Protein AF-A0A6P0WRJ8-F1 (afdb_monomer_lite)

pLDDT: mean 87.51, std 11.47, range [37.47, 98.5]

Structure (mmCIF, N/CA/C/O backbone):
data_AF-A0A6P0WRJ8-F1
#
_entry.id   AF-A0A6P0WRJ8-F1
#
loop_
_atom_site.group_PDB
_atom_site.id
_atom_site.type_symbol
_atom_site.label_atom_id
_atom_site.label_alt_id
_atom_site.label_comp_id
_atom_site.label_asym_id
_atom_site.label_entity_id
_atom_site.label_seq_id
_atom_site.pdbx_PDB_ins_code
_atom_site.Cartn_x
_atom_site.Cartn_y
_atom_site.Cartn_z
_atom_site.occupancy
_atom_site.B_iso_or_equiv
_atom_site.auth_seq_id
_atom_site.auth_comp_id
_atom_site.auth_asym_id
_atom_site.auth_atom_id
_atom_site.pdbx_PDB_model_num
ATOM 1 N N . MET A 1 1 ? 14.025 -31.678 11.107 1.00 43.28 1 MET A N 1
ATOM 2 C CA . MET A 1 1 ? 13.035 -31.312 12.145 1.00 43.28 1 MET A CA 1
ATOM 3 C C . MET A 1 1 ? 13.715 -31.452 13.495 1.00 43.28 1 MET A C 1
ATOM 5 O O . MET A 1 1 ? 14.111 -32.557 13.830 1.00 43.28 1 MET A O 1
ATOM 9 N N . ASN A 1 2 ? 13.925 -30.359 14.232 1.00 40.62 2 ASN A N 1
ATOM 10 C CA . ASN A 1 2 ? 14.459 -30.457 15.593 1.00 40.62 2 ASN A CA 1
ATOM 11 C C . ASN A 1 2 ? 13.365 -31.049 16.489 1.00 40.62 2 ASN A C 1
ATOM 13 O O . ASN A 1 2 ? 12.360 -30.375 16.726 1.00 40.62 2 ASN A O 1
ATOM 17 N N . ASN A 1 3 ? 13.551 -32.288 16.953 1.00 47.97 3 ASN A N 1
ATOM 18 C CA . ASN A 1 3 ? 12.732 -32.900 18.000 1.00 47.97 3 ASN A CA 1
ATOM 19 C C . ASN A 1 3 ? 12.913 -32.081 19.281 1.00 47.97 3 ASN A C 1
ATOM 21 O O . ASN A 1 3 ? 13.822 -32.320 20.070 1.00 47.97 3 ASN A O 1
ATOM 25 N N . LYS A 1 4 ? 12.089 -31.047 19.450 1.00 55.22 4 LYS A N 1
ATOM 26 C CA . LYS A 1 4 ? 12.023 -30.311 20.707 1.00 55.22 4 LYS A CA 1
ATOM 27 C C . LYS A 1 4 ? 11.380 -31.222 21.746 1.00 55.22 4 LYS A C 1
ATOM 29 O O . LYS A 1 4 ? 10.325 -31.795 21.490 1.00 55.22 4 LYS A O 1
ATOM 34 N N . GLU A 1 5 ? 12.034 -31.338 22.894 1.00 69.50 5 GLU A N 1
ATOM 35 C CA . GLU A 1 5 ? 11.515 -32.051 24.061 1.00 69.50 5 GLU A CA 1
ATOM 36 C C . GLU A 1 5 ? 10.116 -31.539 24.453 1.00 69.50 5 GLU A C 1
ATOM 38 O O . GLU A 1 5 ? 9.855 -30.334 24.317 1.00 69.50 5 GLU A O 1
ATOM 43 N N . PRO A 1 6 ? 9.224 -32.431 24.918 1.00 73.00 6 PRO A N 1
ATOM 44 C CA . PRO A 1 6 ? 7.860 -32.085 25.305 1.00 73.00 6 PRO A CA 1
ATOM 45 C C . PRO A 1 6 ? 7.829 -31.107 26.488 1.00 73.00 6 PRO A C 1
ATOM 47 O O . PRO A 1 6 ? 8.715 -31.100 27.336 1.00 73.00 6 PRO A O 1
ATOM 50 N N . ILE A 1 7 ? 6.787 -30.276 26.548 1.00 77.12 7 ILE A N 1
ATOM 51 C CA . ILE A 1 7 ? 6.505 -29.436 27.719 1.00 77.12 7 ILE A CA 1
ATOM 52 C C . ILE A 1 7 ? 5.936 -30.326 28.825 1.00 77.12 7 ILE A C 1
ATOM 54 O O . ILE A 1 7 ? 4.955 -31.032 28.595 1.00 77.12 7 ILE A O 1
ATOM 58 N N . GLU A 1 8 ? 6.521 -30.256 30.019 1.00 81.31 8 GLU A N 1
ATOM 59 C CA . GLU A 1 8 ? 6.171 -31.086 31.183 1.00 81.31 8 GLU A CA 1
ATOM 60 C C . GLU A 1 8 ? 5.214 -30.377 32.157 1.00 81.31 8 GLU A C 1
ATOM 62 O O . GLU A 1 8 ? 5.332 -30.508 33.373 1.00 81.31 8 GLU A O 1
ATOM 67 N N . TRP A 1 9 ? 4.275 -29.573 31.652 1.00 87.88 9 TRP A N 1
ATOM 68 C CA . TRP A 1 9 ? 3.288 -28.949 32.534 1.00 87.88 9 TRP A CA 1
ATOM 69 C C . TRP A 1 9 ? 2.274 -29.993 32.999 1.00 87.88 9 TRP A C 1
ATOM 71 O O . TRP A 1 9 ? 1.659 -30.672 32.175 1.00 87.88 9 TRP A O 1
ATOM 81 N N . THR A 1 10 ? 2.065 -30.096 34.309 1.00 89.94 10 THR A N 1
ATOM 82 C CA . THR A 1 10 ? 0.982 -30.916 34.869 1.00 89.94 10 THR A CA 1
ATOM 83 C C . THR A 1 10 ? -0.384 -30.275 34.600 1.00 89.94 10 THR A C 1
ATOM 85 O O . THR A 1 10 ? -0.477 -29.080 34.303 1.00 89.94 10 THR A O 1
ATOM 88 N N . GLU A 1 11 ? -1.474 -31.039 34.732 1.00 86.06 11 GLU A N 1
ATOM 89 C CA . GLU A 1 11 ? -2.835 -30.486 34.598 1.00 86.06 11 GLU A CA 1
ATOM 90 C C . GLU A 1 11 ? -3.088 -29.346 35.599 1.00 86.06 11 GLU A C 1
ATOM 92 O O . GLU A 1 11 ? -3.643 -28.309 35.240 1.00 86.06 11 GLU A O 1
ATOM 97 N N . GLU A 1 12 ? -2.603 -29.494 36.835 1.00 89.94 12 GLU A N 1
ATOM 98 C CA . GLU A 1 12 ? -2.703 -28.473 37.883 1.00 89.94 12 GLU A CA 1
ATOM 99 C C . GLU A 1 12 ? -1.945 -27.186 37.515 1.00 89.94 12 GLU A C 1
ATOM 101 O O . GLU A 1 12 ? -2.439 -26.074 37.718 1.00 89.94 12 GLU A O 1
ATOM 106 N N . GLN A 1 13 ? -0.759 -27.321 36.919 1.00 92.25 13 GLN A N 1
ATOM 107 C CA . GLN A 1 13 ? 0.035 -26.191 36.437 1.00 92.25 13 GLN A CA 1
ATOM 108 C C . GLN A 1 13 ? -0.644 -25.477 35.265 1.00 92.25 13 GLN A C 1
ATOM 110 O O . GLN A 1 13 ? -0.739 -24.248 35.266 1.00 92.25 13 GLN A O 1
ATOM 115 N N . ALA A 1 14 ? -1.164 -26.231 34.292 1.00 87.56 14 ALA A N 1
ATOM 116 C CA . ALA A 1 14 ? -1.928 -25.670 33.182 1.00 87.56 14 ALA A CA 1
ATOM 117 C C . ALA A 1 14 ? -3.159 -24.902 33.687 1.00 87.56 14 ALA A C 1
ATOM 119 O O . ALA A 1 14 ? -3.423 -23.789 33.230 1.00 87.56 14 ALA A O 1
ATOM 120 N N . PHE A 1 15 ? -3.857 -25.447 34.687 1.00 88.56 15 PHE A N 1
ATOM 121 C CA . PHE A 1 15 ? -4.987 -24.781 35.322 1.00 88.56 15 PHE A CA 1
ATOM 122 C C . PHE A 1 15 ? -4.583 -23.476 36.019 1.00 88.56 15 PHE A C 1
ATOM 124 O O . PHE A 1 15 ? -5.202 -22.431 35.802 1.00 88.56 15 PHE A O 1
ATOM 131 N N . LYS A 1 16 ? -3.517 -23.499 36.823 1.00 92.50 16 LYS A N 1
ATOM 132 C CA . LYS A 1 16 ? -3.036 -22.298 37.513 1.00 92.50 16 LYS A CA 1
ATOM 133 C C . LYS A 1 16 ? -2.626 -21.205 36.522 1.00 92.50 16 LYS A C 1
ATOM 135 O O . LYS A 1 16 ? -2.959 -20.043 36.742 1.00 92.50 16 LYS A O 1
ATOM 140 N N . ALA A 1 17 ? -1.989 -21.572 35.409 1.00 91.19 17 ALA A N 1
ATOM 141 C CA . ALA A 1 17 ? -1.653 -20.628 34.347 1.00 91.19 17 ALA A CA 1
ATOM 142 C C . ALA A 1 17 ? -2.888 -20.076 33.613 1.00 91.19 17 ALA A C 1
ATOM 144 O O . ALA A 1 17 ? -2.932 -18.890 33.287 1.00 91.19 17 ALA A O 1
ATOM 145 N N . LEU A 1 18 ? -3.913 -20.906 33.391 1.00 90.56 18 LEU A N 1
ATOM 146 C CA . LEU A 1 18 ? -5.185 -20.479 32.805 1.00 90.56 18 LEU A CA 1
ATOM 147 C C . LEU A 1 18 ? -5.906 -19.459 33.691 1.00 90.56 18 LEU A C 1
ATOM 149 O O . LEU A 1 18 ? -6.414 -18.459 33.188 1.00 90.56 18 LEU A O 1
ATOM 153 N N . LYS A 1 19 ? -5.922 -19.681 35.008 1.00 91.88 19 LYS A N 1
ATOM 154 C CA . LYS A 1 19 ? -6.517 -18.739 35.960 1.00 91.88 19 LYS A CA 1
ATOM 155 C C . LYS A 1 19 ? -5.816 -17.378 35.914 1.00 91.88 19 LYS A C 1
ATOM 157 O O . LYS A 1 19 ? -6.489 -16.364 35.775 1.00 91.88 19 LYS A O 1
ATOM 162 N N . VAL A 1 20 ? -4.480 -17.372 35.934 1.00 94.19 20 VAL A N 1
ATOM 163 C CA . VAL A 1 20 ? -3.685 -16.137 35.813 1.00 94.19 20 VAL A CA 1
ATOM 164 C C . VAL A 1 20 ? -3.940 -15.435 34.480 1.00 94.19 20 VAL A C 1
ATOM 166 O O . VAL A 1 20 ? -4.074 -14.216 34.446 1.00 94.19 20 VAL A O 1
ATOM 169 N N . PHE A 1 21 ? -4.057 -16.180 33.377 1.00 92.31 21 PHE A N 1
ATOM 170 C CA . PHE A 1 21 ? -4.421 -15.590 32.089 1.00 92.31 21 PHE A CA 1
ATOM 171 C C . PHE A 1 21 ? -5.789 -14.911 32.134 1.00 92.31 21 PHE A C 1
ATOM 173 O O . PHE A 1 21 ? -5.922 -13.790 31.654 1.00 92.31 21 PHE A O 1
ATOM 180 N N . LEU A 1 22 ? -6.791 -15.545 32.737 1.00 90.00 22 LEU A N 1
ATOM 181 C CA . LEU A 1 22 ? -8.138 -14.983 32.829 1.00 90.00 22 LEU A CA 1
ATOM 182 C C . LEU A 1 22 ? -8.231 -13.742 33.718 1.00 90.00 22 LEU A C 1
ATOM 184 O O . LEU A 1 22 ? -9.114 -12.918 33.508 1.00 90.00 22 LEU A O 1
ATOM 188 N N . GLU A 1 23 ? -7.320 -13.609 34.677 1.00 93.44 23 GLU A N 1
ATOM 189 C CA . GLU A 1 23 ? -7.175 -12.432 35.539 1.00 93.44 23 GLU A CA 1
ATOM 190 C C . GLU A 1 23 ? -6.320 -11.321 34.894 1.00 93.44 23 GLU A C 1
ATOM 192 O O . GLU A 1 23 ? -6.280 -10.207 35.409 1.00 93.44 23 GLU A O 1
ATOM 197 N N . SER A 1 24 ? -5.647 -11.597 33.771 1.00 91.62 24 SER A N 1
ATOM 198 C CA . SER A 1 24 ? -4.894 -10.592 33.010 1.00 91.62 24 SER A CA 1
ATOM 199 C C . SER A 1 24 ? -5.811 -9.680 32.188 1.00 91.62 24 SER A C 1
ATOM 201 O O . SER A 1 24 ? -6.948 -10.045 31.888 1.00 91.62 24 SER A O 1
ATOM 203 N N . ASP A 1 25 ? -5.297 -8.528 31.744 1.00 85.81 25 ASP A N 1
ATOM 204 C CA . ASP A 1 25 ? -6.047 -7.566 30.919 1.00 85.81 25 ASP A CA 1
ATOM 205 C C . ASP A 1 25 ? -6.674 -8.213 29.670 1.00 85.81 25 ASP A C 1
ATOM 207 O O . ASP A 1 25 ? -7.821 -7.930 29.318 1.00 85.81 25 ASP A O 1
ATOM 211 N N . ASP A 1 26 ? -5.951 -9.126 29.010 1.00 80.81 26 ASP A N 1
ATOM 212 C CA . ASP A 1 26 ? -6.479 -9.863 27.860 1.00 80.81 26 ASP A CA 1
ATOM 213 C C . ASP A 1 26 ? -7.574 -10.848 28.264 1.00 80.81 26 ASP A C 1
ATOM 215 O O . ASP A 1 26 ? -8.605 -10.920 27.597 1.00 80.81 26 ASP A O 1
ATOM 219 N N . GLY A 1 27 ? -7.370 -11.583 29.357 1.00 87.94 27 GLY A N 1
ATOM 220 C CA . GLY A 1 27 ? -8.366 -12.501 29.897 1.00 87.94 27 GLY A CA 1
ATOM 221 C C . GLY A 1 27 ? -9.672 -11.790 30.228 1.00 87.94 27 GLY A C 1
ATOM 222 O O . GLY A 1 27 ? -10.731 -12.220 29.778 1.00 87.94 27 GLY A O 1
ATOM 223 N N . ILE A 1 28 ? -9.590 -10.654 30.922 1.00 88.00 28 ILE A N 1
ATOM 224 C CA . ILE A 1 28 ? -10.738 -9.807 31.265 1.00 88.00 28 ILE A CA 1
ATOM 225 C C . ILE A 1 28 ? -11.420 -9.281 29.997 1.00 88.00 28 ILE A C 1
ATOM 227 O O . ILE A 1 28 ? -12.649 -9.339 29.895 1.00 88.00 28 ILE A O 1
ATOM 231 N N . ARG A 1 29 ? -10.645 -8.808 29.007 1.00 82.25 29 ARG A N 1
ATOM 232 C CA . ARG A 1 29 ? -11.188 -8.346 27.719 1.00 82.25 29 ARG A CA 1
ATOM 233 C C . ARG A 1 29 ? -11.984 -9.450 27.026 1.00 82.25 29 ARG A C 1
ATOM 235 O O . ARG A 1 29 ? -13.099 -9.195 26.581 1.00 82.25 29 ARG A O 1
ATOM 242 N N . PHE A 1 30 ? -11.440 -10.665 26.951 1.00 82.69 30 PHE A N 1
ATOM 243 C CA . PHE A 1 30 ? -12.131 -11.790 26.320 1.00 82.69 30 PHE A CA 1
ATOM 244 C C . PHE A 1 30 ? -13.342 -12.247 27.133 1.00 82.69 30 PHE A C 1
ATOM 246 O O . PHE A 1 30 ? -14.398 -12.476 26.560 1.00 82.69 30 PHE A O 1
ATOM 253 N N . GLN A 1 31 ? -13.246 -12.304 28.462 1.00 85.62 31 GLN A N 1
ATOM 254 C CA . GLN A 1 31 ? -14.389 -12.628 29.318 1.00 85.62 31 GLN A CA 1
ATOM 255 C C . GLN A 1 31 ? -15.554 -11.655 29.138 1.00 85.62 31 GLN A C 1
ATOM 257 O O . GLN A 1 31 ? -16.706 -12.074 29.214 1.00 85.62 31 GLN A O 1
ATOM 262 N N . LYS A 1 32 ? -15.275 -10.369 28.895 1.00 83.50 32 LYS A N 1
ATOM 263 C CA . LYS A 1 32 ? -16.317 -9.372 28.638 1.00 83.50 32 LYS A CA 1
ATOM 264 C C . LYS A 1 32 ? -17.144 -9.718 27.395 1.00 83.50 32 LYS A C 1
ATOM 266 O O . LYS A 1 32 ? -18.363 -9.624 27.465 1.00 83.50 32 LYS A O 1
ATOM 271 N N . LEU A 1 33 ? -16.503 -10.208 26.328 1.00 76.25 33 LEU A N 1
ATOM 272 C CA . LEU A 1 33 ? -17.197 -10.650 25.110 1.00 76.25 33 LEU A CA 1
ATOM 273 C C . LEU A 1 33 ? -18.214 -11.760 25.407 1.00 76.25 33 LEU A C 1
ATOM 275 O O . LEU A 1 33 ? -19.314 -11.728 24.880 1.00 76.25 33 LEU A O 1
ATOM 279 N N . PHE A 1 34 ? -17.876 -12.704 26.290 1.00 76.25 34 PHE A N 1
ATOM 280 C CA . PHE A 1 34 ? -18.773 -13.809 26.651 1.00 76.25 34 PHE A CA 1
ATOM 281 C C . PHE A 1 34 ? -19.821 -13.441 27.706 1.00 76.25 34 PHE A C 1
ATOM 283 O O . PHE A 1 34 ? -20.847 -14.101 27.788 1.00 76.25 34 PHE A O 1
ATOM 290 N N . LYS A 1 35 ? -19.593 -12.406 28.525 1.00 79.38 35 LYS A N 1
ATOM 291 C CA . LYS A 1 35 ? -20.587 -11.943 29.512 1.00 79.38 35 LYS A CA 1
ATOM 292 C C . LYS A 1 35 ? -21.759 -11.201 28.880 1.00 79.38 35 LYS A C 1
ATOM 294 O O . LYS A 1 35 ? -22.825 -11.144 29.481 1.00 79.38 35 LYS A O 1
ATOM 299 N N . GLU A 1 36 ? -21.538 -10.585 27.726 1.00 77.19 36 GLU A N 1
ATOM 300 C CA . GLU A 1 36 ? -22.554 -9.800 27.021 1.00 77.19 36 GLU A CA 1
ATOM 301 C C . GLU A 1 36 ? -23.428 -10.667 26.098 1.00 77.19 36 GLU A C 1
ATOM 303 O O . GLU A 1 36 ? -24.459 -10.195 25.626 1.00 77.19 36 GLU A O 1
ATOM 308 N N . ILE A 1 37 ? -23.050 -11.931 25.869 1.00 74.12 37 ILE A N 1
ATOM 309 C CA . ILE A 1 37 ? -23.752 -12.859 24.977 1.00 74.12 37 ILE A CA 1
ATOM 310 C C . ILE A 1 37 ? -24.447 -13.931 25.821 1.00 74.12 37 ILE A C 1
ATOM 312 O O . ILE A 1 37 ? -23.793 -14.701 26.523 1.00 74.12 37 ILE A O 1
ATOM 316 N N . ASP A 1 38 ? -25.775 -13.995 25.732 1.00 78.94 38 ASP A N 1
ATOM 317 C CA . ASP A 1 38 ? -26.578 -15.046 26.362 1.00 78.94 38 ASP A CA 1
ATOM 318 C C . ASP A 1 38 ? -26.485 -16.330 25.520 1.00 78.94 38 ASP A C 1
ATOM 320 O O . ASP A 1 38 ? -27.316 -16.593 24.653 1.00 78.94 38 ASP A O 1
ATOM 324 N N . LEU A 1 39 ? -25.389 -17.077 25.696 1.00 77.62 39 LEU A N 1
ATOM 325 C CA . LEU A 1 39 ? -25.136 -18.323 24.969 1.00 77.62 39 LEU A CA 1
ATOM 326 C C . LEU A 1 39 ? -25.961 -19.456 25.580 1.00 77.62 39 LEU A C 1
ATOM 328 O O . LEU A 1 39 ? -25.712 -19.882 26.713 1.00 77.62 39 LEU A O 1
ATOM 332 N N . ASN A 1 40 ? -26.903 -19.996 24.810 1.00 82.75 40 ASN A N 1
ATOM 333 C CA . ASN A 1 40 ? -27.599 -21.214 25.203 1.00 82.75 40 ASN A CA 1
ATOM 334 C C . ASN A 1 40 ? -26.706 -22.459 24.956 1.00 82.75 40 ASN A C 1
ATOM 336 O O . ASN A 1 40 ? -25.595 -22.375 24.429 1.00 82.75 40 ASN A O 1
ATOM 340 N N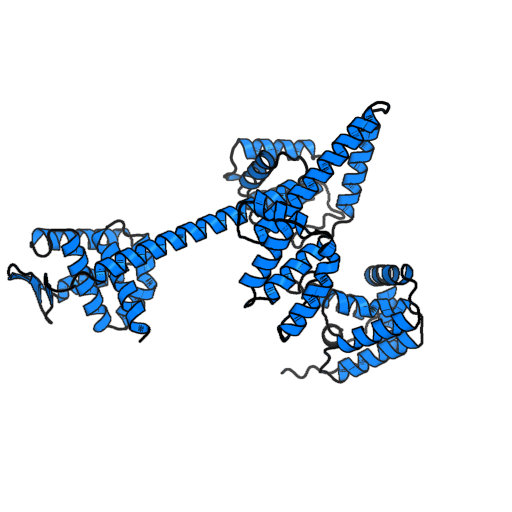 . GLN A 1 41 ? -27.169 -23.645 25.367 1.00 77.25 41 GLN A N 1
ATOM 341 C CA . GLN A 1 41 ? -26.399 -24.893 25.215 1.00 77.25 41 GLN A CA 1
ATOM 342 C C . GLN A 1 41 ? -26.136 -25.279 23.750 1.00 77.25 41 GLN A C 1
ATOM 344 O O . GLN A 1 41 ? -25.125 -25.918 23.455 1.00 77.25 41 GLN A O 1
ATOM 349 N N . GLU A 1 42 ? -27.024 -24.897 22.834 1.00 80.81 42 GLU A N 1
ATOM 350 C CA . GLU A 1 42 ? -26.864 -25.140 21.402 1.00 80.81 42 GLU A CA 1
ATOM 351 C C . GLU A 1 42 ? -25.772 -24.233 20.819 1.00 80.81 42 GLU A C 1
ATOM 353 O O . GLU A 1 42 ? -24.851 -24.738 20.176 1.00 80.81 42 GLU A O 1
ATOM 358 N N . ASP A 1 43 ? -25.775 -22.938 21.156 1.00 77.69 43 ASP A N 1
ATOM 359 C CA . ASP A 1 43 ? -24.722 -21.988 20.760 1.00 77.69 43 ASP A CA 1
ATOM 360 C C . ASP A 1 43 ? -23.351 -22.433 21.276 1.00 77.69 43 ASP A C 1
ATOM 362 O O . ASP A 1 43 ? -22.347 -22.394 20.559 1.00 77.69 43 ASP A O 1
ATOM 366 N N . LEU A 1 44 ? -23.317 -22.922 22.519 1.00 74.56 44 LEU A N 1
ATOM 367 C CA . LEU A 1 44 ? -22.121 -23.485 23.132 1.00 74.56 44 LEU A CA 1
ATOM 368 C C . LEU A 1 44 ? -21.604 -24.693 22.341 1.00 74.56 44 LEU A C 1
ATOM 370 O O . LEU A 1 44 ? -20.404 -24.804 22.086 1.00 74.56 44 LEU A O 1
ATOM 374 N N . SER A 1 45 ? -22.503 -25.596 21.941 1.00 76.81 45 SER A N 1
ATOM 375 C CA . SER A 1 45 ? -22.157 -26.773 21.144 1.00 76.81 45 SER A CA 1
ATOM 376 C C . SER A 1 45 ? -21.604 -26.374 19.780 1.00 76.81 45 SER A C 1
ATOM 378 O O . SER A 1 45 ? -20.579 -26.913 19.359 1.00 76.81 45 SER A O 1
ATOM 380 N N . VAL A 1 46 ? -22.243 -25.417 19.103 1.00 76.19 46 VAL A N 1
ATOM 381 C CA . VAL A 1 46 ? -21.803 -24.922 17.793 1.00 76.19 46 VAL A CA 1
ATOM 382 C C . VAL A 1 46 ? -20.430 -24.268 17.910 1.00 76.19 46 VAL A C 1
ATOM 384 O O . VAL A 1 46 ? -19.525 -24.602 17.143 1.00 76.19 46 VAL A O 1
ATOM 387 N N . PHE A 1 47 ? -20.229 -23.408 18.912 1.00 77.50 47 PHE A N 1
ATOM 388 C CA . PHE A 1 47 ? -18.938 -22.776 19.178 1.00 77.50 47 PHE A CA 1
ATOM 389 C C . PHE A 1 47 ? -17.843 -23.815 19.448 1.00 77.50 47 PHE A C 1
ATOM 391 O O . PHE A 1 47 ? -16.754 -23.741 18.881 1.00 77.50 47 PHE A O 1
ATOM 398 N N . MET A 1 48 ? -18.127 -24.831 20.266 1.00 72.88 48 MET A N 1
ATOM 399 C CA . MET A 1 48 ? -17.172 -25.902 20.561 1.00 72.88 48 MET A CA 1
ATOM 400 C C . MET A 1 48 ? -16.867 -26.767 19.334 1.00 72.88 48 MET A C 1
ATOM 402 O O . MET A 1 48 ? -15.723 -27.201 19.151 1.00 72.88 48 MET A O 1
ATOM 406 N N . GLN A 1 49 ? -17.852 -26.994 18.467 1.00 74.12 49 GLN A N 1
ATOM 407 C CA . GLN A 1 49 ? -17.669 -27.714 17.212 1.00 74.12 49 GLN A CA 1
ATOM 408 C C . GLN A 1 49 ? -16.825 -26.904 16.216 1.00 74.12 49 GLN A C 1
ATOM 410 O O . GLN A 1 49 ? -15.908 -27.458 15.605 1.00 74.12 49 GLN A O 1
ATOM 415 N N . ASP A 1 50 ? -17.063 -25.598 16.091 1.00 71.00 50 ASP A N 1
ATOM 416 C CA . ASP A 1 50 ? -16.261 -24.688 15.265 1.00 71.00 50 ASP A CA 1
ATOM 417 C C . ASP A 1 50 ? -14.826 -24.544 15.801 1.00 71.00 50 ASP A C 1
ATOM 419 O O . ASP A 1 50 ? -13.860 -24.705 15.050 1.00 71.00 50 ASP A O 1
ATOM 423 N N . ALA A 1 51 ? -14.653 -24.378 17.114 1.00 69.94 51 ALA A N 1
ATOM 424 C CA . ALA A 1 51 ? -13.343 -24.377 17.762 1.00 69.94 51 ALA A CA 1
ATOM 425 C C . ALA A 1 51 ? -12.569 -25.678 17.489 1.00 69.94 51 ALA A C 1
ATOM 427 O O . ALA A 1 51 ? -11.375 -25.641 17.177 1.00 69.94 51 ALA A O 1
ATOM 428 N N . SER A 1 52 ? -13.258 -26.823 17.534 1.00 70.81 52 SER A N 1
ATOM 429 C CA . SER A 1 52 ? -12.686 -28.135 17.206 1.00 70.81 52 SER A CA 1
ATOM 430 C C . SER A 1 52 ? -12.329 -28.255 15.719 1.00 70.81 52 SER A C 1
ATOM 432 O O . SER A 1 52 ? -11.264 -28.767 15.380 1.00 70.81 52 SER A O 1
ATOM 434 N N . ARG A 1 53 ? -13.156 -27.723 14.807 1.00 69.06 53 ARG A N 1
ATOM 435 C CA . ARG A 1 53 ? -12.845 -27.660 13.364 1.00 69.06 53 ARG A CA 1
ATOM 436 C C . ARG A 1 53 ? -11.616 -26.800 13.069 1.00 69.06 53 ARG A C 1
ATOM 438 O O . ARG A 1 53 ? -10.816 -27.135 12.196 1.00 69.06 53 ARG A O 1
ATOM 445 N N . ARG A 1 54 ? -11.449 -25.689 13.790 1.00 65.38 54 ARG A N 1
ATOM 446 C CA . ARG A 1 54 ? -10.310 -24.762 13.646 1.00 65.38 54 ARG A CA 1
ATOM 447 C C . ARG A 1 54 ? -9.023 -25.299 14.272 1.00 65.38 54 ARG A C 1
ATOM 449 O O . ARG A 1 54 ? -7.939 -24.747 14.059 1.00 65.38 54 ARG A O 1
ATOM 456 N N . GLN A 1 55 ? -9.114 -26.409 14.995 1.00 68.56 55 GLN A N 1
ATOM 457 C CA . GLN A 1 55 ? -8.019 -27.047 15.699 1.00 68.56 55 GLN A CA 1
ATOM 458 C C . GLN A 1 55 ? -7.063 -27.785 14.742 1.00 68.56 55 GLN A C 1
ATOM 460 O O . GLN A 1 55 ? -7.006 -29.009 14.675 1.00 68.56 55 GLN A O 1
ATOM 465 N N . ARG A 1 56 ? -6.241 -27.041 13.995 1.00 68.31 56 ARG A N 1
ATOM 466 C CA . ARG A 1 56 ? -5.136 -27.625 13.214 1.00 68.31 56 ARG A CA 1
ATOM 467 C C . ARG A 1 56 ? -3.977 -27.989 14.145 1.00 68.31 56 ARG A C 1
ATOM 469 O O . ARG A 1 56 ? -3.056 -27.197 14.330 1.00 68.31 56 ARG A O 1
ATOM 476 N N . CYS A 1 57 ? -4.048 -29.166 14.757 1.00 76.94 57 CYS A N 1
ATOM 477 C CA . CYS A 1 57 ? -3.027 -29.671 15.672 1.00 76.94 57 CYS A CA 1
ATOM 478 C C . CYS A 1 57 ? -2.493 -31.017 15.172 1.00 76.94 57 CYS A C 1
ATOM 480 O O . CYS A 1 57 ? -3.210 -32.014 15.185 1.00 76.94 57 CYS A O 1
ATOM 482 N N . GLN A 1 58 ? -1.239 -31.046 14.728 1.00 84.00 58 GLN A N 1
ATOM 483 C CA . GLN A 1 58 ? -0.554 -32.263 14.280 1.00 84.00 58 GLN A CA 1
ATOM 484 C C . GLN A 1 58 ? 0.207 -32.932 15.433 1.00 84.00 58 GLN A C 1
ATOM 486 O O . GLN A 1 58 ? 0.320 -34.153 15.478 1.00 84.00 58 GLN A O 1
ATOM 491 N N . SER A 1 59 ? 0.694 -32.146 16.398 1.00 86.69 59 SER A N 1
ATOM 492 C CA . SER A 1 59 ? 1.388 -32.669 17.581 1.00 86.69 59 SER A CA 1
ATOM 493 C C . SER A 1 59 ? 0.420 -33.336 18.565 1.00 86.69 59 SER A C 1
ATOM 495 O O . SER A 1 59 ? -0.474 -32.688 19.110 1.00 86.69 59 SER A O 1
ATOM 497 N N . GLU A 1 60 ? 0.649 -34.620 18.857 1.00 87.25 60 GLU A N 1
ATOM 498 C CA . GLU A 1 60 ? -0.087 -35.369 19.887 1.00 87.25 60 GLU A CA 1
ATOM 499 C C . GLU A 1 60 ? 0.071 -34.760 21.287 1.00 87.25 60 GLU A C 1
ATOM 501 O O . GLU A 1 60 ? -0.862 -34.774 22.087 1.00 87.25 60 GLU A O 1
ATOM 506 N N . GLN A 1 61 ? 1.227 -34.168 21.588 1.00 85.69 61 GLN A N 1
ATOM 507 C CA . GLN A 1 61 ? 1.460 -33.495 22.865 1.00 85.69 61 GLN A CA 1
ATOM 508 C C . GLN A 1 61 ? 0.602 -32.235 23.000 1.00 85.69 61 GLN A C 1
ATOM 510 O O . GLN A 1 61 ? -0.041 -32.040 24.030 1.00 85.69 61 GLN A O 1
ATOM 515 N N . ALA A 1 62 ? 0.540 -31.415 21.948 1.00 85.62 62 ALA A N 1
ATOM 516 C CA . ALA A 1 62 ? -0.318 -30.237 21.929 1.00 85.62 62 ALA A CA 1
ATOM 517 C C . ALA A 1 62 ? -1.808 -30.616 22.002 1.00 85.62 62 ALA A C 1
ATOM 519 O O . ALA A 1 62 ? -2.562 -29.946 22.707 1.00 85.62 62 ALA A O 1
ATOM 520 N N . LYS A 1 63 ? -2.224 -31.725 21.365 1.00 86.56 63 LYS A N 1
ATOM 521 C CA . LYS A 1 63 ? -3.588 -32.268 21.507 1.00 86.56 63 LYS A CA 1
ATOM 522 C C . LYS A 1 63 ? -3.897 -32.660 22.949 1.00 86.56 63 LYS A C 1
ATOM 524 O O . LYS A 1 63 ? -4.932 -32.256 23.463 1.00 86.56 63 LYS A O 1
ATOM 529 N N . ARG A 1 64 ? -3.006 -33.410 23.612 1.00 85.75 64 ARG A N 1
ATOM 530 C CA . ARG A 1 64 ? -3.188 -33.824 25.017 1.00 85.75 64 ARG A CA 1
ATOM 531 C C . ARG A 1 64 ? -3.261 -32.627 25.958 1.00 85.75 64 ARG A C 1
ATOM 533 O O . ARG A 1 64 ? -4.188 -32.543 26.752 1.00 85.75 64 ARG A O 1
ATOM 540 N N . TRP A 1 65 ? -2.327 -31.686 25.826 1.00 87.31 65 TRP A N 1
ATOM 541 C CA . TRP A 1 65 ? -2.322 -30.458 26.622 1.00 87.31 65 TRP A CA 1
ATOM 542 C C . TRP A 1 65 ? -3.613 -29.652 26.432 1.00 87.31 65 TRP A C 1
ATOM 544 O O . TRP A 1 65 ? -4.238 -29.233 27.406 1.00 87.31 65 TRP A O 1
ATOM 554 N N . TRP A 1 66 ? -4.053 -29.485 25.182 1.00 86.69 66 TRP A N 1
ATOM 555 C CA . TRP A 1 66 ? -5.296 -28.780 24.889 1.00 86.69 66 TRP A CA 1
ATOM 556 C C . TRP A 1 66 ? -6.526 -29.519 25.415 1.00 86.69 66 TRP A C 1
ATOM 558 O O . TRP A 1 66 ? -7.421 -28.885 25.962 1.00 86.69 66 TRP A O 1
ATOM 568 N N . ALA A 1 67 ? -6.558 -30.850 25.322 1.00 85.38 67 ALA A N 1
ATOM 569 C CA . ALA A 1 67 ? -7.633 -31.660 25.882 1.00 85.38 67 ALA A CA 1
ATOM 570 C C . ALA A 1 67 ? -7.739 -31.493 27.408 1.00 85.38 67 ALA A C 1
ATOM 572 O O . ALA A 1 67 ? -8.852 -31.401 27.924 1.00 85.38 67 ALA A O 1
ATOM 573 N N . SER A 1 68 ? -6.616 -31.378 28.130 1.00 85.25 68 SER A N 1
ATOM 574 C CA . SER A 1 68 ? -6.630 -31.065 29.568 1.00 85.25 68 SER A CA 1
ATOM 575 C C . SER A 1 68 ? -7.240 -29.684 29.847 1.00 85.25 68 SER A C 1
ATOM 577 O O . SER A 1 68 ? -8.036 -29.545 30.775 1.00 85.25 68 SER A O 1
ATOM 579 N N . ILE A 1 69 ? -6.955 -28.677 29.010 1.00 83.31 69 ILE A N 1
ATOM 580 C CA . ILE A 1 69 ? -7.602 -27.356 29.102 1.00 83.31 69 ILE A CA 1
ATOM 581 C C . ILE A 1 69 ? -9.098 -27.439 28.772 1.00 83.31 69 ILE A C 1
ATOM 583 O O . ILE A 1 69 ? -9.910 -26.889 29.508 1.00 83.31 69 ILE A O 1
ATOM 587 N N . GLN A 1 70 ? -9.494 -28.144 27.711 1.00 82.69 70 GLN A N 1
ATOM 588 C CA . GLN A 1 70 ? -10.904 -28.298 27.329 1.00 82.69 70 GLN A CA 1
ATOM 589 C C . GLN A 1 70 ? -11.713 -29.022 28.400 1.00 82.69 70 GLN A C 1
ATOM 591 O O . GLN A 1 70 ? -12.799 -28.571 28.751 1.00 82.69 70 GLN A O 1
ATOM 596 N N . LYS A 1 71 ? -11.176 -30.113 28.953 1.00 84.56 71 LYS A N 1
ATOM 597 C CA . LYS A 1 71 ? -11.796 -30.836 30.066 1.00 84.56 71 LYS A CA 1
ATOM 598 C C . LYS A 1 71 ? -12.039 -29.896 31.243 1.00 84.56 71 LYS A C 1
ATOM 600 O O . LYS A 1 71 ? -13.116 -29.927 31.827 1.00 84.56 71 LYS A O 1
ATOM 605 N N . PHE A 1 72 ? -11.072 -29.027 31.537 1.00 82.12 72 PHE A N 1
ATOM 606 C CA . PHE A 1 72 ? -11.233 -28.006 32.558 1.00 82.12 72 PHE A CA 1
ATOM 607 C C . PHE A 1 72 ? -12.347 -27.008 32.203 1.00 82.12 72 PHE A C 1
ATOM 609 O O . PHE A 1 72 ? -13.223 -26.776 33.029 1.00 82.12 72 PHE A O 1
ATOM 616 N N . ILE A 1 73 ? -12.356 -26.457 30.985 1.00 82.38 73 ILE A N 1
ATOM 617 C CA . ILE A 1 73 ? -13.388 -25.511 30.530 1.00 82.38 73 ILE A CA 1
ATOM 618 C C . ILE A 1 73 ? -14.792 -26.118 30.676 1.00 82.38 73 ILE A C 1
ATOM 620 O O . ILE A 1 73 ? -15.663 -25.484 31.257 1.00 82.38 73 ILE A O 1
ATOM 624 N N . VAL A 1 74 ? -14.991 -27.358 30.213 1.00 79.88 74 VAL A N 1
ATOM 625 C CA . VAL A 1 74 ? -16.285 -28.066 30.264 1.00 79.88 74 VAL A CA 1
ATOM 626 C C . VAL A 1 74 ? -16.752 -28.319 31.699 1.00 79.88 74 VAL A C 1
ATOM 628 O O . VAL A 1 74 ? -17.945 -28.287 31.978 1.00 79.88 74 VAL A O 1
ATOM 631 N N . GLN A 1 75 ? -15.823 -28.586 32.618 1.00 83.19 75 GLN A N 1
ATOM 632 C CA . GLN A 1 75 ? -16.135 -28.849 34.026 1.00 83.19 75 GLN A CA 1
ATOM 633 C C . GLN A 1 75 ? -16.375 -27.576 34.849 1.00 83.19 75 GLN A C 1
ATOM 635 O O . GLN A 1 75 ? -16.751 -27.672 36.016 1.00 83.19 75 GLN A O 1
ATOM 640 N N . ASN A 1 76 ? -16.122 -26.399 34.276 1.00 82.44 76 ASN A N 1
ATOM 641 C CA . ASN A 1 76 ? -16.173 -25.121 34.972 1.00 82.44 76 ASN A CA 1
ATOM 642 C C . ASN A 1 76 ? -17.109 -24.140 34.244 1.00 82.44 76 ASN A C 1
ATOM 644 O O . ASN A 1 76 ? -17.995 -24.512 33.485 1.00 82.44 76 ASN A O 1
ATOM 648 N N . ASP A 1 77 ? -16.954 -22.862 34.562 1.00 81.44 77 ASP A N 1
ATOM 649 C CA . ASP A 1 77 ? -17.765 -21.745 34.089 1.00 81.44 77 ASP A CA 1
ATOM 650 C C . ASP A 1 77 ? -17.514 -21.427 32.595 1.00 81.44 77 ASP A C 1
ATOM 652 O O . ASP A 1 77 ? -16.386 -21.491 32.100 1.00 81.44 77 ASP A O 1
ATOM 656 N N . ILE A 1 78 ? -18.555 -21.006 31.876 1.00 74.56 78 ILE A N 1
ATOM 657 C CA . ILE A 1 78 ? -18.484 -20.605 30.464 1.00 74.56 78 ILE A CA 1
ATOM 658 C C . ILE A 1 78 ? -17.416 -19.534 30.196 1.00 74.56 78 ILE A C 1
ATOM 660 O O . ILE A 1 78 ? -16.811 -19.512 29.125 1.00 74.56 78 ILE A O 1
ATOM 664 N N . LYS A 1 79 ? -17.086 -18.698 31.193 1.00 75.44 79 LYS A N 1
ATOM 665 C CA . LYS A 1 79 ? -16.024 -17.681 31.087 1.00 75.44 79 LYS A CA 1
ATOM 666 C C . LYS A 1 79 ? -14.649 -18.251 30.728 1.00 75.44 79 LYS A C 1
ATOM 668 O O . LYS A 1 79 ? -13.789 -17.501 30.274 1.00 75.44 79 LYS A O 1
ATOM 673 N N . TYR A 1 80 ? -14.412 -19.547 30.939 1.00 77.75 80 TYR A N 1
ATOM 674 C CA . TYR A 1 80 ? -13.159 -20.199 30.560 1.00 77.75 80 TYR A CA 1
ATOM 675 C C . TYR A 1 80 ? -13.052 -20.435 29.036 1.00 77.75 80 TYR A C 1
ATOM 677 O O . TYR A 1 80 ? -11.938 -20.606 28.538 1.00 77.75 80 TYR A O 1
ATOM 685 N N . LEU A 1 81 ? -14.153 -20.321 28.272 1.00 75.94 81 LEU A N 1
ATOM 686 C CA . LEU A 1 81 ? -14.128 -20.268 26.799 1.00 75.94 81 LEU A CA 1
ATOM 687 C C . LEU A 1 81 ? -13.400 -19.036 26.255 1.00 75.94 81 LEU A C 1
ATOM 689 O O . LEU A 1 81 ? -12.916 -19.067 25.125 1.00 75.94 81 LEU A O 1
ATOM 693 N N . ALA A 1 82 ? -13.220 -17.997 27.076 1.00 76.75 82 ALA A N 1
ATOM 694 C CA . ALA A 1 82 ? -12.434 -16.814 26.737 1.00 76.75 82 ALA A CA 1
ATOM 695 C C . ALA A 1 82 ? -11.000 -17.142 26.285 1.00 76.75 82 ALA A C 1
ATOM 697 O O . ALA A 1 82 ? -10.389 -16.348 25.575 1.00 76.75 82 ALA A O 1
ATOM 698 N N . VAL A 1 83 ? -10.454 -18.307 26.658 1.00 79.25 83 VAL A N 1
ATOM 699 C CA . VAL A 1 83 ? -9.132 -18.749 26.191 1.00 79.25 83 VAL A CA 1
ATOM 700 C C . VAL A 1 83 ? -9.142 -19.255 24.746 1.00 79.25 83 VAL A C 1
ATOM 702 O O . VAL A 1 83 ? -8.095 -19.254 24.107 1.00 79.25 83 VAL A O 1
ATOM 705 N N . ILE A 1 84 ? -10.296 -19.683 24.223 1.00 77.75 84 ILE A N 1
ATOM 706 C CA . ILE A 1 84 ? -10.460 -20.202 22.856 1.00 77.75 84 ILE A CA 1
ATOM 707 C C . ILE A 1 84 ? -10.509 -19.049 21.846 1.00 77.75 84 ILE A C 1
ATOM 709 O O . ILE A 1 84 ? -9.943 -19.141 20.759 1.00 77.75 84 ILE A O 1
ATOM 713 N N . GLU A 1 85 ? -11.113 -17.929 22.228 1.00 75.06 85 GLU A N 1
ATOM 714 C CA . GLU A 1 85 ? -11.296 -16.764 21.362 1.00 75.06 85 GLU A CA 1
ATOM 715 C C . GLU A 1 85 ? -9.996 -16.194 20.764 1.00 75.06 85 GLU A C 1
ATOM 717 O O . GLU A 1 85 ? -9.940 -15.987 19.549 1.00 75.06 85 GLU A O 1
ATOM 722 N N . PRO A 1 86 ? -8.894 -16.011 21.518 1.00 69.44 86 PRO A N 1
ATOM 723 C CA . PRO A 1 86 ? -7.639 -15.578 20.915 1.00 69.44 86 PRO A CA 1
ATOM 724 C C . PRO A 1 86 ? -7.074 -16.560 19.878 1.00 69.44 86 PRO A C 1
ATOM 726 O O . PRO A 1 86 ? -6.280 -16.136 19.041 1.00 69.44 86 PRO A O 1
ATOM 729 N N . PHE A 1 87 ? -7.465 -17.836 19.861 1.00 70.94 87 PHE A N 1
ATOM 730 C CA . PHE A 1 87 ? -7.104 -18.738 18.760 1.00 70.94 87 PHE A CA 1
ATOM 731 C C . PHE A 1 87 ? -7.916 -18.450 17.503 1.00 70.94 87 PHE A C 1
ATOM 733 O O . PHE A 1 87 ? -7.346 -18.369 16.411 1.00 70.94 87 PHE A O 1
ATOM 740 N N . ALA A 1 88 ? -9.224 -18.245 17.673 1.00 66.88 88 ALA A N 1
ATOM 741 C CA . ALA A 1 88 ? -10.139 -17.911 16.592 1.00 66.88 88 ALA A CA 1
ATOM 742 C C . ALA A 1 88 ? -9.777 -16.563 15.952 1.00 66.88 88 ALA A C 1
ATOM 744 O O . ALA A 1 88 ? -9.572 -16.502 14.740 1.00 66.88 88 ALA A O 1
ATOM 745 N N . GLN A 1 89 ? -9.603 -15.513 16.760 1.00 66.19 89 GLN A N 1
ATOM 746 C CA . GLN A 1 89 ? -9.328 -14.158 16.274 1.00 66.19 89 GLN A CA 1
ATOM 747 C C . GLN A 1 89 ? -7.941 -14.010 15.648 1.00 66.19 89 GLN A C 1
ATOM 749 O O . GLN A 1 89 ? -7.784 -13.303 14.657 1.00 66.19 89 GLN A O 1
ATOM 754 N N . ASN A 1 90 ? -6.925 -14.688 16.194 1.00 65.94 90 ASN A N 1
ATOM 755 C CA . ASN A 1 90 ? -5.554 -14.567 15.685 1.00 65.94 90 ASN A CA 1
ATOM 756 C C . ASN A 1 90 ? -5.209 -15.632 14.628 1.00 65.94 90 ASN A C 1
ATOM 758 O O . ASN A 1 90 ? -4.063 -15.706 14.170 1.00 65.94 90 ASN A O 1
ATOM 762 N N . GLY A 1 91 ? -6.168 -16.491 14.256 1.00 67.12 91 GLY A N 1
ATOM 763 C CA . GLY A 1 91 ? -5.965 -17.590 13.311 1.00 67.12 91 GLY A CA 1
ATOM 764 C C . GLY A 1 91 ? -4.799 -18.500 13.711 1.00 67.12 91 GLY A C 1
ATOM 765 O O . GLY A 1 91 ? -3.992 -18.876 12.847 1.00 67.12 91 GLY A O 1
ATOM 766 N N . ARG A 1 92 ? -4.671 -18.767 15.017 1.00 76.88 92 ARG A N 1
ATOM 767 C CA . ARG A 1 92 ? -3.635 -19.608 15.630 1.00 76.88 92 ARG A CA 1
ATOM 768 C C . ARG A 1 92 ? -4.248 -20.928 16.054 1.00 76.88 92 ARG A C 1
ATOM 770 O O . ARG A 1 92 ? -5.367 -20.955 16.549 1.00 76.88 92 ARG A O 1
ATOM 777 N N . SER A 1 93 ? -3.516 -22.021 15.880 1.00 83.75 93 SER A N 1
ATOM 778 C CA . SER A 1 93 ? -3.957 -23.310 16.410 1.00 83.75 93 SER A CA 1
ATOM 779 C C . SER A 1 93 ? -3.484 -23.501 17.856 1.00 83.75 93 SER A C 1
ATOM 781 O O . SER A 1 93 ? -2.514 -22.860 18.275 1.00 83.75 93 SER A O 1
ATOM 783 N N . PRO A 1 94 ? -4.094 -24.419 18.627 1.00 85.88 94 PRO A N 1
ATOM 784 C CA . PRO A 1 94 ? -3.565 -24.828 19.931 1.00 85.88 94 PRO A CA 1
ATOM 785 C C . PRO A 1 94 ? -2.101 -25.261 19.900 1.00 85.88 94 PRO A C 1
ATOM 787 O O . PRO A 1 94 ? -1.375 -25.054 20.868 1.00 85.88 94 PRO A O 1
ATOM 790 N N . GLU A 1 95 ? -1.639 -25.797 18.769 1.00 86.38 95 GLU A N 1
ATOM 791 C CA . GLU A 1 95 ? -0.239 -26.162 18.582 1.00 86.38 95 GLU A CA 1
ATOM 792 C C . GLU A 1 95 ? 0.696 -24.945 18.555 1.00 86.38 95 GLU A C 1
ATOM 794 O O . GLU A 1 95 ? 1.788 -25.009 19.119 1.00 86.38 95 GLU A O 1
ATOM 799 N N . ASP A 1 96 ? 0.280 -23.828 17.951 1.00 85.81 96 ASP A N 1
ATOM 800 C CA . ASP A 1 96 ? 1.072 -22.594 17.950 1.00 85.81 96 ASP A CA 1
ATOM 801 C C . ASP A 1 96 ? 1.256 -22.054 19.371 1.00 85.81 96 ASP A C 1
ATOM 803 O O . ASP A 1 96 ? 2.369 -21.663 19.735 1.00 85.81 96 ASP A O 1
ATOM 807 N N . LEU A 1 97 ? 0.190 -22.069 20.183 1.00 88.25 97 LEU A N 1
ATOM 808 C CA . LEU A 1 97 ? 0.282 -21.633 21.576 1.00 88.25 97 LEU A CA 1
ATOM 809 C C . LEU A 1 97 ? 1.109 -22.606 22.407 1.00 88.25 97 LEU A C 1
ATOM 811 O O . LEU A 1 97 ? 1.998 -22.164 23.130 1.00 88.25 97 LEU A O 1
ATOM 815 N N . TYR A 1 98 ? 0.894 -23.915 22.244 1.00 89.62 98 TYR A N 1
ATOM 816 C CA . TYR A 1 98 ? 1.706 -24.938 22.899 1.00 89.62 98 TYR A CA 1
ATOM 817 C C . TYR A 1 98 ? 3.196 -24.726 22.603 1.00 89.62 98 TYR A C 1
ATOM 819 O O . TYR A 1 98 ? 4.012 -24.682 23.513 1.00 89.62 98 TYR A O 1
ATOM 827 N N . ARG A 1 99 ? 3.568 -24.471 21.344 1.00 88.25 99 ARG A N 1
ATOM 828 C CA . ARG A 1 99 ? 4.960 -24.177 20.958 1.00 88.25 99 ARG A CA 1
ATOM 829 C C . ARG A 1 99 ? 5.500 -22.855 21.515 1.00 88.25 99 ARG A C 1
ATOM 831 O O . ARG A 1 99 ? 6.720 -22.674 21.533 1.00 88.25 99 ARG A O 1
ATOM 838 N N . ALA A 1 100 ? 4.629 -21.920 21.889 1.00 89.44 100 ALA A N 1
ATOM 839 C CA . ALA A 1 100 ? 4.991 -20.628 22.468 1.00 89.44 100 ALA A CA 1
ATOM 840 C C . ALA A 1 100 ? 5.060 -20.645 24.003 1.00 89.44 100 ALA A C 1
ATOM 842 O O . ALA A 1 100 ? 5.565 -19.682 24.595 1.00 89.44 100 ALA A O 1
ATOM 843 N N . LEU A 1 101 ? 4.579 -21.709 24.650 1.00 91.50 101 LEU A N 1
ATOM 844 C CA . LEU A 1 101 ? 4.746 -21.915 26.082 1.00 91.50 101 LEU A CA 1
ATOM 845 C C . LEU A 1 101 ? 6.217 -22.137 26.434 1.00 91.50 101 LEU A C 1
ATOM 847 O O . LEU A 1 101 ? 7.007 -22.697 25.672 1.00 91.50 101 LEU A O 1
ATOM 851 N N . SER A 1 102 ? 6.582 -21.679 27.627 1.00 87.94 102 SER A N 1
ATOM 852 C CA . SER A 1 102 ? 7.881 -21.988 28.211 1.00 87.94 102 SER A CA 1
ATOM 853 C C . SER A 1 102 ? 7.940 -23.452 28.630 1.00 87.94 102 SER A C 1
ATOM 855 O O . SER A 1 102 ? 6.975 -23.982 29.180 1.00 87.94 102 SER A O 1
ATOM 857 N N . LYS A 1 103 ? 9.104 -24.083 28.440 1.00 88.62 103 LYS A N 1
ATOM 858 C CA . LYS A 1 103 ? 9.373 -25.430 28.962 1.00 88.62 103 LYS A CA 1
ATOM 859 C C . LYS A 1 103 ? 9.236 -25.480 30.484 1.00 88.62 103 LYS A C 1
ATOM 861 O O . LYS A 1 103 ? 8.641 -26.405 31.020 1.00 88.62 103 LYS A O 1
ATOM 866 N N . VAL A 1 104 ? 9.767 -24.465 31.167 1.00 90.19 104 VAL A N 1
ATOM 867 C CA . VAL A 1 104 ? 9.668 -24.336 32.622 1.00 90.19 104 VAL A CA 1
ATOM 868 C C . VAL A 1 104 ? 8.335 -23.689 32.958 1.00 90.19 104 VAL A C 1
ATOM 870 O O . VAL A 1 104 ? 8.017 -22.622 32.420 1.00 90.19 104 VAL A O 1
ATOM 873 N N . TYR A 1 105 ? 7.566 -24.338 33.829 1.00 93.31 105 TYR A N 1
ATOM 874 C CA . TYR A 1 105 ? 6.310 -23.794 34.322 1.00 93.31 105 TYR A CA 1
ATOM 875 C C . TYR A 1 105 ? 6.541 -22.510 35.121 1.00 93.31 105 TYR A C 1
ATOM 877 O O . TYR A 1 105 ? 7.384 -22.450 36.016 1.00 93.31 105 TYR A O 1
ATOM 885 N N . TYR A 1 106 ? 5.720 -21.506 34.833 1.00 94.31 106 TYR A N 1
ATOM 886 C CA . TYR A 1 106 ? 5.494 -20.367 35.709 1.00 94.31 106 TYR A CA 1
ATOM 887 C C . TYR A 1 106 ? 4.062 -19.849 35.512 1.00 94.31 106 TYR A C 1
ATOM 889 O O . TYR A 1 106 ? 3.503 -20.014 34.423 1.00 94.31 106 TYR A O 1
ATOM 897 N N . PRO A 1 107 ? 3.453 -19.214 36.533 1.00 92.88 107 PRO A N 1
ATOM 898 C CA . PRO A 1 107 ? 2.027 -18.878 36.508 1.00 92.88 107 PRO A CA 1
ATOM 899 C C . PRO A 1 107 ? 1.609 -17.993 35.323 1.00 92.88 107 PRO A C 1
ATOM 901 O O . PRO A 1 107 ? 0.566 -18.221 34.726 1.00 92.88 107 PRO A O 1
ATOM 904 N N . SER A 1 108 ? 2.446 -17.038 34.913 1.00 93.75 108 SER A N 1
ATOM 905 C CA . SER A 1 108 ? 2.157 -16.151 33.773 1.00 93.75 108 SER A CA 1
ATOM 906 C C . SER A 1 108 ? 2.513 -16.748 32.406 1.00 93.75 108 SER A C 1
ATOM 908 O O . SER A 1 108 ? 2.405 -16.065 31.390 1.00 93.75 108 SER A O 1
ATOM 910 N N . GLY A 1 109 ? 2.936 -18.014 32.334 1.00 93.00 109 GLY A N 1
ATOM 911 C CA . GLY A 1 109 ? 3.472 -18.592 31.099 1.00 93.00 109 GLY A CA 1
ATOM 912 C C . GLY A 1 109 ? 2.473 -18.640 29.945 1.00 93.00 109 GLY A C 1
ATOM 913 O O . GLY A 1 109 ? 2.883 -18.544 28.789 1.00 93.00 109 GLY A O 1
ATOM 914 N N . LEU A 1 110 ? 1.173 -18.721 30.246 1.00 90.94 110 LEU A N 1
ATOM 915 C CA . LEU A 1 110 ? 0.121 -18.661 29.234 1.00 90.94 110 LEU A CA 1
ATOM 916 C C . LEU A 1 110 ? -0.058 -17.236 28.681 1.00 90.94 110 LEU A C 1
ATOM 918 O O . LEU A 1 110 ? -0.156 -17.071 27.467 1.00 90.94 110 LEU A O 1
ATOM 922 N N . VAL A 1 111 ? -0.011 -16.210 29.543 1.00 90.62 111 VAL A N 1
ATOM 923 C CA . VAL A 1 111 ? -0.038 -14.787 29.142 1.00 90.62 111 VAL A CA 1
ATOM 924 C C . VAL A 1 111 ? 1.122 -14.489 28.193 1.00 90.62 111 VAL A C 1
ATOM 926 O O . VAL A 1 111 ? 0.918 -13.972 27.094 1.00 90.62 111 VAL A O 1
ATOM 929 N N . ASP A 1 112 ? 2.331 -14.907 28.564 1.00 89.38 112 ASP A N 1
ATOM 930 C CA . ASP A 1 112 ? 3.523 -14.708 27.740 1.00 89.38 112 ASP A CA 1
ATOM 931 C C . ASP A 1 112 ? 3.451 -15.468 26.419 1.00 89.38 112 ASP A C 1
ATOM 933 O O . ASP A 1 112 ? 3.877 -14.954 25.385 1.00 89.38 112 ASP A O 1
ATOM 937 N N . ALA A 1 113 ? 2.918 -16.691 26.423 1.00 89.94 113 ALA A N 1
ATOM 938 C CA . ALA A 1 113 ? 2.742 -17.464 25.202 1.00 89.94 113 ALA A CA 1
ATOM 939 C C . ALA A 1 113 ? 1.772 -16.772 24.238 1.00 89.94 113 ALA A C 1
ATOM 941 O O . ALA A 1 113 ? 2.102 -16.640 23.060 1.00 89.94 113 ALA A O 1
ATOM 942 N N . PHE A 1 114 ? 0.649 -16.233 24.724 1.00 86.75 114 PHE A N 1
ATOM 943 C CA . PHE A 1 114 ? -0.261 -15.426 23.906 1.00 86.75 114 PHE A CA 1
ATOM 944 C C . P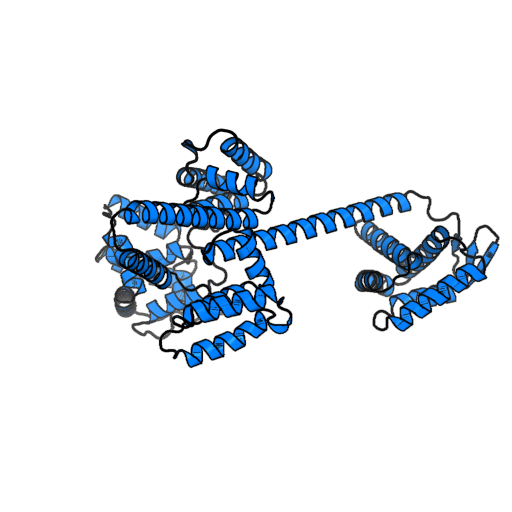HE A 1 114 ? 0.408 -14.153 23.378 1.00 86.75 114 PHE A C 1
ATOM 946 O O . PHE A 1 114 ? 0.248 -13.802 22.207 1.00 86.75 114 PHE A O 1
ATOM 953 N N . SER A 1 115 ? 1.202 -13.474 24.204 1.00 83.38 115 SER A N 1
ATOM 954 C CA . SER A 1 115 ? 1.977 -12.303 23.787 1.00 83.38 115 SER A CA 1
ATOM 955 C C . SER A 1 115 ? 3.032 -12.650 22.733 1.00 83.38 115 SER A C 1
ATOM 957 O O . SER A 1 115 ? 3.150 -11.941 21.739 1.00 83.38 115 SER A O 1
ATOM 959 N N . ARG A 1 116 ? 3.734 -13.784 22.855 1.00 82.50 116 ARG A N 1
ATOM 960 C CA . ARG A 1 116 ? 4.685 -14.283 21.841 1.00 82.50 116 ARG A CA 1
ATOM 961 C C . ARG A 1 116 ? 3.990 -14.718 20.553 1.00 82.50 116 ARG A C 1
ATOM 963 O O . ARG A 1 116 ? 4.504 -14.463 19.462 1.00 82.50 116 ARG A O 1
ATOM 970 N N . CYS A 1 117 ? 2.827 -15.356 20.666 1.00 80.56 117 CYS A N 1
ATOM 971 C CA . CYS A 1 117 ? 1.998 -15.709 19.521 1.00 80.56 117 CYS A CA 1
ATOM 972 C C . CYS A 1 117 ? 1.557 -14.464 18.753 1.00 80.56 117 CYS A C 1
ATOM 974 O O . CYS A 1 117 ? 1.594 -14.525 17.530 1.00 80.56 117 CYS A O 1
ATOM 976 N N . ARG A 1 118 ? 1.234 -13.353 19.437 1.00 74.12 118 ARG A N 1
ATOM 977 C CA . ARG A 1 118 ? 0.947 -12.035 18.836 1.00 74.12 118 ARG A CA 1
ATOM 978 C C . ARG A 1 118 ? 2.195 -11.321 18.308 1.00 74.12 118 ARG A C 1
ATOM 980 O O . ARG A 1 118 ? 2.183 -10.785 17.215 1.00 74.12 118 ARG A O 1
ATOM 987 N N . ALA A 1 119 ? 3.324 -11.350 19.007 1.00 67.31 119 ALA A N 1
ATOM 988 C CA . ALA A 1 119 ? 4.540 -10.685 18.523 1.00 67.31 119 ALA A CA 1
ATOM 989 C C . ALA A 1 119 ? 5.052 -11.288 17.198 1.00 67.31 119 ALA A C 1
ATOM 991 O O . ALA A 1 119 ? 5.621 -10.595 16.361 1.00 67.31 119 ALA A O 1
ATOM 992 N N . ARG A 1 120 ? 4.798 -12.584 16.964 1.00 60.62 120 ARG A N 1
ATOM 993 C CA . ARG A 1 120 ? 5.110 -13.270 15.699 1.00 60.62 120 ARG A CA 1
ATOM 994 C C . ARG A 1 120 ? 4.096 -13.010 14.575 1.00 60.62 120 ARG A C 1
ATOM 996 O O . ARG A 1 120 ? 4.225 -13.616 13.513 1.00 60.62 120 ARG A O 1
ATOM 1003 N N . THR A 1 121 ? 3.067 -12.185 14.790 1.00 50.38 121 THR A N 1
ATOM 1004 C CA . THR A 1 121 ? 2.012 -11.888 13.803 1.00 50.38 121 THR A CA 1
ATOM 1005 C C . THR A 1 121 ? 2.188 -10.569 13.067 1.00 50.38 121 THR A C 1
ATOM 1007 O O . THR A 1 121 ? 1.211 -10.106 12.490 1.00 50.38 121 THR A O 1
ATOM 1010 N N . SER A 1 122 ? 3.394 -10.008 12.938 1.00 50.28 122 SER A N 1
ATOM 1011 C CA . SER A 1 122 ? 3.591 -8.970 11.907 1.00 50.28 122 SER A CA 1
ATOM 1012 C C . SER A 1 122 ? 3.201 -9.453 10.491 1.00 50.28 122 SER A C 1
ATOM 1014 O O . SER A 1 122 ? 3.072 -8.642 9.585 1.00 50.28 122 SER A O 1
ATOM 1016 N N . SER A 1 123 ? 2.945 -10.761 10.309 1.00 51.69 123 SER A N 1
ATOM 1017 C CA . SER A 1 123 ? 2.393 -11.379 9.100 1.00 51.69 123 SER A CA 1
ATOM 1018 C C . SER A 1 123 ? 1.059 -12.137 9.254 1.00 51.69 123 SER A C 1
ATOM 1020 O O . SER A 1 123 ? 0.651 -12.786 8.287 1.00 51.69 123 SER A O 1
ATOM 1022 N N . SER A 1 124 ? 0.364 -12.136 10.411 1.00 49.28 124 SER A N 1
ATOM 1023 C CA . SER A 1 124 ? -1.001 -12.710 10.389 1.00 49.28 124 SER A CA 1
ATOM 1024 C C . SER A 1 124 ? -1.979 -11.732 9.752 1.00 49.28 124 SER A C 1
ATOM 1026 O O . SER A 1 124 ? -1.843 -10.529 9.971 1.00 49.28 124 SER A O 1
ATOM 1028 N N . PRO A 1 125 ? -2.935 -12.247 8.958 1.00 57.88 125 PRO A N 1
ATOM 1029 C CA . PRO A 1 125 ? -3.998 -11.436 8.398 1.00 57.88 125 PRO A CA 1
ATOM 1030 C C . PRO A 1 125 ? -4.655 -10.610 9.500 1.00 57.88 125 PRO A C 1
ATOM 1032 O O . PRO A 1 125 ? -4.762 -11.072 10.639 1.00 57.88 125 PRO A O 1
ATOM 1035 N N . LEU A 1 126 ? -5.081 -9.400 9.143 1.00 66.00 126 LEU A N 1
ATOM 1036 C CA . LEU A 1 126 ? -5.880 -8.557 10.022 1.00 66.00 126 LEU A CA 1
ATOM 1037 C C . LEU A 1 126 ? -7.068 -9.372 10.574 1.00 66.00 126 LEU A C 1
ATOM 1039 O O . LEU A 1 126 ? -7.572 -10.253 9.865 1.00 66.00 126 LEU A O 1
ATOM 1043 N N . PRO A 1 127 ? -7.504 -9.122 11.822 1.00 71.94 127 PRO A N 1
ATOM 1044 C CA . PRO A 1 127 ? -8.693 -9.763 12.372 1.00 71.94 127 PRO A CA 1
ATOM 1045 C C . PRO A 1 127 ? -9.853 -9.704 11.372 1.00 71.94 127 PRO A C 1
ATOM 1047 O O . PRO A 1 127 ? -10.090 -8.660 10.769 1.00 71.94 127 PRO A O 1
ATOM 1050 N N . GLY A 1 128 ? -10.530 -10.836 11.169 1.00 80.50 128 GLY A N 1
ATOM 1051 C CA . GLY A 1 128 ? -11.634 -10.952 10.213 1.00 80.50 128 GLY A CA 1
ATOM 1052 C C . GLY A 1 128 ? -11.232 -11.184 8.751 1.00 80.50 128 GLY A C 1
ATOM 1053 O O . GLY A 1 128 ? -12.113 -11.158 7.901 1.00 80.50 128 GLY A O 1
ATOM 1054 N N . ILE A 1 129 ? -9.950 -11.417 8.441 1.00 90.94 129 ILE A N 1
ATOM 1055 C CA . ILE A 1 129 ? -9.503 -11.854 7.106 1.00 90.94 129 ILE A CA 1
ATOM 1056 C C . ILE A 1 129 ? -9.238 -13.365 7.100 1.00 90.94 129 ILE A C 1
ATOM 1058 O O . ILE A 1 129 ? -8.382 -13.874 7.837 1.00 90.94 129 ILE A O 1
ATOM 1062 N N . THR A 1 130 ? -9.934 -14.094 6.234 1.00 90.44 130 THR A N 1
ATOM 1063 C CA . THR A 1 130 ? -9.831 -15.549 6.114 1.00 90.44 130 THR A CA 1
ATOM 1064 C C . THR A 1 130 ? -8.553 -15.961 5.384 1.00 90.44 130 THR A C 1
ATOM 1066 O O . THR A 1 130 ? -8.188 -15.449 4.326 1.00 90.44 130 THR A O 1
ATOM 1069 N N . LYS A 1 131 ? -7.848 -16.960 5.930 1.00 88.69 131 LYS A N 1
ATOM 1070 C CA . LYS A 1 131 ? -6.706 -17.598 5.256 1.00 88.69 131 LYS A CA 1
ATOM 1071 C C . LYS A 1 131 ? -7.215 -18.631 4.248 1.00 88.69 131 LYS A C 1
ATOM 1073 O O . LYS A 1 131 ? -7.464 -19.774 4.620 1.00 88.69 131 LYS A O 1
ATOM 1078 N N . THR A 1 132 ? -7.266 -18.261 2.973 1.00 92.88 132 THR A N 1
ATOM 1079 C CA . THR A 1 132 ? -7.752 -19.119 1.873 1.00 92.88 132 THR A CA 1
ATOM 1080 C C . THR A 1 132 ? -6.736 -20.154 1.370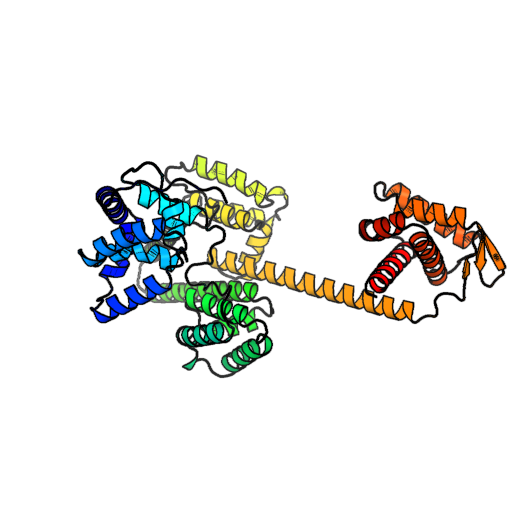 1.00 92.88 132 THR A C 1
ATOM 1082 O O . THR A 1 132 ? -7.025 -20.928 0.462 1.00 92.88 132 THR A O 1
ATOM 1085 N N . LYS A 1 133 ? -5.522 -20.222 1.942 1.00 90.56 133 LYS A N 1
ATOM 1086 C CA . LYS A 1 133 ? -4.505 -21.199 1.511 1.00 90.56 133 LYS A CA 1
ATOM 1087 C C . LYS A 1 133 ? -5.006 -22.634 1.735 1.00 90.56 133 LYS A C 1
ATOM 1089 O O . LYS A 1 133 ? -5.118 -23.079 2.881 1.00 90.56 133 LYS A O 1
ATOM 1094 N N . GLY A 1 134 ? -5.225 -23.354 0.633 1.00 91.31 134 GLY A N 1
ATOM 1095 C CA . GLY A 1 134 ? -5.730 -24.730 0.611 1.00 91.31 134 GLY A CA 1
ATOM 1096 C C . GLY A 1 134 ? -7.256 -24.850 0.607 1.00 91.31 134 GLY A C 1
ATOM 1097 O O . GLY A 1 134 ? -7.749 -25.949 0.835 1.00 91.31 134 GLY A O 1
ATOM 1098 N N . TRP A 1 135 ? -7.984 -23.748 0.406 1.00 94.75 135 TRP A N 1
ATOM 1099 C CA . TRP A 1 135 ? -9.425 -23.777 0.153 1.00 94.75 135 TRP A CA 1
ATOM 1100 C C . TRP A 1 135 ? -9.696 -24.071 -1.322 1.00 94.75 135 TRP A C 1
ATOM 1102 O O . TRP A 1 135 ? -8.875 -23.721 -2.173 1.00 94.75 135 TRP A O 1
ATOM 1112 N N . THR A 1 136 ? -10.833 -24.703 -1.612 1.00 96.31 136 THR A N 1
ATOM 1113 C CA . THR A 1 136 ? -11.359 -24.785 -2.983 1.00 96.31 136 THR A CA 1
ATOM 1114 C C . THR A 1 136 ? -12.103 -23.497 -3.336 1.00 96.31 136 THR A C 1
ATOM 1116 O O . THR A 1 136 ? -12.514 -22.752 -2.440 1.00 96.31 136 THR A O 1
ATOM 1119 N N . ASP A 1 137 ? -12.291 -23.222 -4.627 1.00 97.00 137 ASP A N 1
ATOM 1120 C CA . ASP A 1 137 ? -13.004 -22.019 -5.068 1.00 97.00 137 ASP A CA 1
ATOM 1121 C C . ASP A 1 137 ? -14.458 -22.014 -4.567 1.00 97.00 137 ASP A C 1
ATOM 1123 O O . ASP A 1 137 ? -14.962 -20.965 -4.173 1.00 97.00 137 ASP A O 1
ATOM 1127 N N . GLU A 1 138 ? -15.101 -23.180 -4.454 1.00 97.00 138 GLU A N 1
ATOM 1128 C CA . GLU A 1 138 ? -16.456 -23.313 -3.902 1.00 97.00 138 GLU A CA 1
ATOM 1129 C C . GLU A 1 138 ? -16.528 -22.868 -2.437 1.00 97.00 138 GLU A C 1
ATOM 1131 O O . GLU A 1 138 ? -17.461 -22.166 -2.059 1.00 97.00 138 GLU A O 1
ATOM 1136 N N . GLN A 1 139 ? -15.526 -23.209 -1.619 1.00 93.75 139 GLN A N 1
ATOM 1137 C CA . GLN A 1 139 ? -15.465 -22.779 -0.214 1.00 93.75 139 GLN A CA 1
ATOM 1138 C C . GLN A 1 139 ? -15.268 -21.265 -0.094 1.00 93.75 139 GLN A C 1
ATOM 1140 O O . GLN A 1 139 ? -15.788 -20.627 0.822 1.00 93.75 139 GLN A O 1
ATOM 1145 N N . ILE A 1 140 ? -14.491 -20.681 -1.010 1.00 96.50 140 ILE A N 1
ATOM 1146 C CA . ILE A 1 140 ? -14.275 -19.233 -1.063 1.00 96.50 140 ILE A CA 1
ATOM 1147 C C . ILE A 1 140 ? -15.574 -18.529 -1.474 1.00 96.50 140 ILE A C 1
ATOM 1149 O O . ILE A 1 140 ? -15.917 -17.517 -0.868 1.00 96.50 140 ILE A O 1
ATOM 1153 N N . LEU A 1 141 ? -16.302 -19.068 -2.458 1.00 97.19 141 LEU A N 1
ATOM 1154 C CA . LEU A 1 141 ? -17.588 -18.535 -2.914 1.00 97.19 141 LEU A CA 1
ATOM 1155 C C . LEU A 1 141 ? -18.674 -18.637 -1.838 1.00 97.19 141 LEU A C 1
ATOM 1157 O O . LEU A 1 141 ? -19.370 -17.657 -1.598 1.00 97.19 141 LEU A O 1
ATOM 1161 N N . GLU A 1 142 ? -18.784 -19.773 -1.145 1.00 95.88 142 GLU A N 1
ATOM 1162 C CA . GLU A 1 142 ? -19.720 -19.943 -0.024 1.00 95.88 142 GLU A CA 1
ATOM 1163 C C . GLU A 1 142 ? -19.470 -18.880 1.055 1.00 95.88 142 GLU A C 1
ATOM 1165 O O . GLU A 1 142 ? -20.384 -18.163 1.464 1.00 95.88 142 GLU A O 1
ATOM 1170 N N . ARG A 1 143 ? -18.201 -18.688 1.436 1.00 95.31 143 ARG A N 1
ATOM 1171 C CA . ARG A 1 143 ? -17.818 -17.656 2.404 1.00 95.31 143 ARG A CA 1
ATOM 1172 C C . ARG A 1 143 ? -18.071 -16.235 1.895 1.00 95.31 143 ARG A C 1
ATOM 1174 O O . ARG A 1 143 ? -18.417 -15.357 2.682 1.00 95.31 143 ARG A O 1
ATOM 1181 N N . LEU A 1 144 ? -17.879 -15.988 0.602 1.00 97.81 144 LEU A N 1
ATOM 1182 C CA . LEU A 1 144 ? -18.155 -14.689 -0.009 1.00 97.81 144 LEU A CA 1
ATOM 1183 C C . LEU A 1 144 ? -19.652 -14.352 0.066 1.00 97.81 144 LEU A C 1
ATOM 1185 O O . LEU A 1 144 ? -19.994 -13.230 0.438 1.00 97.81 144 LEU A O 1
ATOM 1189 N N . GLU A 1 145 ? -20.534 -15.313 -0.214 1.00 97.94 145 GLU A N 1
ATOM 1190 C CA . GLU A 1 145 ? -21.987 -15.119 -0.119 1.00 97.94 145 GLU A CA 1
ATOM 1191 C C . GLU A 1 145 ? -22.447 -14.842 1.321 1.00 97.94 145 GLU A C 1
ATOM 1193 O O . GLU A 1 145 ? -23.244 -13.929 1.539 1.00 97.94 145 GLU A O 1
ATOM 1198 N N . GLU A 1 146 ? -21.877 -15.521 2.325 1.00 95.44 146 GLU A N 1
ATOM 1199 C CA . GLU A 1 146 ? -22.130 -15.199 3.742 1.00 95.44 146 GLU A CA 1
ATOM 1200 C C . GLU A 1 146 ? -21.782 -13.739 4.072 1.00 95.44 146 GLU A C 1
ATOM 1202 O O . GLU A 1 146 ? -22.516 -13.045 4.778 1.00 95.44 146 GLU A O 1
ATOM 1207 N N . ILE A 1 147 ? -20.646 -13.256 3.565 1.00 97.25 147 ILE A N 1
ATOM 1208 C CA . ILE A 1 147 ? -20.149 -11.912 3.868 1.00 97.25 147 ILE A CA 1
ATOM 1209 C C . ILE A 1 147 ? -20.939 -10.839 3.131 1.00 97.25 147 ILE A C 1
ATOM 1211 O O . ILE A 1 147 ? -21.153 -9.765 3.691 1.00 97.25 147 ILE A O 1
ATOM 1215 N N . LYS A 1 148 ? -21.427 -11.112 1.917 1.00 98.19 148 LYS A N 1
ATOM 1216 C CA . LYS A 1 148 ? -22.257 -10.169 1.151 1.00 98.19 148 LY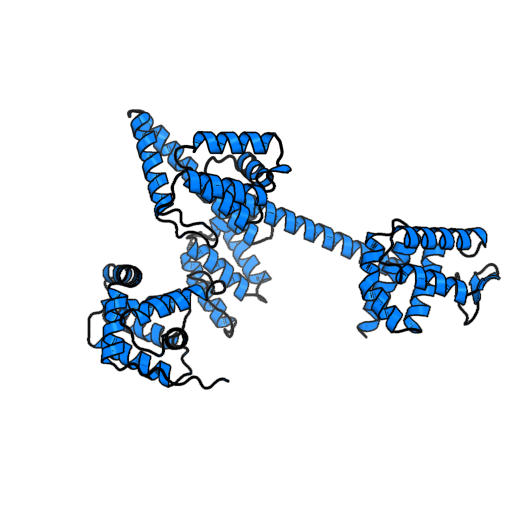S A CA 1
ATOM 1217 C C . LYS A 1 148 ? -23.494 -9.718 1.931 1.00 98.19 148 LYS A C 1
ATOM 1219 O O . LYS A 1 148 ? -23.874 -8.553 1.826 1.00 98.19 148 LYS A O 1
ATOM 1224 N N . ILE A 1 149 ? -24.049 -10.567 2.797 1.00 96.75 149 ILE A N 1
ATOM 1225 C CA . ILE A 1 149 ? -25.132 -10.187 3.719 1.00 96.75 149 ILE A CA 1
ATOM 1226 C C . ILE A 1 149 ? -24.692 -9.032 4.636 1.00 96.75 149 ILE A C 1
ATOM 1228 O O . ILE A 1 149 ? -25.392 -8.027 4.751 1.00 96.75 149 ILE A O 1
ATOM 1232 N N . ALA A 1 150 ? -23.499 -9.122 5.234 1.00 94.94 150 ALA A N 1
ATOM 1233 C CA . ALA A 1 150 ? -22.941 -8.073 6.093 1.00 94.94 150 ALA A CA 1
ATOM 1234 C C . ALA A 1 150 ? -22.561 -6.789 5.329 1.00 94.94 150 ALA A C 1
ATOM 1236 O O . ALA A 1 150 ? -22.396 -5.735 5.943 1.00 94.94 150 ALA A O 1
ATOM 1237 N N . LEU A 1 151 ? -22.431 -6.869 4.002 1.00 97.56 151 LEU A N 1
ATOM 1238 C CA . LEU A 1 151 ? -22.127 -5.742 3.117 1.00 97.56 151 LEU A CA 1
ATOM 1239 C C . LEU A 1 151 ? -23.368 -5.060 2.534 1.00 97.56 151 LEU A C 1
ATOM 1241 O O . LEU A 1 151 ? -23.237 -4.244 1.615 1.00 97.56 151 LEU A O 1
ATOM 1245 N N . ASP A 1 152 ? -24.547 -5.386 3.066 1.00 97.81 152 ASP A N 1
ATOM 1246 C CA . ASP A 1 152 ? -25.831 -4.841 2.633 1.00 97.81 152 ASP A CA 1
ATOM 1247 C C . ASP A 1 152 ? -26.149 -5.166 1.160 1.00 97.81 152 ASP A C 1
ATOM 1249 O O . ASP A 1 152 ? -26.617 -4.333 0.377 1.00 97.81 152 ASP A O 1
ATOM 1253 N N . TRP A 1 153 ? -25.852 -6.402 0.743 1.00 98.06 153 TRP A N 1
ATOM 1254 C CA . TRP A 1 153 ? -26.060 -6.848 -0.637 1.00 98.06 153 TRP A CA 1
ATOM 1255 C C . TRP A 1 153 ? -27.522 -6.776 -1.093 1.00 98.06 153 TRP A C 1
ATOM 1257 O O . TRP A 1 153 ? -27.783 -6.395 -2.234 1.00 98.06 153 TRP A O 1
ATOM 1267 N N . GLU A 1 154 ? -28.479 -7.095 -0.217 1.00 97.81 154 GLU A N 1
ATOM 1268 C CA . GLU A 1 154 ? -29.909 -7.089 -0.559 1.00 97.81 154 GLU A CA 1
ATOM 1269 C C . GLU A 1 154 ? -30.426 -5.689 -0.922 1.00 97.81 154 GLU A C 1
ATOM 1271 O O . GLU A 1 154 ? -31.234 -5.554 -1.843 1.00 97.81 154 GLU A O 1
ATOM 1276 N N . ASN A 1 155 ? -29.917 -4.643 -0.259 1.00 97.75 155 ASN A N 1
ATOM 1277 C CA . ASN A 1 155 ? -30.290 -3.251 -0.532 1.00 97.75 155 ASN A CA 1
ATOM 1278 C C . ASN A 1 155 ? -29.363 -2.565 -1.549 1.00 97.75 155 ASN A C 1
ATOM 1280 O O . ASN A 1 155 ? -29.655 -1.462 -2.023 1.00 97.75 155 ASN A O 1
ATOM 1284 N N . THR A 1 156 ? -28.262 -3.211 -1.938 1.00 97.88 156 THR A N 1
ATOM 1285 C CA . THR A 1 156 ? -27.377 -2.713 -2.991 1.00 97.88 156 THR A CA 1
ATOM 1286 C C . THR A 1 156 ? -28.083 -2.827 -4.344 1.00 97.88 156 THR A C 1
ATOM 1288 O O . THR A 1 156 ? -28.416 -3.914 -4.811 1.00 97.88 156 THR A O 1
ATOM 1291 N N . THR A 1 157 ? -28.319 -1.694 -5.010 1.00 96.25 157 THR A N 1
ATOM 1292 C CA . THR A 1 157 ? -29.085 -1.630 -6.269 1.00 96.25 157 THR A CA 1
ATOM 1293 C C . THR A 1 157 ? -28.365 -0.823 -7.354 1.00 96.25 157 THR A C 1
ATOM 1295 O O . THR A 1 157 ? -27.311 -0.222 -7.136 1.00 96.25 157 THR A O 1
ATOM 1298 N N . GLY A 1 158 ? -28.923 -0.829 -8.570 1.00 96.69 158 GLY A N 1
ATOM 1299 C CA . GLY A 1 158 ? -28.470 0.027 -9.666 1.00 96.69 158 GLY A CA 1
ATOM 1300 C C . GLY A 1 158 ? -27.033 -0.254 -10.113 1.00 96.69 158 GLY A C 1
ATOM 1301 O O . GLY A 1 158 ? -26.654 -1.403 -10.343 1.00 96.69 158 GLY A O 1
ATOM 1302 N N . SER A 1 159 ? -26.247 0.811 -10.282 1.00 97.31 159 SER A N 1
ATOM 1303 C CA . SER A 1 159 ? -24.873 0.728 -10.792 1.00 97.31 159 SER A CA 1
ATOM 1304 C C . SER A 1 159 ? -23.920 0.016 -9.835 1.00 97.31 159 SER A C 1
ATOM 1306 O O . SER A 1 159 ? -23.045 -0.696 -10.310 1.00 97.31 159 SER A O 1
ATOM 1308 N N . ALA A 1 160 ? -24.110 0.148 -8.517 1.00 97.75 160 ALA A N 1
ATOM 1309 C CA . ALA A 1 160 ? -23.240 -0.493 -7.530 1.00 97.75 160 ALA A CA 1
ATOM 1310 C C . ALA A 1 160 ? -23.344 -2.024 -7.592 1.00 97.75 160 ALA A C 1
ATOM 1312 O O . ALA A 1 160 ? -22.325 -2.709 -7.629 1.00 97.75 160 ALA A O 1
ATOM 1313 N N . LYS A 1 161 ? -24.572 -2.555 -7.687 1.00 98.38 161 LYS A N 1
ATOM 1314 C CA . LYS A 1 161 ? -24.807 -4.001 -7.816 1.00 98.38 161 LYS A CA 1
ATOM 1315 C C . LYS A 1 161 ? -24.191 -4.557 -9.097 1.00 98.38 161 LYS A C 1
ATOM 1317 O O . LYS A 1 161 ? -23.394 -5.484 -9.041 1.00 98.38 161 LYS A O 1
ATOM 1322 N N . LYS A 1 162 ? -24.504 -3.926 -10.235 1.00 98.31 162 LYS A N 1
ATOM 1323 C CA . LYS A 1 162 ? -23.958 -4.315 -11.545 1.00 98.31 162 LYS A CA 1
ATOM 1324 C C . LYS A 1 162 ? -22.433 -4.269 -11.568 1.00 98.31 162 LYS A C 1
ATOM 1326 O O . LYS A 1 162 ? -21.805 -5.133 -12.164 1.00 98.31 162 LYS A O 1
ATOM 1331 N N . TRP A 1 163 ? -21.848 -3.255 -10.932 1.00 98.00 163 TRP A N 1
ATOM 1332 C CA . TRP A 1 163 ? -20.402 -3.122 -10.821 1.00 98.00 163 TRP A CA 1
ATOM 1333 C C . TRP A 1 163 ? -19.791 -4.261 -10.002 1.00 98.00 163 TRP A C 1
ATOM 1335 O O . TRP A 1 163 ? -18.818 -4.856 -10.448 1.00 98.00 163 TRP A O 1
ATOM 1345 N N . TRP A 1 164 ? -20.374 -4.605 -8.850 1.00 98.50 164 TRP A N 1
ATOM 1346 C CA . TRP A 1 164 ? -19.877 -5.708 -8.024 1.00 98.50 164 TRP A CA 1
ATOM 1347 C C . TRP A 1 164 ? -19.986 -7.059 -8.746 1.00 98.50 164 TRP A C 1
ATOM 1349 O O . TRP A 1 164 ? -19.027 -7.822 -8.748 1.00 98.50 164 TRP A O 1
ATOM 1359 N N . GLU A 1 165 ? -21.104 -7.328 -9.429 1.00 98.19 165 GLU A N 1
ATOM 1360 C CA . GLU A 1 165 ? -21.286 -8.541 -10.248 1.00 98.19 165 GLU A CA 1
ATOM 1361 C C . GLU A 1 165 ? -20.249 -8.623 -11.382 1.00 98.19 165 GLU A C 1
ATOM 1363 O O . GLU A 1 165 ? -19.674 -9.682 -11.633 1.00 98.19 165 GLU A O 1
ATOM 1368 N N . ALA A 1 166 ? -19.968 -7.499 -12.051 1.00 98.06 166 ALA A N 1
ATOM 1369 C CA . ALA A 1 166 ? -18.922 -7.431 -13.069 1.00 98.06 166 ALA A CA 1
ATOM 1370 C C . ALA A 1 166 ? -17.528 -7.666 -12.464 1.00 98.06 166 ALA A C 1
ATOM 1372 O O . ALA A 1 166 ? -16.753 -8.452 -13.005 1.00 98.06 166 ALA A O 1
ATOM 1373 N N . PHE A 1 167 ? -17.237 -7.052 -11.314 1.00 98.12 167 PHE A N 1
ATOM 1374 C CA . PHE A 1 167 ? -15.982 -7.238 -10.590 1.00 98.12 167 PHE A CA 1
ATOM 1375 C C . PHE A 1 167 ? -15.771 -8.705 -10.180 1.00 98.12 167 PHE A C 1
ATOM 1377 O O . PHE A 1 167 ? -14.673 -9.236 -10.358 1.00 98.12 167 PHE A O 1
ATOM 1384 N N . GLU A 1 168 ? -16.814 -9.383 -9.689 1.00 98.19 168 GLU A N 1
ATOM 1385 C CA . GLU A 1 168 ? -16.804 -10.827 -9.421 1.00 98.19 168 GLU A CA 1
ATOM 1386 C C . GLU A 1 168 ? -16.517 -11.630 -10.701 1.00 98.19 168 GLU A C 1
ATOM 1388 O O . GLU A 1 168 ? -15.627 -12.482 -10.707 1.00 98.19 168 GLU A O 1
ATOM 1393 N N . GLY A 1 169 ? -17.208 -11.317 -11.803 1.00 98.19 169 GLY A N 1
ATOM 1394 C CA . GLY A 1 169 ? -17.046 -11.985 -13.098 1.00 98.19 169 GLY A CA 1
ATOM 1395 C C . GLY A 1 169 ? -15.633 -11.869 -13.685 1.00 98.19 169 GLY A C 1
ATOM 1396 O O . GLY A 1 169 ? -15.038 -12.868 -14.104 1.00 98.19 169 GLY A O 1
ATOM 1397 N N . GLU A 1 170 ? -15.057 -10.668 -13.668 1.00 97.75 170 GLU A N 1
ATOM 1398 C CA . GLU A 1 170 ? -13.696 -10.393 -14.148 1.00 97.75 170 GLU A CA 1
ATOM 1399 C C . GLU A 1 170 ? -12.623 -11.077 -13.285 1.00 97.75 170 GLU A C 1
ATOM 1401 O O . GLU A 1 170 ? -11.561 -11.461 -13.783 1.00 97.75 170 GLU A O 1
ATOM 1406 N N . ASN A 1 171 ? -12.909 -11.290 -11.996 1.00 97.88 171 ASN A N 1
ATOM 1407 C CA . ASN A 1 171 ? -11.997 -11.909 -11.033 1.00 97.88 171 ASN A CA 1
ATOM 1408 C C . ASN A 1 171 ? -12.362 -13.363 -10.696 1.00 97.88 171 ASN A C 1
ATOM 1410 O O . ASN A 1 171 ? -11.908 -13.887 -9.679 1.00 97.88 171 ASN A O 1
ATOM 1414 N N . THR A 1 172 ? -13.097 -14.057 -11.568 1.00 97.44 172 THR A N 1
ATOM 1415 C CA . THR A 1 172 ? -13.403 -15.499 -11.435 1.00 97.44 172 THR A CA 1
ATOM 1416 C C . THR A 1 172 ? -12.154 -16.367 -11.270 1.00 97.44 172 THR A C 1
ATOM 1418 O O . THR A 1 172 ? -12.149 -17.313 -10.498 1.00 97.44 172 THR A O 1
ATOM 1421 N N . HIS A 1 173 ? -11.047 -16.005 -11.919 1.00 97.44 173 HIS A N 1
ATOM 1422 C CA . HIS A 1 173 ? -9.750 -16.679 -11.783 1.00 97.44 173 HIS A CA 1
ATOM 1423 C C . HIS A 1 173 ? -8.988 -16.310 -10.489 1.00 97.44 173 HIS A C 1
ATOM 1425 O O . HIS A 1 173 ? -7.895 -16.817 -10.232 1.00 97.44 173 HIS A O 1
ATOM 1431 N N . ARG A 1 174 ? -9.524 -15.379 -9.688 1.00 96.88 174 ARG A N 1
ATOM 1432 C CA . ARG A 1 174 ? -8.925 -14.819 -8.466 1.00 96.88 174 ARG A CA 1
ATOM 1433 C C . ARG A 1 174 ? -9.980 -14.607 -7.377 1.00 96.88 174 ARG A C 1
ATOM 1435 O O . ARG A 1 174 ? -9.937 -13.596 -6.680 1.00 96.88 174 ARG A O 1
ATOM 1442 N N . VAL A 1 175 ? -10.890 -15.561 -7.169 1.00 97.88 175 VAL A N 1
ATOM 1443 C CA . VAL A 1 175 ? -11.996 -15.427 -6.193 1.00 97.88 175 VAL A CA 1
ATOM 1444 C C . VAL A 1 175 ? -11.499 -15.071 -4.782 1.00 97.88 175 VAL A C 1
ATOM 1446 O O . VAL A 1 175 ? -12.120 -14.282 -4.075 1.00 97.88 175 VAL A O 1
ATOM 1449 N N . ALA A 1 176 ? -10.315 -15.552 -4.385 1.00 96.75 176 ALA A N 1
ATOM 1450 C CA . ALA A 1 176 ? -9.687 -15.182 -3.114 1.00 96.75 176 ALA A CA 1
ATOM 1451 C C . ALA A 1 176 ? -9.456 -13.662 -2.945 1.00 96.75 176 ALA A C 1
ATOM 1453 O O . ALA A 1 176 ? -9.496 -13.163 -1.822 1.00 96.75 176 ALA A O 1
ATOM 1454 N N . LEU A 1 177 ? -9.204 -12.922 -4.034 1.00 97.00 177 LEU A N 1
ATOM 1455 C CA . LEU A 1 177 ? -9.097 -11.459 -4.012 1.00 97.00 177 LEU A CA 1
ATOM 1456 C C . LEU A 1 177 ? -10.452 -10.816 -3.705 1.00 97.00 177 LEU A C 1
ATOM 1458 O O . LEU A 1 177 ? -10.511 -9.890 -2.900 1.00 97.00 177 LEU A O 1
ATOM 1462 N N . VAL A 1 178 ? -11.515 -11.314 -4.339 1.00 98.25 178 VAL A N 1
ATOM 1463 C CA . VAL A 1 178 ? -12.886 -10.821 -4.155 1.00 98.25 178 VAL A CA 1
ATOM 1464 C C . VAL A 1 178 ? -13.332 -11.038 -2.713 1.00 98.25 178 VAL A C 1
ATOM 1466 O O . VAL A 1 178 ? -13.757 -10.088 -2.058 1.00 98.25 178 VAL A O 1
ATOM 1469 N N . LEU A 1 179 ? -13.143 -12.254 -2.187 1.00 97.81 179 LEU A N 1
ATOM 1470 C CA . LEU A 1 179 ? -13.430 -12.565 -0.787 1.00 97.81 179 LEU A CA 1
ATOM 1471 C C . LEU A 1 179 ? -12.652 -11.648 0.159 1.00 97.81 179 LEU A C 1
ATOM 1473 O O . LEU A 1 179 ? -13.229 -11.080 1.083 1.00 97.81 179 LEU A O 1
ATOM 1477 N N . ARG A 1 180 ? -11.353 -11.452 -0.092 1.0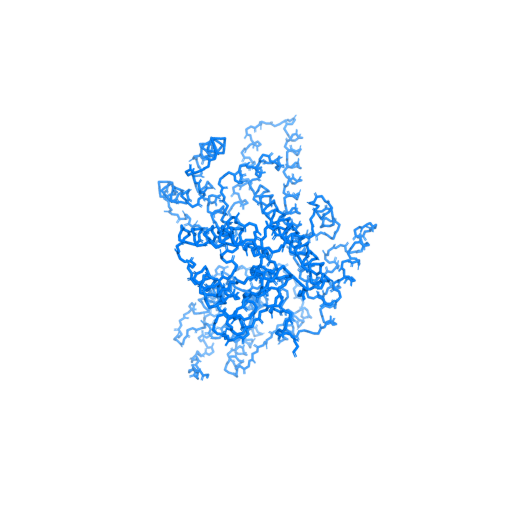0 96.88 180 ARG A N 1
ATOM 1478 C CA . ARG A 1 180 ? -10.533 -10.569 0.739 1.00 96.88 180 ARG A CA 1
ATOM 1479 C C . ARG A 1 180 ? -11.056 -9.133 0.741 1.00 96.88 180 ARG A C 1
ATOM 1481 O O . ARG A 1 180 ? -11.089 -8.514 1.799 1.00 96.88 180 ARG A O 1
ATOM 1488 N N . LEU A 1 181 ? -11.454 -8.599 -0.413 1.00 97.88 181 LEU A N 1
ATOM 1489 C CA . LEU A 1 181 ? -12.050 -7.266 -0.485 1.00 97.88 181 LEU A CA 1
ATOM 1490 C C . LEU A 1 181 ? -13.367 -7.209 0.301 1.00 97.88 181 LEU A C 1
ATOM 1492 O O . LEU A 1 181 ? -13.562 -6.283 1.084 1.00 97.88 181 LEU A O 1
ATOM 1496 N N . ALA A 1 182 ? -14.236 -8.209 0.144 1.00 98.19 182 ALA A N 1
ATOM 1497 C CA . ALA A 1 182 ? -15.495 -8.291 0.875 1.00 98.19 182 ALA A CA 1
ATOM 1498 C C . ALA A 1 182 ? -15.274 -8.300 2.401 1.00 98.19 182 ALA A C 1
ATOM 1500 O O . ALA A 1 182 ? -15.905 -7.538 3.130 1.00 98.19 182 ALA A O 1
ATOM 1501 N N . GLU A 1 183 ? -14.316 -9.090 2.887 1.00 96.56 183 GLU A N 1
ATOM 1502 C CA . GLU A 1 183 ? -13.925 -9.109 4.300 1.00 96.56 183 GLU A CA 1
ATOM 1503 C C . GLU A 1 183 ? -13.347 -7.771 4.764 1.00 96.56 183 GLU A C 1
ATOM 1505 O O . GLU A 1 183 ? -13.661 -7.293 5.854 1.00 96.56 183 GLU A O 1
ATOM 1510 N N . GLU A 1 184 ? -12.514 -7.135 3.940 1.00 96.19 184 GLU A N 1
ATOM 1511 C CA . GLU A 1 184 ? -11.958 -5.818 4.239 1.00 96.19 184 GLU A CA 1
ATOM 1512 C C . GLU A 1 184 ? -13.059 -4.756 4.391 1.00 96.19 184 GLU A C 1
ATOM 1514 O O . GLU A 1 184 ? -12.964 -3.928 5.302 1.00 96.19 184 GLU A O 1
ATOM 1519 N N . LEU A 1 185 ? -14.118 -4.805 3.579 1.00 96.88 185 LEU A N 1
ATOM 1520 C CA . LEU A 1 185 ? -15.288 -3.933 3.717 1.00 96.88 185 LEU A CA 1
ATOM 1521 C C . LEU A 1 185 ? -16.117 -4.269 4.963 1.00 96.88 185 LEU A C 1
ATOM 1523 O O . LEU A 1 185 ? -16.484 -3.365 5.716 1.00 96.88 185 LEU A O 1
ATOM 1527 N N . ALA A 1 186 ? -16.343 -5.555 5.239 1.00 95.31 186 ALA A N 1
ATOM 1528 C CA . ALA A 1 186 ? -17.137 -5.999 6.382 1.00 95.31 186 ALA A CA 1
ATOM 1529 C C . ALA A 1 186 ? -16.474 -5.609 7.711 1.00 95.31 186 ALA A C 1
ATOM 1531 O O . ALA A 1 186 ? -17.129 -5.065 8.600 1.00 95.31 186 ALA A O 1
ATOM 1532 N N . ASN A 1 187 ? -15.151 -5.779 7.819 1.00 90.62 187 ASN A N 1
ATOM 1533 C CA . ASN A 1 187 ? -14.375 -5.361 8.992 1.00 90.62 187 ASN A CA 1
ATOM 1534 C C . ASN A 1 187 ? -14.429 -3.844 9.219 1.00 90.62 187 ASN A C 1
ATOM 1536 O O . ASN A 1 187 ? -14.405 -3.380 10.359 1.00 90.62 187 ASN A O 1
ATOM 1540 N N . ARG A 1 188 ? -14.549 -3.068 8.137 1.00 94.12 188 ARG A N 1
ATOM 1541 C CA . ARG A 1 188 ? -14.745 -1.615 8.185 1.00 94.12 188 ARG A CA 1
ATOM 1542 C C . ARG A 1 188 ? -16.200 -1.226 8.424 1.00 94.12 188 ARG A C 1
ATOM 1544 O O . ARG A 1 188 ? -16.472 -0.045 8.614 1.00 94.12 188 ARG A O 1
ATOM 1551 N N . LYS A 1 189 ? -17.146 -2.171 8.427 1.00 95.50 189 LYS A N 1
ATOM 1552 C CA . LYS A 1 189 ? -18.592 -1.896 8.429 1.00 95.50 189 LYS A CA 1
ATOM 1553 C C . LYS A 1 189 ? -18.968 -0.946 7.286 1.00 95.50 189 LYS A C 1
ATOM 1555 O O . LYS A 1 189 ? -19.591 0.090 7.525 1.00 95.50 189 LYS A O 1
ATOM 1560 N N . ALA A 1 190 ? -18.464 -1.233 6.090 1.00 96.69 190 ALA A N 1
ATOM 1561 C CA . ALA A 1 190 ? -18.757 -0.494 4.871 1.00 96.69 190 ALA A CA 1
ATOM 1562 C C . ALA A 1 190 ? -19.623 -1.345 3.941 1.00 96.69 190 ALA A C 1
ATOM 1564 O O . ALA A 1 190 ? -19.429 -2.555 3.837 1.00 96.69 190 ALA A O 1
ATOM 1565 N N . THR A 1 191 ? -20.554 -0.702 3.249 1.00 98.19 191 THR A N 1
ATOM 1566 C CA . THR A 1 191 ? -21.423 -1.356 2.261 1.00 98.19 191 THR A CA 1
ATOM 1567 C C . THR A 1 191 ? -20.772 -1.400 0.878 1.00 98.19 191 THR A C 1
ATOM 1569 O O . THR A 1 191 ? -19.879 -0.604 0.561 1.00 98.19 191 THR A O 1
ATOM 1572 N N . ILE A 1 192 ? -21.266 -2.280 0.001 1.00 98.44 192 ILE A N 1
ATOM 1573 C CA . ILE A 1 192 ? -20.842 -2.309 -1.413 1.00 98.44 192 ILE A CA 1
ATOM 1574 C C . ILE A 1 192 ? -21.146 -0.975 -2.108 1.00 98.44 192 ILE A C 1
ATOM 1576 O O . ILE A 1 192 ? -20.345 -0.499 -2.911 1.00 98.44 192 ILE A O 1
ATOM 1580 N N . THR A 1 193 ? -22.261 -0.327 -1.762 1.00 98.44 193 THR A N 1
ATOM 1581 C CA . THR A 1 193 ? -22.632 0.982 -2.320 1.00 98.44 193 THR A CA 1
ATOM 1582 C C . THR A 1 193 ? -21.626 2.072 -1.942 1.00 98.44 193 THR A C 1
ATOM 1584 O O . THR A 1 193 ? -21.211 2.849 -2.802 1.00 98.44 193 THR A O 1
ATOM 1587 N N . GLU A 1 194 ? -21.191 2.129 -0.681 1.00 98.06 194 GLU A N 1
ATOM 1588 C CA . GLU A 1 194 ? -20.172 3.093 -0.246 1.00 98.06 194 GLU A CA 1
ATOM 1589 C C . GLU A 1 194 ? -18.832 2.857 -0.945 1.00 98.06 194 GLU A C 1
ATOM 1591 O O . GLU A 1 194 ? -18.208 3.813 -1.410 1.00 98.06 194 GLU A O 1
ATOM 1596 N N . PHE A 1 195 ? -18.412 1.594 -1.067 1.00 98.44 195 PHE A N 1
ATOM 1597 C CA . PHE A 1 195 ? -17.179 1.259 -1.773 1.00 98.44 195 PHE A CA 1
ATOM 1598 C C . PHE A 1 195 ? -17.254 1.596 -3.267 1.00 98.44 195 PHE A C 1
ATOM 1600 O O . PHE A 1 195 ? -16.310 2.162 -3.814 1.00 98.44 195 PHE A O 1
ATOM 1607 N N . PHE A 1 196 ? -18.389 1.330 -3.919 1.00 98.31 196 PHE A N 1
ATOM 1608 C CA . PHE A 1 196 ? -18.615 1.712 -5.313 1.00 98.31 196 PHE A CA 1
ATOM 1609 C C . PHE A 1 196 ? -18.510 3.229 -5.516 1.00 98.31 196 PHE A C 1
ATOM 1611 O O . PHE A 1 196 ? -17.848 3.683 -6.448 1.00 98.31 196 PHE A O 1
ATOM 1618 N N . LEU A 1 197 ? -19.109 4.033 -4.631 1.00 97.81 197 LEU A N 1
ATOM 1619 C CA . LEU A 1 197 ? -18.961 5.489 -4.698 1.00 97.81 197 LEU A CA 1
ATOM 1620 C C . LEU A 1 197 ? -17.497 5.907 -4.523 1.00 97.81 197 LEU A C 1
ATOM 1622 O O . LEU A 1 197 ? -17.025 6.770 -5.261 1.00 97.81 197 LEU A O 1
ATOM 1626 N N . ALA A 1 198 ? -16.767 5.281 -3.595 1.00 97.69 198 ALA A N 1
ATOM 1627 C CA . ALA A 1 198 ? -15.345 5.547 -3.417 1.00 97.69 198 ALA A CA 1
ATOM 1628 C C . ALA A 1 198 ? -14.540 5.234 -4.690 1.00 97.69 198 ALA A C 1
ATOM 1630 O O . ALA A 1 198 ? -13.750 6.077 -5.097 1.00 97.69 198 ALA A O 1
ATOM 1631 N N . TYR A 1 199 ? -14.797 4.098 -5.348 1.00 98.06 199 TYR A N 1
ATOM 1632 C CA . TYR A 1 199 ? -14.198 3.729 -6.639 1.00 98.06 199 TYR A CA 1
ATOM 1633 C C . TYR A 1 199 ? -14.471 4.768 -7.740 1.00 98.06 199 TYR A C 1
ATOM 1635 O O . TYR A 1 199 ? -13.560 5.184 -8.457 1.00 98.06 199 TYR A O 1
ATOM 1643 N N . VAL A 1 200 ? -15.717 5.238 -7.854 1.00 97.69 200 VAL A N 1
ATOM 1644 C CA . VAL A 1 200 ? -16.098 6.234 -8.867 1.00 97.69 200 VAL A CA 1
ATOM 1645 C C . VAL A 1 200 ? -15.411 7.579 -8.614 1.00 97.69 200 VAL A C 1
ATOM 1647 O O . VAL A 1 200 ? -14.889 8.190 -9.546 1.00 97.69 200 VAL A O 1
ATOM 1650 N N . TYR A 1 201 ? -15.399 8.057 -7.367 1.00 96.94 201 TYR A N 1
ATOM 1651 C CA . TYR A 1 201 ? -14.850 9.375 -7.034 1.00 96.94 201 TYR A CA 1
ATOM 1652 C C . TYR A 1 201 ? -13.320 9.406 -6.960 1.00 96.94 201 TYR A C 1
ATOM 1654 O O . TYR A 1 201 ? -12.717 10.437 -7.265 1.00 96.94 201 TYR A O 1
ATOM 1662 N N . SER A 1 202 ? -12.678 8.301 -6.584 1.00 95.00 202 SER A N 1
ATOM 1663 C CA . SER A 1 202 ? -11.218 8.181 -6.587 1.00 95.00 202 SER A CA 1
ATOM 1664 C C . SER A 1 202 ? -10.658 8.127 -8.017 1.00 95.00 202 SER A C 1
ATOM 1666 O O . SER A 1 202 ? -9.529 8.574 -8.258 1.00 95.00 202 SER A O 1
ATOM 1668 N N . ASN A 1 203 ? -11.450 7.621 -8.974 1.00 96.50 203 ASN A N 1
ATOM 1669 C CA . ASN A 1 203 ? -11.081 7.428 -10.375 1.00 96.50 203 ASN A CA 1
ATOM 1670 C C . ASN A 1 203 ? -9.753 6.652 -10.514 1.00 96.50 203 ASN A C 1
ATOM 1672 O O . ASN A 1 203 ? -8.787 7.143 -11.105 1.00 96.50 203 ASN A O 1
ATOM 1676 N N . THR A 1 204 ? -9.678 5.483 -9.872 1.00 96.38 204 THR A N 1
ATOM 1677 C CA . THR A 1 204 ? -8.521 4.572 -9.886 1.00 96.38 204 THR A CA 1
ATOM 1678 C C . THR A 1 204 ? -8.981 3.119 -9.749 1.00 96.38 204 THR A C 1
ATOM 1680 O O . THR A 1 204 ? -9.913 2.806 -9.005 1.00 96.38 204 THR A O 1
ATOM 1683 N N . ASP A 1 205 ? -8.291 2.210 -10.441 1.00 94.94 205 ASP A N 1
ATOM 1684 C CA . ASP A 1 205 ? -8.557 0.767 -10.372 1.00 94.94 205 ASP A CA 1
ATOM 1685 C C . ASP A 1 205 ? -7.795 0.102 -9.211 1.00 94.94 205 ASP A C 1
ATOM 1687 O O . ASP A 1 205 ? -7.955 -1.088 -8.927 1.00 94.94 205 ASP A O 1
ATOM 1691 N N . ASN A 1 206 ? -6.954 0.862 -8.502 1.00 96.12 206 ASN A N 1
ATOM 1692 C CA . ASN A 1 206 ? -6.213 0.374 -7.352 1.00 96.12 206 ASN A CA 1
ATOM 1693 C C . ASN A 1 206 ? -7.145 0.216 -6.138 1.00 96.12 206 ASN A C 1
ATOM 1695 O O . ASN A 1 206 ? -7.494 1.182 -5.462 1.00 96.12 206 ASN A O 1
ATOM 1699 N N . ILE A 1 207 ? -7.492 -1.034 -5.818 1.00 97.44 207 ILE A N 1
ATOM 1700 C CA . ILE A 1 207 ? -8.377 -1.398 -4.696 1.00 97.44 207 ILE A CA 1
ATOM 1701 C C . ILE A 1 207 ? -7.940 -0.756 -3.371 1.00 97.44 207 ILE A C 1
ATOM 1703 O O . ILE A 1 207 ? -8.781 -0.262 -2.625 1.00 97.44 207 ILE A O 1
ATOM 1707 N N . GLN A 1 208 ? -6.639 -0.730 -3.070 1.00 96.81 208 GLN A N 1
ATOM 1708 C CA . GLN A 1 208 ? -6.150 -0.148 -1.816 1.00 96.81 208 GLN A CA 1
ATOM 1709 C C . GLN A 1 208 ? -6.316 1.378 -1.807 1.00 96.81 208 GLN A C 1
ATOM 1711 O O . GLN A 1 208 ? -6.700 1.938 -0.784 1.00 96.81 208 GLN A O 1
ATOM 1716 N N . ALA A 1 209 ? -6.128 2.045 -2.953 1.00 94.25 209 ALA A N 1
ATOM 1717 C CA . ALA A 1 209 ? -6.401 3.477 -3.080 1.00 94.25 209 ALA A CA 1
ATOM 1718 C C . ALA A 1 209 ? -7.893 3.784 -2.857 1.00 94.25 209 ALA A C 1
ATOM 1720 O O . ALA A 1 209 ? -8.226 4.760 -2.186 1.00 94.25 209 ALA A O 1
ATOM 1721 N N . ASN A 1 210 ? -8.781 2.916 -3.353 1.00 97.81 210 ASN A N 1
ATOM 1722 C CA . ASN A 1 210 ? -10.228 3.023 -3.147 1.00 97.81 210 ASN A CA 1
ATOM 1723 C C . ASN A 1 210 ? -10.623 2.845 -1.680 1.00 97.81 210 ASN A C 1
ATOM 1725 O O . ASN A 1 210 ? -11.445 3.606 -1.177 1.00 97.81 210 ASN A O 1
ATOM 1729 N N . LEU A 1 211 ? -10.014 1.888 -0.973 1.00 97.25 211 LEU A N 1
ATOM 1730 C CA . LEU A 1 211 ? -10.243 1.686 0.460 1.00 97.25 211 LEU A CA 1
ATOM 1731 C C . LEU A 1 211 ? -9.754 2.878 1.293 1.00 97.25 211 LEU A C 1
ATOM 1733 O O . LEU A 1 211 ? -10.469 3.322 2.188 1.00 97.25 211 LEU A O 1
ATOM 1737 N N . SER A 1 212 ? -8.586 3.446 0.979 1.00 93.88 212 SER A N 1
ATOM 1738 C CA . SER A 1 212 ? -8.114 4.667 1.644 1.00 93.88 212 SER A CA 1
ATOM 1739 C C . SER A 1 212 ? -9.034 5.859 1.360 1.00 93.88 212 SER A C 1
ATOM 1741 O O . SER A 1 212 ? -9.386 6.607 2.270 1.00 93.88 212 SER A O 1
ATOM 1743 N N . TYR A 1 213 ? -9.498 6.016 0.117 1.00 96.81 213 TYR A N 1
ATOM 1744 C CA . TYR A 1 213 ? -10.445 7.075 -0.231 1.00 96.81 213 TYR A CA 1
ATOM 1745 C C . TYR A 1 213 ? -11.799 6.904 0.482 1.00 96.81 213 TYR A C 1
ATOM 1747 O O . TYR A 1 213 ? -12.369 7.882 0.969 1.00 96.81 213 TYR A O 1
ATOM 1755 N N . LEU A 1 214 ? -12.291 5.668 0.611 1.00 97.19 214 LEU A N 1
ATOM 1756 C CA . LEU A 1 214 ? -13.495 5.342 1.377 1.00 97.19 214 LEU A CA 1
ATOM 1757 C C . LEU A 1 214 ? -13.381 5.835 2.828 1.00 97.19 214 LEU A C 1
ATOM 1759 O O . LEU A 1 214 ? -14.254 6.581 3.275 1.00 97.19 214 LEU A O 1
ATOM 1763 N N . GLU A 1 215 ? -12.301 5.494 3.536 1.00 96.44 215 GLU A N 1
ATOM 1764 C CA . GLU A 1 215 ? -12.088 5.930 4.926 1.00 96.44 215 GLU A CA 1
ATOM 1765 C C . GLU A 1 215 ? -12.035 7.459 5.056 1.00 96.44 215 GLU A C 1
ATOM 1767 O O . GLU A 1 215 ? -12.696 8.036 5.924 1.00 96.44 215 GLU A O 1
ATOM 1772 N N . TYR A 1 216 ? -11.341 8.135 4.132 1.00 95.69 216 TYR A N 1
ATOM 1773 C CA . TYR A 1 216 ? -11.344 9.598 4.046 1.00 95.69 216 TYR A CA 1
ATOM 1774 C C . TYR A 1 216 ? -12.773 10.161 3.956 1.00 95.69 216 TYR A C 1
ATOM 1776 O O . TYR A 1 216 ? -13.149 11.030 4.748 1.00 95.69 216 TYR A O 1
ATOM 1784 N N . THR A 1 217 ? -13.595 9.662 3.024 1.00 95.06 217 THR A N 1
ATOM 1785 C CA . THR A 1 217 ? -14.953 10.198 2.835 1.00 95.06 217 THR A CA 1
ATOM 1786 C C . THR A 1 217 ? -15.859 9.959 4.040 1.00 95.06 217 THR A C 1
ATOM 1788 O O . THR A 1 217 ? -16.706 10.803 4.338 1.00 95.06 217 THR A O 1
ATOM 1791 N N . ARG A 1 218 ? -15.680 8.849 4.767 1.00 94.69 218 ARG A N 1
ATOM 1792 C CA . ARG A 1 218 ? -16.447 8.550 5.985 1.00 94.69 218 ARG A CA 1
ATOM 1793 C C . ARG A 1 218 ? -16.082 9.491 7.122 1.00 94.69 218 ARG A C 1
ATOM 1795 O O . ARG A 1 218 ? -16.975 10.097 7.710 1.00 94.69 218 ARG A O 1
ATOM 1802 N N . LEU A 1 219 ? -14.787 9.664 7.386 1.00 90.38 219 LEU A N 1
ATOM 1803 C CA . LEU A 1 219 ? -14.311 10.576 8.426 1.00 90.38 219 LEU A CA 1
ATOM 1804 C C . LEU A 1 219 ? -14.698 12.027 8.134 1.00 90.38 219 LEU A C 1
ATOM 1806 O O . LEU A 1 219 ? -15.093 12.749 9.047 1.00 90.38 219 LEU A O 1
ATOM 1810 N N . LYS A 1 220 ? -14.661 12.437 6.862 1.00 90.19 220 LYS A N 1
ATOM 1811 C CA . LYS A 1 220 ? -15.109 13.768 6.441 1.00 90.19 220 LYS A CA 1
ATOM 1812 C C . LYS A 1 220 ? -16.613 13.972 6.644 1.00 90.19 220 LYS A C 1
ATOM 1814 O O . LYS A 1 220 ? -17.019 14.987 7.202 1.00 90.19 220 LYS A O 1
ATOM 1819 N N . LYS A 1 221 ? -17.453 13.005 6.252 1.00 92.31 221 LYS A N 1
ATOM 1820 C CA . LYS A 1 221 ? -18.907 13.067 6.502 1.00 92.31 221 LYS A CA 1
ATOM 1821 C C . LYS A 1 221 ? -19.227 13.132 7.995 1.00 92.31 221 LYS A C 1
ATOM 1823 O O . LYS A 1 221 ? -20.122 13.873 8.394 1.00 92.31 221 LYS A O 1
ATOM 1828 N N . GLU A 1 222 ? -18.502 12.372 8.812 1.00 88.88 222 GLU A N 1
ATOM 1829 C CA . GLU A 1 222 ? -18.661 12.390 10.265 1.00 88.88 222 GLU A CA 1
ATOM 1830 C C . GLU A 1 222 ? -18.265 13.746 10.863 1.00 88.88 222 GLU A C 1
ATOM 1832 O O . GLU A 1 222 ? -18.998 14.291 11.686 1.00 88.88 222 GLU A O 1
ATOM 1837 N N . GLU A 1 223 ? -17.159 14.339 10.409 1.00 87.19 223 GLU A N 1
ATOM 1838 C CA . GLU A 1 223 ? -16.760 15.693 10.801 1.00 87.19 223 GLU A CA 1
ATOM 1839 C C . GLU A 1 223 ? -17.827 16.733 10.423 1.00 87.19 223 GLU A C 1
ATOM 1841 O O . GLU A 1 223 ? -18.217 17.548 11.260 1.00 87.19 223 GLU A O 1
ATOM 1846 N N . GLU A 1 224 ? -18.348 16.694 9.193 1.00 87.50 224 GLU A N 1
ATOM 1847 C CA . GLU A 1 224 ? -19.414 17.595 8.737 1.00 87.50 224 GLU A CA 1
ATOM 1848 C C . GLU A 1 224 ? -20.705 17.421 9.547 1.00 87.50 224 GLU A C 1
ATOM 1850 O O . GLU A 1 224 ? -21.368 18.407 9.882 1.00 87.50 224 GLU A O 1
ATOM 1855 N N . ARG A 1 225 ? -21.062 16.177 9.892 1.00 90.19 225 ARG A N 1
ATOM 1856 C CA . ARG A 1 225 ? -22.208 15.866 10.755 1.00 90.19 225 ARG A CA 1
ATOM 1857 C C . ARG A 1 225 ? -22.010 16.450 12.151 1.00 90.19 225 ARG A C 1
ATOM 1859 O O . ARG A 1 225 ? -22.883 17.178 12.619 1.00 90.19 225 ARG A O 1
ATOM 1866 N N . ARG A 1 226 ? -20.847 16.224 12.773 1.00 85.31 226 ARG A N 1
ATOM 1867 C CA . ARG A 1 226 ? -20.497 16.810 14.077 1.00 85.31 226 ARG A CA 1
ATOM 1868 C C . ARG A 1 226 ? -20.555 18.341 14.020 1.00 85.31 226 ARG A C 1
ATOM 1870 O O . ARG A 1 226 ? -21.194 18.948 14.875 1.00 85.31 226 ARG A O 1
ATOM 1877 N N . LYS A 1 227 ? -19.981 18.972 12.985 1.00 85.56 227 LYS A N 1
ATOM 1878 C CA . LYS A 1 227 ? -20.025 20.436 12.778 1.00 85.56 227 LYS A CA 1
ATOM 1879 C C . LYS A 1 227 ? -21.465 20.964 12.686 1.00 85.56 227 LYS A C 1
ATOM 1881 O O . LYS A 1 227 ? -21.773 21.986 13.297 1.00 85.56 227 LYS A O 1
ATOM 1886 N N . LYS A 1 228 ? -22.366 20.259 11.991 1.00 90.12 228 LYS A N 1
ATOM 1887 C CA . LYS A 1 228 ? -23.799 20.611 11.928 1.00 90.12 228 LYS A CA 1
ATOM 1888 C C . LYS A 1 228 ? -24.492 20.467 13.281 1.00 90.12 228 LYS A C 1
ATOM 1890 O O . LYS A 1 228 ? -25.166 21.399 13.706 1.00 90.12 228 LYS A O 1
ATOM 1895 N N . GLU A 1 229 ? -24.276 19.358 13.987 1.00 88.44 229 GLU A N 1
ATOM 1896 C CA . GLU A 1 229 ? -24.850 19.134 15.321 1.00 88.44 229 GLU A CA 1
ATOM 1897 C C . GLU A 1 229 ? -24.387 20.194 16.330 1.00 88.44 229 GLU A C 1
ATOM 1899 O O . GLU A 1 229 ? -25.174 20.665 17.151 1.00 88.44 229 GLU A O 1
ATOM 1904 N N . ILE A 1 230 ? -23.118 20.605 16.257 1.00 84.81 230 ILE A N 1
ATOM 1905 C CA . ILE A 1 230 ? -22.557 21.704 17.050 1.00 84.81 230 ILE A CA 1
ATOM 1906 C C . ILE A 1 230 ? -23.237 23.028 16.698 1.00 84.81 230 ILE A C 1
ATOM 1908 O O . ILE A 1 230 ? -23.670 23.742 17.599 1.00 84.81 230 ILE A O 1
ATOM 1912 N N . ALA A 1 231 ? -23.381 23.346 15.410 1.00 86.31 231 ALA A N 1
ATOM 1913 C CA . ALA A 1 231 ? -24.043 24.570 14.967 1.00 86.31 231 ALA A CA 1
ATOM 1914 C C . ALA A 1 231 ? -25.529 24.617 15.372 1.00 86.31 231 ALA A C 1
ATOM 1916 O O . ALA A 1 231 ? -26.059 25.687 15.668 1.00 86.31 231 ALA A O 1
ATOM 1917 N N . GLU A 1 232 ? -26.206 23.469 15.420 1.00 89.75 232 GLU A N 1
ATOM 1918 C CA . GLU A 1 232 ? -27.589 23.352 15.890 1.00 89.75 232 GLU A CA 1
ATOM 1919 C C . GLU A 1 232 ? -27.694 23.497 17.414 1.00 89.75 232 GLU A C 1
ATOM 1921 O O . GLU A 1 232 ? -28.528 24.265 17.897 1.00 89.75 232 GLU A O 1
ATOM 1926 N N . LYS A 1 233 ? -26.813 22.832 18.177 1.00 86.12 233 LYS A N 1
ATOM 1927 C CA . LYS A 1 233 ? -26.751 22.934 19.648 1.00 86.12 233 LYS A CA 1
ATOM 1928 C C . LYS A 1 233 ? -26.286 24.316 20.125 1.00 86.12 233 LYS A C 1
ATOM 1930 O O . LYS A 1 233 ? -26.734 24.785 21.170 1.00 86.12 233 LYS A O 1
ATOM 1935 N N . GLY A 1 234 ? -25.419 24.975 19.358 1.00 81.06 234 GLY A N 1
ATOM 1936 C CA . GLY A 1 234 ? -24.860 26.301 19.635 1.00 81.06 234 GLY A CA 1
ATOM 1937 C C . GLY A 1 234 ? -25.860 27.448 19.507 1.00 81.06 234 GLY A C 1
ATOM 1938 O O . GLY A 1 234 ? -25.593 28.540 19.994 1.00 81.06 234 GLY A O 1
ATOM 1939 N N . LYS A 1 235 ? -27.061 27.214 18.958 1.00 80.94 235 LYS A N 1
ATOM 1940 C CA . LYS A 1 235 ? -28.140 28.221 18.921 1.00 80.94 235 LYS A CA 1
ATOM 1941 C C . LYS A 1 235 ? -28.735 28.565 20.301 1.00 80.94 235 LYS A C 1
ATOM 1943 O O . LYS A 1 235 ? -29.689 29.334 20.362 1.00 80.94 235 LYS A O 1
ATOM 1948 N N . GLY A 1 236 ? -28.185 28.039 21.402 1.00 72.75 236 GLY A N 1
ATOM 1949 C CA . GLY A 1 236 ? -28.605 28.395 22.764 1.00 72.75 236 GLY A CA 1
ATOM 1950 C C . GLY A 1 236 ? -27.662 27.987 23.903 1.00 72.75 236 GLY A C 1
ATOM 1951 O O . GLY A 1 236 ? -28.083 28.028 25.057 1.00 72.75 236 GLY A O 1
ATOM 1952 N N . LYS A 1 237 ? -26.420 27.574 23.618 1.00 67.88 237 LYS A N 1
ATOM 1953 C CA . LYS A 1 237 ? -25.422 27.187 24.632 1.00 67.88 237 LYS A CA 1
ATOM 1954 C C . LYS A 1 237 ? -24.158 28.030 24.508 1.00 67.88 237 LYS A C 1
ATOM 1956 O O . LYS A 1 237 ? -23.832 28.490 23.418 1.00 67.88 237 LYS A O 1
ATOM 1961 N N . ASP A 1 238 ? -23.465 28.188 25.631 1.00 82.88 238 ASP A N 1
ATOM 1962 C CA . ASP A 1 238 ? -22.153 28.827 25.702 1.00 82.88 238 ASP A CA 1
ATOM 1963 C C . ASP A 1 238 ? -21.141 28.075 24.816 1.00 82.88 238 ASP A C 1
ATOM 1965 O O . ASP A 1 238 ? -21.028 26.846 24.899 1.00 82.88 238 ASP A O 1
ATOM 1969 N N . ILE A 1 239 ? -20.451 28.807 23.937 1.00 77.12 239 ILE A N 1
ATOM 1970 C CA . ILE A 1 239 ? -19.507 28.268 22.942 1.00 77.12 239 ILE A CA 1
ATOM 1971 C C . ILE A 1 239 ? -18.368 27.518 23.645 1.00 77.12 239 ILE A C 1
ATOM 1973 O O . ILE A 1 239 ? -17.952 26.454 23.180 1.00 77.12 239 ILE A O 1
ATOM 1977 N N . ASP A 1 240 ? -17.952 28.009 24.812 1.00 76.56 240 ASP A N 1
ATOM 1978 C CA . ASP A 1 240 ? -16.859 27.441 25.601 1.00 76.56 240 ASP A CA 1
ATOM 1979 C C . ASP A 1 240 ? -17.171 26.017 26.088 1.00 76.56 240 ASP A C 1
ATOM 1981 O O . ASP A 1 240 ? -16.294 25.149 26.108 1.00 76.56 240 ASP A O 1
ATOM 1985 N N . GLN A 1 241 ? -18.436 25.732 26.420 1.00 80.94 241 GLN A N 1
ATOM 1986 C CA . GLN A 1 241 ? -18.849 24.393 26.848 1.00 80.94 241 GLN A CA 1
ATOM 1987 C C . GLN A 1 241 ? -18.809 23.396 25.685 1.00 80.94 241 GLN A C 1
ATOM 1989 O O . GLN A 1 241 ? -18.405 22.247 25.859 1.00 80.94 241 GLN A O 1
ATOM 1994 N N . ILE A 1 242 ? -19.198 23.838 24.486 1.00 75.06 242 ILE A N 1
ATOM 1995 C CA . ILE A 1 242 ? -19.191 22.990 23.292 1.00 75.06 242 ILE A CA 1
ATOM 1996 C C . ILE A 1 242 ? -17.753 22.650 22.886 1.00 75.06 242 ILE A C 1
ATOM 1998 O O . ILE A 1 242 ? -17.459 21.500 22.560 1.00 75.06 242 ILE A O 1
ATOM 2002 N N . GLU A 1 243 ? -16.838 23.618 22.952 1.00 73.25 243 GLU A N 1
ATOM 2003 C CA . GLU A 1 243 ? -15.428 23.381 22.642 1.00 73.25 243 GLU A CA 1
ATOM 2004 C C . GLU A 1 243 ? -14.776 22.403 23.636 1.00 73.25 243 GLU A C 1
ATOM 2006 O O . GLU A 1 243 ? -13.992 21.536 23.237 1.00 73.25 243 GLU A O 1
ATOM 2011 N N . GLN A 1 244 ? -15.131 22.486 24.924 1.00 77.12 244 GLN A N 1
ATOM 2012 C CA . GLN A 1 244 ? -14.664 21.536 25.938 1.00 77.12 244 GLN A CA 1
ATOM 2013 C C . GLN A 1 244 ? -15.180 20.112 25.697 1.00 77.12 244 GLN A C 1
ATOM 2015 O O . GLN A 1 244 ? -14.395 19.166 25.802 1.00 77.12 244 GLN A O 1
ATOM 2020 N N . ASP A 1 245 ? -16.454 19.952 25.332 1.00 76.88 245 ASP A N 1
ATOM 2021 C CA . ASP A 1 245 ? -17.045 18.641 25.047 1.00 76.88 245 ASP A CA 1
ATOM 2022 C C . ASP A 1 245 ? -16.373 17.990 23.821 1.00 76.88 245 ASP A C 1
ATOM 2024 O O . ASP A 1 245 ? -15.958 16.832 23.878 1.00 76.88 245 ASP A O 1
ATOM 2028 N N . ILE A 1 246 ? -16.128 18.762 22.754 1.00 73.06 246 ILE A N 1
ATOM 2029 C CA . ILE A 1 246 ? -15.403 18.288 21.560 1.00 73.06 246 ILE A CA 1
ATOM 2030 C C . ILE A 1 246 ? -13.969 17.873 21.910 1.00 73.06 246 ILE A C 1
ATOM 2032 O O . ILE A 1 246 ? -13.502 16.807 21.500 1.00 73.06 246 ILE A O 1
ATOM 2036 N N . LYS A 1 247 ? -13.251 18.697 22.687 1.00 70.81 247 LYS A N 1
ATOM 2037 C CA . LYS A 1 247 ? -11.881 18.383 23.128 1.00 70.81 247 LYS A CA 1
ATOM 2038 C C . LYS A 1 247 ? -11.832 17.122 23.989 1.00 70.81 247 LYS A C 1
ATOM 2040 O O . LYS A 1 247 ? -10.821 16.414 23.946 1.00 70.81 247 LYS A O 1
ATOM 2045 N N . ARG A 1 248 ? -12.886 16.849 24.765 1.00 75.06 248 ARG A N 1
ATOM 2046 C CA . ARG A 1 248 ? -13.013 15.654 25.606 1.00 75.06 248 ARG A CA 1
ATOM 2047 C C . ARG A 1 248 ? -13.269 14.403 24.771 1.00 75.06 248 ARG A C 1
ATOM 2049 O O . ARG A 1 248 ? -12.580 13.406 24.983 1.00 75.06 248 ARG A O 1
ATOM 2056 N N . ASP A 1 249 ? -14.173 14.473 23.801 1.00 70.94 249 ASP A N 1
ATOM 2057 C CA . ASP A 1 249 ? -14.494 13.341 22.926 1.00 70.94 249 ASP A CA 1
ATOM 2058 C C . ASP A 1 249 ? -13.298 12.949 22.051 1.00 70.94 249 ASP A C 1
ATOM 2060 O O . ASP A 1 249 ? -12.923 11.778 22.005 1.00 70.94 249 ASP A O 1
ATOM 2064 N N . LEU A 1 250 ? -12.598 13.930 21.469 1.00 65.81 250 LEU A N 1
ATOM 2065 C CA . LEU A 1 250 ? -11.360 13.684 20.716 1.00 65.81 250 LEU A CA 1
ATOM 2066 C C . LEU A 1 250 ? -10.246 13.097 21.598 1.00 65.81 250 LEU A C 1
ATOM 2068 O O . LEU A 1 250 ? -9.454 12.272 21.143 1.00 65.81 250 LEU A O 1
ATOM 2072 N N . SER A 1 251 ? -10.184 13.497 22.873 1.00 65.75 251 SER A N 1
ATOM 2073 C CA . SER A 1 251 ? -9.230 12.933 23.834 1.00 65.75 251 SER A CA 1
ATOM 2074 C C . SER A 1 251 ? -9.544 11.478 24.193 1.00 65.75 251 SER A C 1
ATOM 2076 O O . SER A 1 251 ? -8.616 10.710 24.442 1.00 65.75 251 SER A O 1
ATOM 2078 N N . LEU A 1 252 ? -10.821 11.095 24.253 1.00 60.72 252 LEU A N 1
ATOM 2079 C CA . LEU A 1 252 ? -11.250 9.720 24.530 1.00 60.72 252 LEU A CA 1
ATOM 2080 C C . LEU A 1 252 ? -11.003 8.803 23.327 1.00 60.72 252 LEU A C 1
ATOM 2082 O O . LEU A 1 252 ? -10.487 7.697 23.488 1.00 60.72 252 LEU A O 1
ATOM 2086 N N . GLU A 1 253 ? -11.294 9.287 22.120 1.00 60.62 253 GLU A N 1
ATOM 2087 C CA . GLU A 1 253 ? -11.056 8.568 20.862 1.00 60.62 253 GLU A CA 1
ATOM 2088 C C . GLU A 1 253 ? -9.549 8.290 20.666 1.00 60.62 253 GLU A C 1
ATOM 2090 O O . GLU A 1 253 ? -9.149 7.186 20.292 1.00 60.62 253 GLU A O 1
ATOM 2095 N N . ALA A 1 254 ? -8.688 9.241 21.051 1.00 57.88 254 ALA A N 1
ATOM 2096 C CA . ALA A 1 254 ? -7.234 9.080 21.023 1.00 57.88 254 ALA A CA 1
ATOM 2097 C C . ALA A 1 254 ? -6.691 8.033 22.019 1.00 57.88 254 ALA A C 1
ATOM 2099 O O . ALA A 1 254 ? -5.636 7.454 21.755 1.00 57.88 254 ALA A O 1
ATOM 2100 N N . GLN A 1 255 ? -7.388 7.778 23.135 1.00 54.56 255 GLN A N 1
ATOM 2101 C CA . GLN A 1 255 ? -6.971 6.817 24.170 1.00 54.56 255 GLN A CA 1
ATOM 2102 C C . GLN A 1 255 ? -7.402 5.371 23.882 1.00 54.56 255 GLN A C 1
ATOM 2104 O O . GLN A 1 255 ? -6.807 4.443 24.427 1.00 54.56 255 GLN A O 1
ATOM 2109 N N . LEU A 1 256 ? -8.417 5.162 23.036 1.00 50.34 256 LEU A N 1
ATOM 2110 C CA . LEU A 1 256 ? -8.978 3.835 22.741 1.00 50.34 256 LEU A CA 1
ATOM 2111 C C . LEU A 1 256 ? -8.368 3.153 21.508 1.00 50.34 256 LEU A C 1
ATOM 2113 O O . LEU A 1 256 ? -8.608 1.968 21.276 1.00 50.34 256 LEU A O 1
ATOM 2117 N N . LEU A 1 257 ? -7.568 3.871 20.720 1.00 58.12 257 LEU A N 1
ATOM 2118 C CA . LEU A 1 257 ? -6.909 3.312 19.544 1.00 58.12 257 LEU A CA 1
ATOM 2119 C C . LEU A 1 257 ? -5.675 2.502 19.952 1.00 58.12 257 LEU A C 1
ATOM 2121 O O . LEU A 1 257 ? -4.719 3.034 20.514 1.00 58.12 257 LEU A O 1
ATOM 2125 N N . VAL A 1 258 ? -5.686 1.208 19.618 1.00 65.38 258 VAL A N 1
ATOM 2126 C CA . VAL A 1 258 ? -4.484 0.366 19.614 1.00 65.38 258 VAL A CA 1
ATOM 2127 C C . VAL A 1 258 ? -3.426 1.075 18.772 1.00 65.38 258 VAL A C 1
ATOM 2129 O O . VAL A 1 258 ? -3.658 1.348 17.594 1.00 65.38 258 VAL A O 1
ATOM 2132 N N . PHE A 1 259 ? -2.287 1.401 19.384 1.00 71.81 259 PHE A N 1
ATOM 2133 C CA . PHE A 1 259 ? -1.196 2.073 18.688 1.00 71.81 259 PHE A CA 1
ATOM 2134 C C . PHE A 1 259 ? -0.755 1.235 17.479 1.00 71.81 259 PHE A C 1
ATOM 2136 O O . PHE A 1 259 ? -0.447 0.048 17.648 1.00 71.81 259 PHE A O 1
ATOM 2143 N N . PRO A 1 260 ? -0.715 1.818 16.267 1.00 76.62 260 PRO A N 1
ATOM 2144 C CA . PRO A 1 260 ? -0.098 1.167 15.124 1.00 76.62 260 PRO A CA 1
ATOM 2145 C C . PRO A 1 260 ? 1.342 0.736 15.453 1.00 76.62 260 PRO A C 1
ATOM 2147 O O . PRO A 1 260 ? 2.011 1.385 16.267 1.00 76.62 260 PRO A O 1
ATOM 2150 N N . PRO A 1 261 ? 1.856 -0.337 14.828 1.00 76.50 261 PRO A N 1
ATOM 2151 C CA . PRO A 1 261 ? 3.265 -0.689 14.941 1.00 76.50 261 PRO A CA 1
ATOM 2152 C C . PRO A 1 261 ? 4.157 0.513 14.607 1.00 76.50 261 PRO A C 1
ATOM 2154 O O . PRO A 1 261 ? 3.894 1.225 13.642 1.00 76.50 261 PRO A O 1
ATOM 2157 N N . GLY A 1 262 ? 5.209 0.731 15.400 1.00 83.62 262 GLY A N 1
ATOM 2158 C CA . GLY A 1 262 ? 6.151 1.836 15.193 1.00 83.62 262 GLY A CA 1
ATOM 2159 C C . GLY A 1 262 ? 5.753 3.167 15.837 1.00 83.62 262 GLY A C 1
ATOM 2160 O O . GLY A 1 262 ? 6.476 4.139 15.646 1.00 83.62 262 GLY A O 1
ATOM 2161 N N . ILE A 1 263 ? 4.650 3.229 16.592 1.00 92.75 263 ILE A N 1
ATOM 2162 C CA . ILE A 1 263 ? 4.304 4.399 17.412 1.00 92.75 263 ILE A CA 1
ATOM 2163 C C . ILE A 1 263 ? 4.870 4.240 18.823 1.00 92.75 263 ILE A C 1
ATOM 2165 O O . ILE A 1 263 ? 4.689 3.205 19.473 1.00 92.75 263 ILE A O 1
ATOM 2169 N N . THR A 1 264 ? 5.564 5.270 19.297 1.00 91.75 264 THR A N 1
ATOM 2170 C CA . THR A 1 264 ? 6.206 5.289 20.609 1.00 91.75 264 THR A CA 1
ATOM 2171 C C . THR A 1 264 ? 5.158 5.372 21.717 1.00 91.75 264 THR A C 1
ATOM 2173 O O . THR A 1 264 ? 4.289 6.244 21.729 1.00 91.75 264 THR A O 1
ATOM 2176 N N . ASN A 1 265 ? 5.252 4.473 22.700 1.00 90.56 265 ASN A N 1
ATOM 2177 C CA . ASN A 1 265 ? 4.450 4.570 23.914 1.00 90.56 265 ASN A CA 1
ATOM 2178 C C . ASN A 1 265 ? 5.048 5.632 24.846 1.00 90.56 265 ASN A C 1
ATOM 2180 O O . ASN A 1 265 ? 6.020 5.371 25.550 1.00 90.56 265 ASN A O 1
ATOM 2184 N N . ILE A 1 266 ? 4.428 6.808 24.869 1.00 93.19 266 ILE A N 1
ATOM 2185 C CA . ILE A 1 266 ? 4.859 7.965 25.666 1.00 93.19 266 ILE A CA 1
ATOM 2186 C C . ILE A 1 266 ? 4.424 7.907 27.142 1.00 93.19 266 ILE A C 1
ATOM 2188 O O . ILE A 1 266 ? 4.555 8.891 27.869 1.00 93.19 266 ILE A O 1
ATOM 2192 N N . LYS A 1 267 ? 3.856 6.789 27.623 1.00 91.94 267 LYS A N 1
ATOM 2193 C CA . LYS A 1 267 ? 3.415 6.679 29.022 1.00 91.94 267 LYS A CA 1
ATOM 2194 C C . LYS A 1 267 ? 4.609 6.852 29.968 1.00 91.94 267 LYS A C 1
ATOM 2196 O O . LYS A 1 267 ? 5.491 6.000 30.022 1.00 91.94 267 LYS A O 1
ATOM 2201 N N . GLY A 1 268 ? 4.584 7.929 30.753 1.00 93.19 268 GLY A N 1
ATOM 2202 C CA . GLY A 1 268 ? 5.641 8.278 31.707 1.00 93.19 268 GLY A CA 1
ATOM 2203 C C . GLY A 1 268 ? 6.778 9.124 31.127 1.00 93.19 268 GLY A C 1
ATOM 2204 O O . GLY A 1 268 ? 7.745 9.363 31.841 1.00 93.19 268 GLY A O 1
ATOM 2205 N N . TRP A 1 269 ? 6.674 9.565 29.870 1.00 97.25 269 TRP A N 1
ATOM 2206 C CA . TRP A 1 269 ? 7.626 10.503 29.275 1.00 97.25 269 TRP A CA 1
ATOM 2207 C C . TRP A 1 269 ? 7.317 11.940 29.704 1.00 97.25 269 TRP A C 1
ATOM 2209 O O . TRP A 1 269 ? 6.149 12.289 29.890 1.00 97.25 269 TRP A O 1
ATOM 2219 N N . THR A 1 270 ? 8.353 12.768 29.845 1.00 97.50 270 THR A N 1
ATOM 2220 C CA . THR A 1 270 ? 8.197 14.224 29.991 1.00 97.50 270 THR A CA 1
ATOM 2221 C C . THR A 1 270 ? 7.999 14.886 28.627 1.00 97.50 270 THR A C 1
ATOM 2223 O O . THR A 1 270 ? 8.344 14.308 27.591 1.00 97.50 270 THR A O 1
ATOM 2226 N N . ASP A 1 271 ? 7.466 16.109 28.608 1.00 96.94 271 ASP A N 1
ATOM 2227 C CA . ASP A 1 271 ? 7.269 16.860 27.364 1.00 96.94 271 ASP A CA 1
ATOM 2228 C C . ASP A 1 271 ? 8.598 17.093 26.627 1.00 96.94 271 ASP A C 1
ATOM 2230 O O . ASP A 1 271 ? 8.645 17.001 25.402 1.00 96.94 271 ASP A O 1
ATOM 2234 N N . GLU A 1 272 ? 9.703 17.294 27.351 1.00 97.88 272 GLU A N 1
ATOM 2235 C CA . GLU A 1 272 ? 11.043 17.445 26.771 1.00 97.88 272 GLU A CA 1
ATOM 2236 C C . GLU A 1 272 ? 11.492 16.182 26.027 1.00 97.88 272 GLU A C 1
ATOM 2238 O O . GLU A 1 272 ? 11.998 16.283 24.912 1.00 97.88 272 GLU A O 1
ATOM 2243 N N . GLN A 1 273 ? 11.256 14.993 26.595 1.00 97.88 273 GLN A N 1
ATOM 2244 C CA . GLN A 1 273 ? 11.592 13.716 25.948 1.00 97.88 273 GLN A CA 1
ATOM 2245 C C . GLN A 1 273 ? 10.762 13.492 24.680 1.00 97.88 273 GLN A C 1
ATOM 2247 O O . GLN A 1 273 ? 11.255 12.976 23.676 1.00 97.88 273 GLN A O 1
ATOM 2252 N N . ILE A 1 274 ? 9.488 13.893 24.714 1.00 97.62 274 ILE A N 1
ATOM 2253 C CA . ILE A 1 274 ? 8.601 13.822 23.551 1.00 97.62 274 ILE A CA 1
ATOM 2254 C C . ILE A 1 274 ? 9.092 14.769 22.447 1.00 97.62 274 ILE A C 1
ATOM 2256 O O . ILE A 1 274 ? 9.105 14.382 21.278 1.00 97.62 274 ILE A O 1
ATOM 2260 N N . LEU A 1 275 ? 9.507 15.990 22.799 1.00 97.56 275 LEU A N 1
ATOM 2261 C CA . LEU A 1 275 ? 10.020 16.980 21.849 1.00 97.56 275 LEU A CA 1
ATOM 2262 C C . LEU A 1 275 ? 11.376 16.578 21.254 1.00 97.56 275 LEU A C 1
ATOM 2264 O O . LEU A 1 275 ? 11.565 16.718 20.049 1.00 97.56 275 LEU A O 1
ATOM 2268 N N . GLU A 1 276 ? 12.288 16.029 22.056 1.00 97.94 276 GLU A N 1
ATOM 2269 C CA . GLU A 1 276 ? 13.563 15.484 21.570 1.00 97.94 276 GLU A CA 1
ATOM 2270 C C . GLU A 1 276 ? 13.317 14.385 20.529 1.00 97.94 276 GLU A C 1
ATOM 2272 O O . GLU A 1 276 ? 13.818 14.450 19.404 1.00 97.94 276 GLU A O 1
ATOM 2277 N N . ARG A 1 277 ? 12.434 13.433 20.852 1.00 97.75 277 ARG A N 1
ATOM 2278 C CA . ARG A 1 277 ? 12.036 12.374 19.924 1.00 97.75 277 ARG A CA 1
ATOM 2279 C C . ARG A 1 277 ? 11.361 12.915 18.663 1.00 97.75 277 ARG A C 1
ATOM 2281 O O . ARG A 1 277 ? 11.569 12.386 17.573 1.00 97.75 277 ARG A O 1
ATOM 2288 N N . LEU A 1 278 ? 10.547 13.957 18.787 1.00 98.00 278 LEU A N 1
ATOM 2289 C CA . LEU A 1 278 ? 9.901 14.595 17.645 1.00 98.00 278 LEU A CA 1
ATOM 2290 C C . LEU A 1 278 ? 10.929 15.198 16.678 1.00 98.00 278 LEU A C 1
ATOM 2292 O O . LEU A 1 278 ? 10.774 15.032 15.468 1.00 98.00 278 LEU A O 1
ATOM 2296 N N . GLU A 1 279 ? 11.990 15.835 17.176 1.00 97.81 279 GLU A N 1
ATOM 2297 C CA . GLU A 1 279 ? 13.069 16.349 16.322 1.00 97.81 279 GLU A CA 1
ATOM 2298 C C . GLU A 1 279 ? 13.853 15.221 15.635 1.00 97.81 279 GLU A C 1
ATOM 2300 O O . GLU A 1 279 ? 14.130 15.319 14.437 1.00 97.81 279 GLU A O 1
ATOM 2305 N N . GLU A 1 280 ? 14.107 14.097 16.316 1.00 97.50 280 GLU A N 1
ATOM 2306 C CA . GLU A 1 280 ? 14.680 12.908 15.665 1.00 97.50 280 GLU A CA 1
ATOM 2307 C C . GLU A 1 280 ? 13.804 12.423 14.503 1.00 97.50 280 GLU A C 1
ATOM 2309 O O . GLU A 1 280 ? 14.300 12.134 13.411 1.00 97.50 280 GLU A O 1
ATOM 2314 N N . VAL A 1 281 ? 12.488 12.325 14.718 1.00 97.69 281 VAL A N 1
ATOM 2315 C CA . VAL A 1 281 ? 11.550 11.835 13.701 1.00 97.69 281 VAL A CA 1
ATOM 2316 C C . VAL A 1 281 ? 11.449 12.813 12.531 1.00 97.69 281 VAL A C 1
ATOM 2318 O O . VAL A 1 281 ? 11.400 12.359 11.390 1.00 97.69 281 VAL A O 1
ATOM 2321 N N . LYS A 1 282 ? 11.510 14.132 12.762 1.00 97.62 282 LYS A N 1
ATOM 2322 C CA . LYS A 1 282 ? 11.472 15.152 11.693 1.00 97.62 282 LYS A CA 1
ATOM 2323 C C . LYS A 1 282 ? 12.582 14.976 10.658 1.00 97.62 282 LYS A C 1
ATOM 2325 O O . LYS A 1 282 ? 12.333 15.213 9.477 1.00 97.62 282 LYS A O 1
ATOM 2330 N N . THR A 1 283 ? 13.757 14.478 11.048 1.00 96.31 283 THR A N 1
ATOM 2331 C CA . THR A 1 283 ? 14.828 14.160 10.082 1.00 96.31 283 THR A CA 1
ATOM 2332 C C . THR A 1 283 ? 14.402 13.108 9.050 1.00 96.31 283 THR A C 1
ATOM 2334 O O . THR A 1 283 ? 14.786 13.196 7.887 1.00 96.31 283 THR A O 1
ATOM 2337 N N . LYS A 1 284 ? 13.539 12.157 9.437 1.00 97.19 284 LYS A N 1
ATOM 2338 C CA . LYS A 1 284 ? 12.978 11.121 8.550 1.00 97.19 284 LYS A CA 1
ATOM 2339 C C . LYS A 1 284 ? 11.839 11.629 7.671 1.00 97.19 284 LYS A C 1
ATOM 2341 O O . LYS A 1 284 ? 11.483 10.967 6.705 1.00 97.19 284 LYS A O 1
ATOM 2346 N N . LEU A 1 285 ? 11.264 12.782 8.007 1.00 97.69 285 LEU A N 1
ATOM 2347 C CA . LEU A 1 285 ? 10.148 13.394 7.281 1.00 97.69 285 LEU A CA 1
ATOM 2348 C C . LEU A 1 285 ? 10.603 14.396 6.218 1.00 97.69 285 LEU A C 1
ATOM 2350 O O . LEU A 1 285 ? 9.798 15.211 5.757 1.00 97.69 285 LEU A O 1
ATOM 2354 N N . ASP A 1 286 ? 11.889 14.345 5.860 1.00 97.00 286 ASP A N 1
ATOM 2355 C CA . ASP A 1 286 ? 12.521 15.235 4.892 1.00 97.00 286 ASP A CA 1
ATOM 2356 C C . ASP A 1 286 ? 12.360 16.719 5.269 1.00 97.00 286 ASP A C 1
ATOM 2358 O O . ASP A 1 286 ? 12.028 17.583 4.451 1.00 97.00 286 ASP A O 1
ATOM 2362 N N . TRP A 1 287 ? 12.549 17.026 6.559 1.00 97.62 287 TRP A N 1
ATOM 2363 C CA . TRP A 1 287 ? 12.382 18.382 7.084 1.00 97.62 287 TRP A CA 1
ATOM 2364 C C . TRP A 1 287 ? 13.234 19.405 6.328 1.00 97.62 287 TRP A C 1
ATOM 2366 O O . TRP A 1 287 ? 12.728 20.463 5.962 1.00 97.62 287 TRP A O 1
ATOM 2376 N N . GLU A 1 288 ? 14.494 19.091 6.025 1.00 97.12 288 GLU A N 1
ATOM 2377 C CA . GLU A 1 288 ? 15.406 20.031 5.365 1.00 97.12 288 GLU A CA 1
ATOM 2378 C C . GLU A 1 288 ? 14.903 20.464 3.981 1.00 97.12 288 GLU A C 1
ATOM 2380 O O . GLU A 1 288 ? 14.863 21.667 3.703 1.00 97.12 288 GLU A O 1
ATOM 2385 N N . ASN A 1 289 ? 14.390 19.530 3.172 1.00 97.06 289 ASN A N 1
ATOM 2386 C CA . ASN A 1 289 ? 13.871 19.818 1.830 1.00 97.06 289 ASN A CA 1
ATOM 2387 C C . ASN A 1 289 ? 12.373 20.172 1.806 1.00 97.06 289 ASN A C 1
ATOM 2389 O O . ASN A 1 289 ? 11.811 20.451 0.744 1.00 97.06 289 ASN A O 1
ATOM 2393 N N . THR A 1 290 ? 11.706 20.207 2.964 1.00 97.00 290 THR A N 1
ATOM 2394 C CA . THR A 1 290 ? 10.288 20.572 3.048 1.00 97.00 290 THR A CA 1
ATOM 2395 C C . THR A 1 290 ? 10.061 22.007 2.559 1.00 97.00 290 THR A C 1
ATOM 2397 O O . THR A 1 290 ? 10.773 22.944 2.932 1.00 97.00 290 THR A O 1
ATOM 2400 N N . THR A 1 291 ? 9.032 22.199 1.729 1.00 96.19 291 THR A N 1
ATOM 2401 C CA . THR A 1 291 ? 8.702 23.516 1.158 1.00 96.19 291 THR A CA 1
ATOM 2402 C C . THR A 1 291 ? 8.366 24.552 2.236 1.00 96.19 291 THR A C 1
ATOM 2404 O O . THR A 1 291 ? 7.842 24.221 3.298 1.00 96.19 291 THR A O 1
ATOM 2407 N N . GLY A 1 292 ? 8.604 25.839 1.954 1.00 97.06 292 GLY A N 1
ATOM 2408 C CA . GLY A 1 292 ? 8.376 26.914 2.929 1.00 97.06 292 GLY A CA 1
ATOM 2409 C C . GLY A 1 292 ? 6.939 26.984 3.469 1.00 97.06 292 GLY A C 1
ATOM 2410 O O . GLY A 1 292 ? 6.748 27.227 4.658 1.00 97.06 292 GLY A O 1
ATOM 2411 N N . SER A 1 293 ? 5.927 26.731 2.631 1.00 96.81 293 SER A N 1
ATOM 2412 C CA . SER A 1 293 ? 4.522 26.692 3.067 1.00 96.81 293 SER A CA 1
ATOM 2413 C C . SER A 1 293 ? 4.233 25.497 3.976 1.00 96.81 293 SER A C 1
ATOM 2415 O O . SER A 1 293 ? 3.576 25.665 5.000 1.00 96.81 293 SER A O 1
ATOM 2417 N N . ALA A 1 294 ? 4.770 24.318 3.648 1.00 97.19 294 ALA A N 1
ATOM 2418 C CA . ALA A 1 294 ? 4.606 23.120 4.466 1.00 97.19 294 ALA A CA 1
ATOM 2419 C C . ALA A 1 294 ? 5.352 23.231 5.810 1.00 97.19 294 ALA A C 1
ATOM 2421 O O . ALA A 1 294 ? 4.789 22.863 6.838 1.00 97.19 294 ALA A O 1
ATOM 2422 N N . LYS A 1 295 ? 6.561 23.819 5.832 1.00 98.06 295 LYS A N 1
ATOM 2423 C CA . LYS A 1 295 ? 7.296 24.136 7.074 1.00 98.06 295 LYS A CA 1
ATOM 2424 C C . LYS A 1 295 ? 6.486 25.063 7.976 1.00 98.06 295 LYS A C 1
ATOM 2426 O O . LYS A 1 295 ? 6.244 24.726 9.129 1.00 98.06 295 LYS A O 1
ATOM 2431 N N . LYS A 1 296 ? 5.995 26.183 7.430 1.00 97.88 296 LYS A N 1
ATOM 2432 C CA . LYS A 1 296 ? 5.163 27.143 8.176 1.00 97.88 296 LYS A CA 1
ATOM 2433 C C . LYS A 1 296 ? 3.885 26.508 8.719 1.00 97.88 296 LYS A C 1
ATOM 2435 O O . LYS A 1 296 ? 3.513 26.780 9.856 1.00 97.88 296 LYS A O 1
ATOM 2440 N N . TYR A 1 297 ? 3.221 25.675 7.917 1.00 97.56 297 TYR A N 1
ATOM 2441 C CA . TYR A 1 297 ? 2.055 24.916 8.363 1.00 97.56 297 TYR A CA 1
ATOM 2442 C C . TYR A 1 297 ? 2.406 24.000 9.538 1.00 97.56 297 TYR A C 1
ATOM 2444 O O . TYR A 1 297 ? 1.741 24.057 10.568 1.00 97.56 297 TYR A O 1
ATOM 2452 N N . TRP A 1 298 ? 3.472 23.204 9.413 1.00 98.25 298 TRP A N 1
ATOM 2453 C CA . TRP A 1 298 ? 3.897 22.283 10.464 1.00 98.25 298 TRP A CA 1
ATOM 2454 C C . TRP A 1 298 ? 4.273 23.024 11.751 1.00 98.25 298 TRP A C 1
ATOM 2456 O O . TRP A 1 298 ? 3.816 22.649 12.822 1.00 98.25 298 TRP A O 1
ATOM 2466 N N . GLU A 1 299 ? 5.032 24.117 11.665 1.00 97.62 299 GLU A N 1
ATOM 2467 C CA . GLU A 1 299 ? 5.368 24.968 12.817 1.00 97.62 299 GLU A CA 1
ATOM 2468 C C . GLU A 1 299 ? 4.124 25.568 13.485 1.00 97.62 299 GLU A C 1
ATOM 2470 O O . GLU A 1 299 ? 4.051 25.634 14.713 1.00 97.62 299 GLU A O 1
ATOM 2475 N N . GLY A 1 300 ? 3.139 25.998 12.689 1.00 97.50 300 GLY A N 1
ATOM 2476 C CA . GLY A 1 300 ? 1.839 26.452 13.184 1.00 97.50 300 GLY A CA 1
ATOM 2477 C C . GLY A 1 300 ? 1.111 25.342 13.938 1.00 97.50 300 GLY A C 1
ATOM 2478 O O . GLY A 1 300 ? 0.753 25.525 15.099 1.00 97.50 300 GLY A O 1
ATOM 2479 N N . PHE A 1 301 ? 1.009 24.161 13.329 1.00 96.75 301 PHE A N 1
ATOM 2480 C CA . PHE A 1 301 ? 0.400 22.978 13.931 1.00 96.75 301 PHE A CA 1
ATOM 2481 C C . PHE A 1 301 ? 1.093 22.565 15.241 1.00 96.75 301 PHE A C 1
ATOM 2483 O O . PHE A 1 301 ? 0.419 22.291 16.235 1.00 96.75 301 PHE A O 1
ATOM 2490 N N . GLN A 1 302 ? 2.431 22.569 15.282 1.00 96.56 302 GLN A N 1
ATOM 2491 C CA . GLN A 1 302 ? 3.206 22.302 16.499 1.00 96.56 302 GLN A CA 1
ATOM 2492 C C . GLN A 1 302 ? 2.905 23.328 17.595 1.00 96.56 302 GLN A C 1
ATOM 2494 O O . GLN A 1 302 ? 2.734 22.958 18.754 1.00 96.56 302 GLN A O 1
ATOM 2499 N N . ARG A 1 303 ? 2.815 24.613 17.236 1.00 97.44 303 ARG A N 1
ATOM 2500 C CA . ARG A 1 303 ? 2.518 25.696 18.179 1.00 97.44 303 ARG A CA 1
ATOM 2501 C C . ARG A 1 303 ? 1.108 25.586 18.751 1.00 97.44 303 ARG A C 1
ATOM 2503 O O . ARG A 1 303 ? 0.942 25.722 19.958 1.00 97.44 303 ARG A O 1
ATOM 2510 N N . GLU A 1 304 ? 0.115 25.316 17.909 1.00 93.00 304 GLU A N 1
ATOM 2511 C CA . GLU A 1 304 ? -1.286 25.125 18.312 1.00 93.00 304 GLU A CA 1
ATOM 2512 C C . GLU A 1 304 ? -1.461 23.908 19.234 1.00 93.00 304 GLU A C 1
ATOM 2514 O O . GLU A 1 304 ? -2.301 23.915 20.135 1.00 93.00 304 GLU A O 1
ATOM 2519 N N . ASN A 1 305 ? -0.621 22.885 19.062 1.00 94.06 305 ASN A N 1
ATOM 2520 C CA . ASN A 1 305 ? -0.652 21.642 19.833 1.00 94.06 305 ASN A CA 1
ATOM 2521 C C . ASN A 1 305 ? 0.491 21.530 20.857 1.00 94.06 305 ASN A C 1
ATOM 2523 O O . ASN A 1 305 ? 0.786 20.433 21.332 1.00 94.06 305 ASN A O 1
ATOM 2527 N N . ASN A 1 306 ? 1.112 22.648 21.248 1.00 94.94 306 ASN A N 1
ATOM 2528 C CA . ASN A 1 306 ? 2.218 22.664 22.214 1.00 94.94 306 ASN A CA 1
ATOM 2529 C C . ASN A 1 306 ? 1.838 22.083 23.589 1.00 94.94 306 ASN A C 1
ATOM 2531 O O . ASN A 1 306 ? 2.683 21.542 24.287 1.00 94.94 306 ASN A O 1
ATOM 2535 N N . HIS A 1 307 ? 0.559 22.159 23.950 1.00 91.56 307 HIS A N 1
ATOM 2536 C CA . HIS A 1 307 ? -0.026 21.620 25.174 1.00 91.56 307 HIS A CA 1
ATOM 2537 C C . HIS A 1 307 ? -0.270 20.099 25.110 1.00 91.56 307 HIS A C 1
ATOM 2539 O O . HIS A 1 307 ? -0.737 19.505 26.082 1.00 91.56 307 HIS A O 1
ATOM 2545 N N . ARG A 1 308 ? -0.023 19.470 23.951 1.00 93.00 308 ARG A N 1
ATOM 2546 C CA . ARG A 1 308 ? -0.174 18.030 23.684 1.00 93.00 308 ARG A CA 1
ATOM 2547 C C . ARG A 1 308 ? 0.952 17.541 22.756 1.00 93.00 308 ARG A C 1
ATOM 2549 O O . ARG A 1 308 ? 0.662 17.021 21.675 1.00 93.00 308 ARG A O 1
ATOM 2556 N N . PRO A 1 309 ? 2.235 17.643 23.148 1.00 95.25 309 PRO A N 1
ATOM 2557 C CA . PRO A 1 309 ? 3.351 17.292 22.265 1.00 95.25 309 PRO A CA 1
ATOM 2558 C C . PRO A 1 309 ? 3.303 15.822 21.814 1.00 95.25 309 PRO A C 1
ATOM 2560 O O . PRO A 1 309 ? 3.696 15.505 20.693 1.00 95.25 309 PRO A O 1
ATOM 2563 N N . GLY A 1 310 ? 2.723 14.927 22.625 1.00 93.00 310 GLY A N 1
ATOM 2564 C CA . GLY A 1 310 ? 2.517 13.522 22.261 1.00 93.00 310 GLY A CA 1
ATOM 2565 C C . GLY A 1 310 ? 1.613 13.314 21.038 1.00 93.00 310 GLY A C 1
ATOM 2566 O O . GLY A 1 310 ? 1.819 12.373 20.276 1.00 93.00 310 GLY A O 1
ATOM 2567 N N . PHE A 1 311 ? 0.642 14.206 20.809 1.00 92.44 311 PHE A N 1
ATOM 2568 C CA . PHE A 1 311 ? -0.217 14.168 19.620 1.00 92.44 311 PHE A CA 1
ATOM 2569 C C . PHE A 1 311 ? 0.563 14.535 18.353 1.00 92.44 311 PHE A C 1
ATOM 2571 O O . PHE A 1 311 ? 0.448 13.858 17.331 1.00 92.44 311 PHE A O 1
ATOM 2578 N N . VAL A 1 312 ? 1.409 15.563 18.447 1.00 96.62 312 VAL A N 1
ATOM 2579 C CA . VAL A 1 312 ? 2.295 15.995 17.360 1.00 96.62 312 VAL A CA 1
ATOM 2580 C C . VAL A 1 312 ? 3.316 14.907 17.030 1.00 96.62 312 VAL A C 1
ATOM 2582 O O . VAL A 1 312 ? 3.498 14.576 15.859 1.00 96.62 312 VAL A O 1
ATOM 2585 N N . LEU A 1 313 ? 3.944 14.317 18.054 1.00 96.44 313 LEU A N 1
ATOM 2586 C CA . LEU A 1 313 ? 4.873 13.203 17.881 1.00 96.44 313 LEU A CA 1
ATOM 2587 C C . LEU A 1 313 ? 4.197 12.013 17.202 1.00 96.44 313 LEU A C 1
ATOM 2589 O O . LEU A 1 313 ? 4.738 11.480 16.237 1.00 96.44 313 LEU A O 1
ATOM 2593 N N . ARG A 1 314 ? 2.994 11.632 17.647 1.00 94.31 314 ARG A N 1
ATOM 2594 C CA . ARG A 1 314 ? 2.245 10.537 17.026 1.00 94.31 314 ARG A CA 1
ATOM 2595 C C . ARG A 1 314 ? 2.021 10.777 15.534 1.00 94.31 314 ARG A C 1
ATOM 2597 O O . ARG A 1 314 ? 2.261 9.869 14.748 1.00 94.31 314 ARG A O 1
ATOM 2604 N N . LEU A 1 315 ? 1.594 11.978 15.135 1.00 95.75 315 LEU A N 1
ATOM 2605 C CA . LEU A 1 315 ? 1.432 12.305 13.715 1.00 95.75 315 LEU A CA 1
ATOM 2606 C C . LEU A 1 315 ? 2.763 12.188 12.959 1.00 95.75 315 LEU A C 1
ATOM 2608 O O . LEU A 1 315 ? 2.805 11.593 11.886 1.00 95.75 315 LEU A O 1
ATOM 2612 N N . ALA A 1 316 ? 3.853 12.709 13.526 1.00 97.69 316 ALA A N 1
ATOM 2613 C CA . ALA A 1 316 ? 5.176 12.614 12.917 1.00 97.69 316 ALA A CA 1
ATOM 2614 C C . ALA A 1 316 ? 5.614 11.152 12.715 1.00 97.69 316 ALA A C 1
ATOM 2616 O O . ALA A 1 316 ? 6.104 10.792 11.647 1.00 97.69 316 ALA A O 1
ATOM 2617 N N . GLU A 1 317 ? 5.396 10.286 13.704 1.00 96.12 317 GLU A N 1
ATOM 2618 C CA . GLU A 1 317 ? 5.719 8.860 13.607 1.00 96.12 317 GLU A CA 1
ATOM 2619 C C . GLU A 1 317 ? 4.797 8.123 12.628 1.00 96.12 317 GLU A C 1
ATOM 2621 O O . GLU A 1 317 ? 5.261 7.275 11.869 1.00 96.12 317 GLU A O 1
ATOM 2626 N N . GLU A 1 318 ? 3.510 8.476 12.571 1.00 94.94 318 GLU A N 1
ATOM 2627 C CA . GLU A 1 318 ? 2.573 7.937 11.580 1.00 94.94 318 GLU A CA 1
ATOM 2628 C C . GLU A 1 318 ? 2.971 8.303 10.140 1.00 94.94 318 GLU A C 1
ATOM 2630 O O . GLU A 1 318 ? 2.798 7.475 9.240 1.00 94.94 318 GLU A O 1
ATOM 2635 N N . LEU A 1 319 ? 3.532 9.496 9.916 1.00 96.56 319 LEU A N 1
ATOM 2636 C CA . LEU A 1 319 ? 4.109 9.890 8.627 1.00 96.56 319 LEU A CA 1
ATOM 2637 C C . LEU A 1 319 ? 5.416 9.146 8.338 1.00 96.56 319 LEU A C 1
ATOM 2639 O O . LEU A 1 319 ? 5.596 8.636 7.234 1.00 96.56 319 LEU A O 1
ATOM 2643 N N . ALA A 1 320 ? 6.293 9.006 9.335 1.00 95.81 320 ALA A N 1
ATOM 2644 C CA . ALA A 1 320 ? 7.567 8.310 9.174 1.00 95.81 320 ALA A CA 1
ATOM 2645 C C . ALA A 1 320 ? 7.366 6.821 8.856 1.00 95.81 320 ALA A C 1
ATOM 2647 O O . ALA A 1 320 ? 8.034 6.288 7.976 1.00 95.81 320 ALA A O 1
ATOM 2648 N N . ASN A 1 321 ? 6.400 6.162 9.506 1.00 92.88 321 ASN A N 1
ATOM 2649 C CA . ASN A 1 321 ? 6.042 4.765 9.233 1.00 92.88 321 ASN A CA 1
ATOM 2650 C C . ASN A 1 321 ? 5.452 4.564 7.831 1.00 92.88 321 ASN A C 1
ATOM 2652 O O . ASN A 1 321 ? 5.484 3.454 7.305 1.00 92.88 321 ASN A O 1
ATOM 2656 N N . ARG A 1 322 ? 4.917 5.629 7.225 1.00 94.50 322 ARG A N 1
ATOM 2657 C CA . ARG A 1 322 ? 4.457 5.639 5.833 1.00 94.50 322 ARG A CA 1
ATOM 2658 C C . ARG A 1 322 ? 5.557 6.025 4.855 1.00 94.50 322 ARG A C 1
ATOM 2660 O O . ARG A 1 322 ? 5.281 6.052 3.663 1.00 94.50 322 ARG A O 1
ATOM 2667 N N . GLU A 1 323 ? 6.753 6.384 5.318 1.00 96.19 323 GLU A N 1
ATOM 2668 C CA . GLU A 1 323 ? 7.778 7.019 4.480 1.00 96.19 323 GLU A CA 1
ATOM 2669 C C . GLU A 1 323 ? 7.199 8.242 3.742 1.00 96.19 323 GLU A C 1
ATOM 2671 O O . GLU A 1 323 ? 7.359 8.389 2.531 1.00 96.19 323 GLU A O 1
ATOM 2676 N N . ALA A 1 324 ? 6.395 9.046 4.445 1.00 97.06 324 ALA A N 1
ATOM 2677 C CA . ALA A 1 324 ? 5.775 10.256 3.919 1.00 97.06 324 ALA A CA 1
ATOM 2678 C C . ALA A 1 324 ? 6.512 11.500 4.412 1.00 97.06 324 ALA A C 1
ATOM 2680 O O . ALA A 1 324 ? 6.915 11.585 5.573 1.00 97.06 324 ALA A O 1
ATOM 2681 N N . THR A 1 325 ? 6.625 12.500 3.545 1.00 98.06 325 THR A N 1
ATOM 2682 C CA . THR A 1 325 ? 7.215 13.798 3.891 1.00 98.06 325 THR A CA 1
ATOM 2683 C C . THR A 1 325 ? 6.180 14.756 4.484 1.00 98.06 325 THR A C 1
ATOM 2685 O O . THR A 1 325 ? 4.972 14.641 4.243 1.00 98.06 325 THR A O 1
ATOM 2688 N N . ILE A 1 326 ? 6.647 15.784 5.201 1.00 98.12 326 ILE A N 1
ATOM 2689 C CA . ILE A 1 326 ? 5.770 16.874 5.673 1.00 98.12 326 ILE A CA 1
ATOM 2690 C C . ILE A 1 326 ? 5.137 17.628 4.495 1.00 98.12 326 ILE A C 1
ATOM 2692 O O . ILE A 1 326 ? 3.992 18.068 4.589 1.00 98.12 326 ILE A O 1
ATOM 2696 N N . THR A 1 327 ? 5.840 17.739 3.362 1.00 98.19 327 THR A N 1
ATOM 2697 C CA . THR A 1 327 ? 5.287 18.368 2.152 1.00 98.19 327 THR A CA 1
ATOM 2698 C C . THR A 1 327 ? 4.106 17.573 1.595 1.00 98.19 327 THR A C 1
ATOM 2700 O O . THR A 1 327 ? 3.076 18.165 1.278 1.00 98.19 327 THR A O 1
ATOM 2703 N N . GLU A 1 328 ? 4.212 16.247 1.504 1.00 98.00 328 GLU A N 1
ATOM 2704 C CA . GLU A 1 328 ? 3.104 15.405 1.037 1.00 98.00 328 GLU A CA 1
ATOM 2705 C C . GLU A 1 328 ? 1.901 15.471 1.981 1.00 98.00 328 GLU A C 1
ATOM 2707 O O . GLU A 1 328 ? 0.771 15.627 1.517 1.00 98.00 328 GLU A O 1
ATOM 2712 N N . PHE A 1 329 ? 2.132 15.422 3.297 1.00 98.31 329 PHE A N 1
ATOM 2713 C CA . PHE A 1 329 ? 1.052 15.558 4.273 1.00 98.31 329 PHE A CA 1
ATOM 2714 C C . PHE A 1 329 ? 0.364 16.926 4.191 1.00 98.31 329 PHE A C 1
ATOM 2716 O O . PHE A 1 329 ? -0.863 17.001 4.204 1.00 98.31 329 PHE A O 1
ATOM 2723 N N . PHE A 1 330 ? 1.133 18.009 4.043 1.00 98.00 330 PHE A N 1
ATOM 2724 C CA . PHE A 1 330 ? 0.579 19.347 3.850 1.00 98.00 330 PHE A CA 1
ATOM 2725 C C . PHE A 1 330 ? -0.300 19.425 2.596 1.00 98.00 330 PHE A C 1
ATOM 2727 O O . PHE A 1 330 ? -1.407 19.956 2.656 1.00 98.00 330 PHE A O 1
ATOM 2734 N N . LEU A 1 331 ? 0.148 18.863 1.470 1.00 97.31 331 LEU A N 1
ATOM 2735 C CA . LEU A 1 331 ? -0.668 18.807 0.255 1.00 97.31 331 LEU A CA 1
ATOM 2736 C C . LEU A 1 331 ? -1.952 18.003 0.485 1.00 97.31 331 LEU A C 1
ATOM 2738 O O . LEU A 1 331 ? -3.021 18.442 0.067 1.00 97.31 331 LEU A O 1
ATOM 2742 N N . ALA A 1 332 ? -1.871 16.869 1.185 1.00 97.44 332 ALA A N 1
ATOM 2743 C CA . ALA A 1 332 ? -3.050 16.086 1.536 1.00 97.44 332 ALA A CA 1
ATOM 2744 C C . ALA A 1 332 ? -4.046 16.903 2.375 1.00 97.44 332 ALA A C 1
ATOM 2746 O O . ALA A 1 332 ? -5.222 16.927 2.029 1.00 97.44 332 ALA A O 1
ATOM 2747 N N . TYR A 1 333 ? -3.576 17.633 3.391 1.00 97.06 333 TYR A N 1
ATOM 2748 C CA . TYR A 1 333 ? -4.389 18.557 4.190 1.00 97.06 333 TYR A CA 1
ATOM 2749 C C . TYR A 1 333 ? -5.069 19.644 3.339 1.00 97.06 333 TYR A C 1
ATOM 2751 O O . TYR A 1 333 ? -6.263 19.901 3.492 1.00 97.06 333 TYR A O 1
ATOM 2759 N N . VAL A 1 334 ? -4.338 20.261 2.403 1.00 96.88 334 VAL A N 1
ATOM 2760 C CA . VAL A 1 334 ? -4.897 21.307 1.528 1.00 96.88 334 VAL A CA 1
ATOM 2761 C C . VAL A 1 334 ? -5.982 20.754 0.599 1.00 96.88 334 VAL A C 1
ATOM 2763 O O . VAL A 1 334 ? -7.016 21.393 0.419 1.00 96.88 334 VAL A O 1
ATOM 2766 N N . TYR A 1 335 ? -5.764 19.580 0.004 1.00 95.50 335 TYR A N 1
ATOM 2767 C CA . TYR A 1 335 ? -6.675 19.020 -1.002 1.00 95.50 335 TYR A CA 1
ATOM 2768 C C . TYR A 1 335 ? -7.848 18.224 -0.420 1.00 95.50 335 TYR A C 1
ATOM 2770 O O . TYR A 1 335 ? -8.868 18.061 -1.090 1.00 95.50 335 TYR A O 1
ATOM 2778 N N . SER A 1 336 ? -7.734 17.718 0.805 1.00 93.12 336 SER A N 1
ATOM 2779 C CA . SER A 1 336 ? -8.801 16.960 1.463 1.00 93.12 336 SER A CA 1
ATOM 2780 C C . SER A 1 336 ? -9.948 17.866 1.947 1.00 93.12 336 SER A C 1
ATOM 2782 O O . SER A 1 336 ? -11.098 17.408 2.051 1.00 93.12 336 SER A O 1
ATOM 2784 N N . TYR A 1 337 ? -9.650 19.146 2.207 1.00 93.69 337 TYR A N 1
ATOM 2785 C CA . TYR A 1 337 ? -10.538 20.137 2.820 1.00 93.69 337 TYR A CA 1
ATOM 2786 C C . TYR A 1 337 ? -11.142 19.651 4.148 1.00 93.69 337 TYR A C 1
ATOM 2788 O O . TYR A 1 337 ? -12.354 19.734 4.351 1.00 93.69 337 TYR A O 1
ATOM 2796 N N . THR A 1 338 ? -10.314 19.082 5.027 1.00 91.31 338 THR A N 1
ATOM 2797 C CA . THR A 1 338 ? -10.720 18.603 6.358 1.00 91.31 338 THR A CA 1
ATOM 2798 C C . THR A 1 338 ? -9.627 18.859 7.394 1.00 91.31 338 THR A C 1
ATOM 2800 O O . THR A 1 338 ? -8.430 18.733 7.126 1.00 91.31 338 THR A O 1
ATOM 2803 N N . GLU A 1 339 ? -10.049 19.213 8.607 1.00 89.50 339 GLU A N 1
ATOM 2804 C CA . GLU A 1 339 ? -9.159 19.392 9.761 1.00 89.50 339 GLU A CA 1
ATOM 2805 C C . GLU A 1 339 ? -8.912 18.059 10.489 1.00 89.50 339 GLU A C 1
ATOM 2807 O O . GLU A 1 339 ? -8.045 17.961 11.359 1.00 89.50 339 GLU A O 1
ATOM 2812 N N . ASN A 1 340 ? -9.643 17.000 10.120 1.00 89.44 340 ASN A N 1
ATOM 2813 C CA . ASN A 1 340 ? -9.465 15.671 10.678 1.00 89.44 340 ASN A CA 1
ATOM 2814 C C . ASN A 1 340 ? -8.150 15.055 10.173 1.00 89.44 340 ASN A C 1
ATOM 2816 O O . ASN A 1 340 ? -8.031 14.605 9.034 1.00 89.44 340 ASN A O 1
ATOM 2820 N N . ILE A 1 341 ? -7.161 14.987 11.064 1.00 93.44 341 ILE A N 1
ATOM 2821 C CA . ILE A 1 341 ? -5.823 14.457 10.775 1.00 93.44 341 ILE A CA 1
ATOM 2822 C C . ILE A 1 341 ? -5.858 13.022 10.233 1.00 93.44 341 ILE A C 1
ATOM 2824 O O . ILE A 1 341 ? -5.111 12.707 9.310 1.00 93.44 341 ILE A O 1
ATOM 2828 N N . GLN A 1 342 ? -6.737 12.160 10.745 1.00 91.88 342 GLN A N 1
ATOM 2829 C CA . GLN A 1 342 ? -6.844 10.786 10.246 1.00 91.88 342 GLN A CA 1
ATOM 2830 C C . GLN A 1 342 ? -7.420 10.758 8.825 1.00 91.88 342 GLN A C 1
ATOM 2832 O O . GLN A 1 342 ? -6.902 10.042 7.970 1.00 91.88 342 GLN A O 1
ATOM 2837 N N . ALA A 1 343 ? -8.410 11.605 8.524 1.00 90.62 343 ALA A N 1
ATOM 2838 C CA . ALA A 1 343 ? -8.922 11.759 7.161 1.00 90.62 343 ALA A CA 1
ATOM 2839 C C . ALA A 1 343 ? -7.828 12.254 6.195 1.00 90.62 343 ALA A C 1
ATOM 2841 O O . ALA A 1 343 ? -7.736 11.766 5.068 1.00 90.62 343 ALA A O 1
ATOM 2842 N N . ASN A 1 344 ? -6.957 13.160 6.654 1.00 96.25 344 ASN A N 1
ATOM 2843 C CA . ASN A 1 344 ? -5.801 13.636 5.889 1.00 96.25 344 ASN A CA 1
ATOM 2844 C C . ASN A 1 344 ? -4.787 12.524 5.601 1.00 96.25 344 ASN A C 1
ATOM 2846 O O . ASN A 1 344 ? -4.293 12.437 4.480 1.00 96.25 344 ASN A O 1
ATOM 2850 N N . LEU A 1 345 ? -4.509 11.648 6.571 1.00 95.50 345 LEU A N 1
ATOM 2851 C CA . LEU A 1 345 ? -3.620 10.497 6.379 1.00 95.50 345 LEU A CA 1
ATOM 2852 C C . LEU A 1 345 ? -4.194 9.485 5.378 1.00 95.50 345 LEU A C 1
ATOM 2854 O O . LEU A 1 345 ? -3.473 9.018 4.501 1.00 95.50 345 LEU A O 1
ATOM 2858 N N . PHE A 1 346 ? -5.496 9.200 5.433 1.00 94.00 346 PHE A N 1
ATOM 2859 C CA . PHE A 1 346 ? -6.136 8.338 4.435 1.00 94.00 346 PHE A CA 1
ATOM 2860 C C . PHE A 1 346 ? -6.142 8.963 3.035 1.00 94.00 346 PHE A C 1
ATOM 2862 O O . PHE A 1 346 ? -5.899 8.275 2.041 1.00 94.00 346 PHE A O 1
ATOM 2869 N N . TYR A 1 347 ? -6.361 10.276 2.938 1.00 96.81 347 TYR A N 1
ATOM 2870 C CA . TYR A 1 347 ? -6.272 10.988 1.665 1.00 96.81 347 TYR A CA 1
ATOM 2871 C C . TYR A 1 347 ? -4.838 10.985 1.105 1.00 96.81 347 TYR A C 1
ATOM 2873 O O . TYR A 1 347 ? -4.639 10.763 -0.092 1.00 96.81 347 TYR A O 1
ATOM 2881 N N . LEU A 1 348 ? -3.829 11.152 1.966 1.00 97.12 348 LEU A N 1
ATOM 2882 C CA . LEU A 1 348 ? -2.417 10.991 1.619 1.00 97.12 348 LEU A CA 1
ATOM 2883 C C . LEU A 1 348 ? -2.144 9.594 1.037 1.00 97.12 348 LEU A C 1
ATOM 2885 O O . LEU A 1 348 ? -1.599 9.496 -0.063 1.00 97.12 348 LEU A O 1
ATOM 2889 N N . ASP A 1 349 ? -2.581 8.533 1.719 1.00 96.38 349 ASP A N 1
ATOM 2890 C CA . ASP A 1 349 ? -2.392 7.149 1.264 1.00 96.38 349 ASP A CA 1
ATOM 2891 C C . ASP A 1 349 ? -3.046 6.920 -0.116 1.00 96.38 349 ASP A C 1
ATOM 2893 O O . ASP A 1 349 ? -2.416 6.366 -1.022 1.00 96.38 349 ASP A O 1
ATOM 2897 N N . TYR A 1 350 ? -4.265 7.433 -0.328 1.00 97.06 350 TYR A N 1
ATOM 2898 C CA . TYR A 1 350 ? -4.937 7.425 -1.635 1.00 97.06 350 TYR A CA 1
ATOM 2899 C C . TYR A 1 350 ? -4.098 8.112 -2.728 1.00 97.06 350 TYR A C 1
ATOM 2901 O O . TYR A 1 350 ? -3.843 7.511 -3.777 1.00 97.06 350 TYR A O 1
ATOM 2909 N N . THR A 1 351 ? -3.646 9.352 -2.504 1.00 96.81 351 THR A N 1
ATOM 2910 C CA . THR A 1 351 ? -2.917 10.113 -3.536 1.00 96.81 351 THR A CA 1
ATOM 2911 C C . THR A 1 351 ? -1.602 9.445 -3.936 1.00 96.81 351 THR A C 1
ATOM 2913 O O . THR A 1 351 ? -1.258 9.430 -5.121 1.00 96.81 351 THR A O 1
ATOM 2916 N N . ARG A 1 352 ? -0.892 8.829 -2.983 1.00 96.81 352 ARG A N 1
ATOM 2917 C CA . ARG A 1 352 ? 0.352 8.093 -3.254 1.00 96.81 352 ARG A CA 1
ATOM 2918 C C . ARG A 1 352 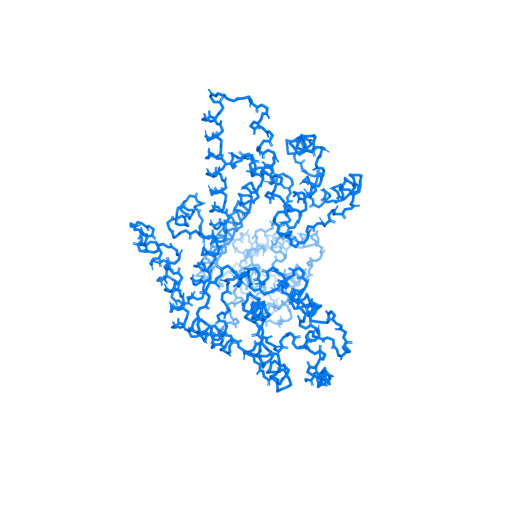? 0.104 6.834 -4.072 1.00 96.81 352 ARG A C 1
ATOM 2920 O O . ARG A 1 352 ? 0.773 6.624 -5.083 1.00 96.81 352 ARG A O 1
ATOM 2927 N N . LEU A 1 353 ? -0.881 6.028 -3.675 1.00 94.75 353 LEU A N 1
ATOM 2928 C CA . LEU A 1 353 ? -1.234 4.798 -4.386 1.00 94.75 353 LEU A CA 1
ATOM 2929 C C . LEU A 1 353 ? -1.710 5.078 -5.817 1.00 94.75 353 LEU A C 1
ATOM 2931 O O . LEU A 1 353 ? -1.343 4.344 -6.737 1.00 94.75 353 LEU A O 1
ATOM 2935 N N . LYS A 1 354 ? -2.467 6.161 -6.017 1.00 94.50 354 LYS A N 1
ATOM 2936 C CA . LYS A 1 354 ? -2.902 6.609 -7.344 1.00 94.50 354 LYS A CA 1
ATOM 2937 C C . LYS A 1 354 ? -1.731 7.065 -8.216 1.00 94.50 354 LYS A C 1
ATOM 2939 O O . LYS A 1 354 ? -1.612 6.628 -9.357 1.00 94.50 354 LYS A O 1
ATOM 2944 N N . LYS A 1 355 ? -0.824 7.889 -7.680 1.00 94.44 355 LYS A N 1
ATOM 2945 C CA . LYS A 1 355 ? 0.370 8.353 -8.409 1.00 94.44 355 LYS A CA 1
ATOM 2946 C C . LYS A 1 355 ? 1.267 7.188 -8.842 1.00 94.44 355 LYS A C 1
ATOM 2948 O O . LYS A 1 355 ? 1.788 7.191 -9.956 1.00 94.44 355 LYS A O 1
ATOM 2953 N N . GLU A 1 356 ? 1.433 6.187 -7.980 1.00 93.50 356 GLU A N 1
ATOM 2954 C CA . GLU A 1 356 ? 2.199 4.975 -8.286 1.00 93.50 356 GLU A CA 1
ATOM 2955 C C . GLU A 1 356 ? 1.535 4.132 -9.388 1.00 93.50 356 GLU A C 1
ATOM 2957 O O . GLU A 1 356 ? 2.215 3.645 -10.292 1.00 93.50 356 GLU A O 1
ATOM 2962 N N . GLU A 1 357 ? 0.209 3.991 -9.366 1.00 94.25 357 GLU A N 1
ATOM 2963 C CA . GLU A 1 357 ? -0.529 3.320 -10.440 1.00 94.25 357 GLU A CA 1
ATOM 2964 C C . GLU A 1 357 ? -0.369 4.051 -11.783 1.00 94.25 357 GLU A C 1
ATOM 2966 O O . GLU A 1 357 ? -0.075 3.420 -12.800 1.00 94.25 357 GLU A O 1
ATOM 2971 N N . GLU A 1 358 ? -0.510 5.378 -11.799 1.00 93.56 358 GLU A N 1
ATOM 2972 C CA . GLU A 1 358 ? -0.319 6.193 -13.003 1.00 93.56 358 GLU A CA 1
ATOM 2973 C C . GLU A 1 358 ? 1.106 6.070 -13.558 1.00 93.56 358 GLU A C 1
ATOM 2975 O O . GLU A 1 358 ? 1.289 5.974 -14.774 1.00 93.56 358 GLU A O 1
ATOM 2980 N N . ARG A 1 359 ? 2.118 6.024 -12.681 1.00 93.38 359 ARG A N 1
ATOM 2981 C CA . ARG A 1 359 ? 3.514 5.780 -13.066 1.00 93.38 359 ARG A CA 1
ATOM 2982 C C . ARG A 1 359 ? 3.667 4.414 -13.735 1.00 93.38 359 ARG A C 1
ATOM 2984 O O . ARG A 1 359 ? 4.188 4.347 -14.845 1.00 93.38 359 ARG A O 1
ATOM 2991 N N . ARG A 1 360 ? 3.129 3.349 -13.130 1.00 92.81 360 ARG A N 1
ATOM 2992 C CA . ARG A 1 360 ? 3.151 1.996 -13.716 1.00 92.81 360 ARG A CA 1
ATOM 2993 C C . ARG A 1 360 ? 2.427 1.929 -15.056 1.00 92.81 360 ARG A C 1
ATOM 2995 O O . ARG A 1 360 ? 2.927 1.295 -15.979 1.00 92.81 360 ARG A O 1
ATOM 3002 N N . LYS A 1 361 ? 1.275 2.597 -15.191 1.00 92.88 361 LYS A N 1
ATOM 3003 C CA . LYS A 1 361 ? 0.530 2.685 -16.459 1.00 92.88 361 LYS A CA 1
ATOM 3004 C C . LYS A 1 361 ? 1.364 3.391 -17.539 1.00 92.88 361 LYS A C 1
ATOM 3006 O O . LYS A 1 361 ? 1.420 2.904 -18.667 1.00 92.88 361 LYS A O 1
ATOM 3011 N N . LYS A 1 362 ? 2.059 4.485 -17.203 1.00 92.44 362 LYS A N 1
ATOM 3012 C CA . LYS A 1 362 ? 2.972 5.189 -18.126 1.00 92.44 362 LYS A CA 1
ATOM 3013 C C . LYS A 1 362 ? 4.171 4.332 -18.528 1.00 92.44 362 LYS A C 1
ATOM 3015 O O . LYS A 1 362 ? 4.484 4.270 -19.711 1.00 92.44 362 LYS A O 1
ATOM 3020 N N . GLU A 1 363 ? 4.799 3.644 -17.580 1.00 88.62 363 GLU A N 1
ATOM 3021 C CA . GLU A 1 363 ? 5.924 2.736 -17.843 1.00 88.62 363 GLU A CA 1
ATOM 3022 C C . GLU A 1 363 ? 5.503 1.549 -18.709 1.00 88.62 363 GLU A C 1
ATOM 3024 O O . GLU A 1 363 ? 6.168 1.234 -19.691 1.00 88.62 363 GLU A O 1
ATOM 3029 N N . ALA A 1 364 ? 4.355 0.934 -18.421 1.00 90.81 364 ALA A N 1
ATOM 3030 C CA . ALA A 1 364 ? 3.804 -0.139 -19.241 1.00 90.81 364 ALA A CA 1
ATOM 3031 C C . ALA A 1 364 ? 3.482 0.338 -20.666 1.00 90.81 364 ALA A C 1
ATOM 3033 O O . ALA A 1 364 ? 3.787 -0.362 -21.630 1.00 90.81 364 ALA A O 1
ATOM 3034 N N . ALA A 1 365 ? 2.911 1.537 -20.816 1.00 92.75 365 ALA A N 1
ATOM 3035 C CA . ALA A 1 365 ? 2.645 2.129 -22.123 1.00 92.75 365 ALA A CA 1
ATOM 3036 C C . ALA A 1 365 ? 3.939 2.451 -22.890 1.00 92.75 365 ALA A C 1
ATOM 3038 O O . ALA A 1 365 ? 4.016 2.171 -24.086 1.00 92.75 365 ALA A O 1
ATOM 3039 N N . ALA A 1 366 ? 4.960 2.983 -22.211 1.00 84.38 366 ALA A N 1
ATOM 3040 C CA . ALA A 1 366 ? 6.273 3.249 -22.793 1.00 84.38 366 ALA A CA 1
ATOM 3041 C C . ALA A 1 366 ? 6.961 1.951 -23.242 1.00 84.38 366 ALA A C 1
ATOM 3043 O O . ALA A 1 366 ? 7.435 1.871 -24.373 1.00 84.38 366 ALA A O 1
ATOM 3044 N N . ASN A 1 367 ? 6.924 0.907 -22.412 1.00 80.25 367 ASN A N 1
ATOM 3045 C CA . ASN A 1 367 ? 7.468 -0.409 -22.740 1.00 80.25 367 ASN A CA 1
ATOM 3046 C C . ASN A 1 367 ? 6.724 -1.052 -23.915 1.00 80.25 367 ASN A C 1
ATOM 3048 O O . ASN A 1 367 ? 7.355 -1.550 -24.842 1.00 80.25 367 ASN A O 1
ATOM 3052 N N . ALA A 1 368 ? 5.389 -0.990 -23.932 1.00 89.69 368 ALA A N 1
ATOM 3053 C CA . ALA A 1 368 ? 4.591 -1.500 -25.044 1.00 89.69 368 ALA A CA 1
ATOM 3054 C C . ALA A 1 368 ? 4.853 -0.724 -26.347 1.00 89.69 368 ALA A C 1
ATOM 3056 O O . ALA A 1 368 ? 4.881 -1.313 -27.428 1.00 89.69 368 ALA A O 1
ATOM 3057 N N . ALA A 1 369 ? 5.061 0.594 -26.268 1.00 85.00 369 ALA A N 1
ATOM 3058 C CA . ALA A 1 369 ? 5.442 1.413 -27.415 1.00 85.00 369 ALA A CA 1
ATOM 3059 C C . ALA A 1 369 ? 6.852 1.063 -27.918 1.00 85.00 369 ALA A C 1
ATOM 3061 O O . ALA A 1 369 ? 7.042 0.909 -29.125 1.00 85.00 369 ALA A O 1
ATOM 3062 N N . ALA A 1 370 ? 7.811 0.867 -27.010 1.00 75.88 370 ALA A N 1
ATOM 3063 C CA . ALA A 1 370 ? 9.161 0.421 -27.339 1.00 75.88 370 ALA A CA 1
ATOM 3064 C C . ALA A 1 370 ? 9.148 -0.966 -28.001 1.00 75.88 370 ALA A C 1
ATOM 3066 O O . ALA A 1 370 ? 9.777 -1.158 -29.038 1.00 75.88 370 ALA A O 1
ATOM 3067 N N . GLU A 1 371 ? 8.356 -1.907 -27.481 1.00 80.50 371 GLU A N 1
ATOM 3068 C CA . GLU A 1 371 ? 8.199 -3.244 -28.058 1.00 80.50 371 GLU A CA 1
ATOM 3069 C C . GLU A 1 371 ? 7.563 -3.197 -29.457 1.00 80.50 371 GLU A C 1
ATOM 3071 O O . GLU A 1 371 ? 7.976 -3.929 -30.356 1.00 80.50 371 GLU A O 1
ATOM 3076 N N . ARG A 1 372 ? 6.582 -2.314 -29.688 1.00 86.50 372 ARG A N 1
ATOM 3077 C CA . ARG A 1 372 ? 6.008 -2.097 -31.028 1.00 86.50 372 ARG A CA 1
ATOM 3078 C C . ARG A 1 372 ? 7.034 -1.517 -31.997 1.00 86.50 372 ARG A C 1
ATOM 3080 O O . ARG A 1 372 ? 7.182 -2.064 -33.086 1.00 86.50 372 ARG A O 1
ATOM 3087 N N . LYS A 1 373 ? 7.765 -0.472 -31.590 1.00 79.56 373 LYS A N 1
ATOM 3088 C CA . LYS A 1 373 ? 8.836 0.138 -32.396 1.00 79.56 373 LYS A CA 1
ATOM 3089 C C . LYS A 1 373 ? 9.901 -0.899 -32.750 1.00 79.56 373 LYS A C 1
ATOM 3091 O O . LYS A 1 373 ? 10.334 -0.977 -33.893 1.00 79.56 373 LYS A O 1
ATOM 3096 N N . LEU A 1 374 ? 10.260 -1.752 -31.797 1.00 70.38 374 LEU A N 1
ATOM 3097 C CA . LEU A 1 374 ? 11.179 -2.856 -32.027 1.00 70.38 374 LEU A CA 1
ATOM 3098 C C . LEU A 1 374 ? 10.622 -3.886 -33.018 1.00 70.38 374 LEU A C 1
ATOM 3100 O O . LEU A 1 374 ? 11.325 -4.292 -33.937 1.00 70.38 374 LEU A O 1
ATOM 3104 N N . LYS A 1 375 ? 9.359 -4.303 -32.871 1.00 78.62 375 LYS A N 1
ATOM 3105 C CA . LYS A 1 375 ? 8.709 -5.217 -33.827 1.00 78.62 375 LYS A CA 1
ATOM 3106 C C . LYS A 1 375 ? 8.652 -4.621 -35.234 1.00 78.62 375 LYS A C 1
ATOM 3108 O O . LYS A 1 375 ? 8.741 -5.366 -36.203 1.00 78.62 375 LYS A O 1
ATOM 3113 N N . GLU A 1 376 ? 8.502 -3.306 -35.364 1.00 79.50 376 GLU A N 1
ATOM 3114 C CA . GLU A 1 376 ? 8.573 -2.607 -36.652 1.00 79.50 376 GLU A CA 1
ATOM 3115 C C . GLU A 1 376 ? 9.996 -2.566 -37.217 1.00 79.50 376 GLU A C 1
ATOM 3117 O O . GLU A 1 376 ? 10.169 -2.804 -38.412 1.00 79.50 376 GLU A O 1
ATOM 3122 N N . LEU A 1 377 ? 11.011 -2.342 -36.376 1.00 67.56 377 LEU A N 1
ATOM 3123 C CA . LEU A 1 377 ? 12.419 -2.424 -36.776 1.00 67.56 377 LEU A CA 1
ATOM 3124 C C . LEU A 1 377 ? 12.792 -3.840 -37.236 1.00 67.56 377 LEU A C 1
ATOM 3126 O O . LEU A 1 377 ? 13.377 -3.982 -38.302 1.00 67.56 377 LEU A O 1
ATOM 3130 N N . ASN A 1 378 ? 12.354 -4.884 -36.527 1.00 63.59 378 ASN A N 1
ATOM 3131 C CA . ASN A 1 378 ? 12.605 -6.283 -36.900 1.00 63.59 378 ASN A CA 1
ATOM 3132 C C . ASN A 1 378 ? 11.883 -6.719 -38.187 1.00 63.59 378 ASN A C 1
ATOM 3134 O O . ASN A 1 378 ? 12.264 -7.713 -38.800 1.00 63.59 378 ASN A O 1
ATOM 3138 N N . LYS A 1 379 ? 10.820 -6.014 -38.598 1.00 72.31 379 LYS A N 1
ATOM 3139 C CA . LYS A 1 379 ? 10.152 -6.249 -39.889 1.00 72.31 379 LYS A CA 1
ATOM 3140 C C . LYS A 1 379 ? 10.901 -5.625 -41.059 1.00 72.31 379 LYS A C 1
ATOM 3142 O O . LYS A 1 379 ? 10.667 -6.034 -42.197 1.00 72.31 379 LYS A O 1
ATOM 3147 N N . ARG A 1 380 ? 11.762 -4.630 -40.817 1.00 65.81 380 ARG A N 1
ATOM 3148 C CA . ARG A 1 380 ? 12.701 -4.189 -41.849 1.00 65.81 380 ARG A CA 1
ATOM 3149 C C . ARG A 1 380 ? 13.672 -5.354 -42.060 1.00 65.81 380 ARG A C 1
ATOM 3151 O O . ARG A 1 380 ? 14.142 -5.900 -41.067 1.00 65.81 380 ARG A O 1
ATOM 3158 N N . PRO A 1 381 ? 13.940 -5.784 -43.302 1.00 62.31 381 PRO A N 1
ATOM 3159 C CA . PRO A 1 381 ? 14.956 -6.796 -43.547 1.00 62.31 381 PRO A CA 1
ATOM 3160 C C . PRO A 1 381 ? 16.290 -6.268 -43.011 1.00 62.31 381 PRO A C 1
ATOM 3162 O O . PRO A 1 381 ? 16.910 -5.400 -43.622 1.00 62.31 381 PRO A O 1
ATOM 3165 N N . ILE A 1 382 ? 16.681 -6.745 -41.830 1.00 57.25 382 ILE A N 1
ATOM 3166 C CA . ILE A 1 382 ? 18.010 -6.534 -41.270 1.00 57.25 382 ILE A CA 1
ATOM 3167 C C . ILE A 1 382 ? 18.962 -7.264 -42.214 1.00 57.25 382 ILE A C 1
ATOM 3169 O O . ILE A 1 382 ? 18.782 -8.461 -42.445 1.00 57.25 382 ILE A O 1
ATOM 3173 N N . GLY A 1 383 ? 19.953 -6.563 -42.762 1.00 54.81 383 GLY A N 1
ATOM 3174 C CA . GLY A 1 383 ? 21.036 -7.237 -43.478 1.00 54.81 383 GLY A CA 1
ATOM 3175 C C . GLY A 1 383 ? 21.015 -7.135 -44.995 1.00 54.81 383 GLY A C 1
ATOM 3176 O O . GLY A 1 383 ? 21.353 -8.106 -45.660 1.00 54.81 383 GLY A O 1
ATOM 3177 N N . ASN A 1 384 ? 20.719 -5.957 -45.547 1.00 61.19 384 ASN A N 1
ATOM 3178 C CA . ASN A 1 384 ? 21.201 -5.654 -46.900 1.00 61.19 384 ASN A CA 1
ATOM 3179 C C . ASN A 1 384 ? 22.264 -4.557 -46.931 1.00 61.19 384 ASN A C 1
ATOM 3181 O O . ASN A 1 384 ? 22.945 -4.444 -47.940 1.00 61.19 384 ASN A O 1
ATOM 3185 N N . ASN A 1 385 ? 22.444 -3.763 -45.869 1.00 81.56 385 ASN A N 1
ATOM 3186 C CA . ASN A 1 385 ? 23.398 -2.654 -45.924 1.00 81.56 385 ASN A CA 1
ATOM 3187 C C . ASN A 1 385 ? 24.835 -3.075 -45.609 1.00 81.56 385 ASN A C 1
ATOM 3189 O O . ASN A 1 385 ? 25.759 -2.448 -46.128 1.00 81.56 385 ASN A O 1
ATOM 3193 N N . PHE A 1 386 ? 25.014 -4.130 -44.805 1.00 87.19 386 PHE A N 1
ATOM 3194 C CA . PHE A 1 386 ? 26.314 -4.583 -44.316 1.00 87.19 386 PHE A CA 1
ATOM 3195 C C . PHE A 1 386 ? 26.485 -6.097 -44.444 1.00 87.19 386 PHE A C 1
ATOM 3197 O O . PHE A 1 386 ? 25.548 -6.859 -44.214 1.00 87.19 386 PHE A O 1
ATOM 3204 N N . THR A 1 387 ? 27.697 -6.527 -44.793 1.00 87.75 387 THR A N 1
ATOM 3205 C CA . THR A 1 387 ? 28.137 -7.925 -44.745 1.00 87.75 387 THR A CA 1
ATOM 3206 C C . THR A 1 387 ? 29.284 -8.037 -43.748 1.00 87.75 387 THR A C 1
ATOM 3208 O O . THR A 1 387 ? 30.320 -7.394 -43.919 1.00 87.75 387 THR A O 1
ATOM 3211 N N . ILE A 1 388 ? 29.107 -8.856 -42.711 1.00 88.75 388 ILE A N 1
ATOM 3212 C CA . ILE A 1 388 ? 30.143 -9.137 -41.712 1.00 88.75 388 ILE A CA 1
ATOM 3213 C C . ILE A 1 388 ? 30.794 -10.481 -42.040 1.00 88.75 388 ILE A C 1
ATOM 3215 O O . ILE A 1 388 ? 30.127 -11.513 -42.101 1.00 88.75 388 ILE A O 1
ATOM 3219 N N . THR A 1 389 ? 32.106 -10.461 -42.242 1.00 89.38 389 THR A N 1
ATOM 3220 C CA . THR A 1 389 ? 32.963 -11.651 -42.342 1.00 89.38 389 THR A CA 1
ATOM 3221 C C . THR A 1 389 ? 33.812 -11.781 -41.075 1.00 89.38 389 THR A C 1
ATOM 3223 O O . THR A 1 389 ? 33.754 -10.922 -40.199 1.00 89.38 389 THR A O 1
ATOM 3226 N N . GLU A 1 390 ? 34.616 -12.840 -40.949 1.00 84.00 390 GLU A N 1
ATOM 3227 C CA . GLU A 1 390 ? 35.456 -13.046 -39.757 1.00 84.00 390 GLU A CA 1
ATOM 3228 C C . GLU A 1 390 ? 36.440 -11.896 -39.483 1.00 84.00 390 GLU A C 1
ATOM 3230 O O . GLU A 1 390 ? 36.765 -11.650 -38.324 1.00 84.00 390 GLU A O 1
ATOM 3235 N N . SER A 1 391 ? 36.894 -11.187 -40.523 1.00 91.25 391 SER A N 1
ATOM 3236 C CA . SER A 1 391 ? 37.911 -10.134 -40.411 1.00 91.25 391 SER A CA 1
ATOM 3237 C C . SER A 1 391 ? 37.448 -8.747 -40.851 1.00 91.25 391 SER A C 1
ATOM 3239 O O . SER A 1 391 ? 38.045 -7.755 -40.444 1.00 91.25 391 SER A O 1
ATOM 3241 N N . THR A 1 392 ? 36.399 -8.639 -41.670 1.00 93.88 392 THR A N 1
ATOM 3242 C CA . THR A 1 392 ? 35.987 -7.353 -42.254 1.00 93.88 392 THR A CA 1
ATOM 3243 C C . THR A 1 392 ? 34.481 -7.159 -42.232 1.00 93.88 392 THR A C 1
ATOM 3245 O O . THR A 1 392 ? 33.712 -8.110 -42.396 1.00 93.88 392 THR A O 1
ATOM 3248 N N . ILE A 1 393 ? 34.073 -5.903 -42.075 1.00 93.44 393 ILE A N 1
ATOM 3249 C CA . ILE A 1 393 ? 32.701 -5.433 -42.264 1.00 93.44 393 ILE A CA 1
ATOM 3250 C C . ILE A 1 393 ? 32.698 -4.614 -43.550 1.00 93.44 393 ILE A C 1
ATOM 3252 O O . ILE A 1 393 ? 33.479 -3.669 -43.662 1.00 93.44 393 ILE A O 1
ATOM 3256 N N . SER A 1 394 ? 31.839 -4.957 -44.508 1.00 93.25 394 SER A N 1
ATOM 3257 C CA . SER A 1 394 ? 31.676 -4.199 -45.750 1.00 93.25 394 SER A CA 1
ATOM 3258 C C . SER A 1 394 ? 30.269 -3.636 -45.894 1.00 93.25 394 SER A C 1
ATOM 3260 O O . SER A 1 394 ? 29.300 -4.308 -45.543 1.00 93.25 394 SER A O 1
ATOM 3262 N N . ASN A 1 395 ? 30.145 -2.414 -46.417 1.00 92.25 395 ASN A N 1
ATOM 3263 C CA . ASN A 1 395 ? 28.848 -1.861 -46.814 1.00 92.25 395 ASN A CA 1
ATOM 3264 C C . ASN A 1 395 ? 28.564 -2.073 -48.313 1.00 92.25 395 ASN A C 1
ATOM 3266 O O . ASN A 1 395 ? 29.434 -2.500 -49.075 1.00 92.25 395 ASN A O 1
ATOM 3270 N N . LEU A 1 396 ? 27.353 -1.731 -48.765 1.00 87.69 396 LEU A N 1
ATOM 3271 C CA . LEU A 1 396 ? 26.947 -1.840 -50.178 1.00 87.69 396 LEU A CA 1
ATOM 3272 C C . LEU A 1 396 ? 27.807 -1.034 -51.167 1.00 87.69 396 LEU A C 1
ATOM 3274 O O . LEU A 1 396 ? 27.839 -1.359 -52.352 1.00 87.69 396 LEU A O 1
ATOM 3278 N N . ALA A 1 397 ? 28.497 0.010 -50.701 1.00 88.88 397 ALA A N 1
ATOM 3279 C CA . ALA A 1 397 ? 29.409 0.809 -51.518 1.00 88.88 397 ALA A CA 1
ATOM 3280 C C . ALA A 1 397 ? 30.821 0.197 -51.610 1.00 88.88 397 ALA A C 1
ATOM 3282 O O . ALA A 1 397 ? 31.690 0.758 -52.275 1.00 88.88 397 ALA A O 1
ATOM 3283 N N . GLY A 1 398 ? 31.061 -0.945 -50.955 1.00 90.50 398 GLY A N 1
ATOM 3284 C CA . GLY A 1 398 ? 32.355 -1.625 -50.928 1.00 90.50 398 GLY A CA 1
ATOM 3285 C C . GLY A 1 398 ? 33.364 -1.018 -49.951 1.00 90.50 398 GLY A C 1
ATOM 3286 O O . GLY A 1 398 ? 34.521 -1.434 -49.955 1.00 90.50 398 GLY A O 1
ATOM 3287 N N . VAL A 1 399 ? 32.952 -0.064 -49.107 1.00 94.25 399 VAL A N 1
ATOM 3288 C CA . VAL A 1 399 ? 33.785 0.438 -48.003 1.00 94.25 399 VAL A CA 1
ATOM 3289 C C . VAL A 1 399 ? 33.973 -0.696 -47.002 1.00 94.25 399 VAL A C 1
ATOM 3291 O O . VAL A 1 399 ? 33.016 -1.418 -46.724 1.00 94.25 399 VAL A O 1
ATOM 3294 N N . GLN A 1 400 ? 35.186 -0.849 -46.467 1.00 95.88 400 GLN A N 1
ATOM 3295 C CA . GLN A 1 400 ? 35.530 -1.882 -45.492 1.00 95.88 400 GLN A CA 1
ATOM 3296 C C . GLN A 1 400 ? 36.124 -1.272 -44.220 1.00 95.88 400 GLN A C 1
ATOM 3298 O O . GLN A 1 400 ? 36.906 -0.325 -44.300 1.00 95.88 400 GLN A O 1
ATOM 3303 N N . ILE A 1 401 ? 35.779 -1.841 -43.066 1.00 95.81 401 ILE A N 1
ATOM 3304 C CA . ILE A 1 401 ? 36.478 -1.624 -41.790 1.00 95.81 401 ILE A CA 1
ATOM 3305 C C . ILE A 1 401 ? 36.877 -2.969 -41.179 1.00 95.81 401 ILE A C 1
ATOM 3307 O O . ILE A 1 401 ? 36.293 -4.010 -41.504 1.00 95.81 401 ILE A O 1
ATOM 3311 N N . ASP A 1 402 ? 37.873 -2.936 -40.298 1.00 96.94 402 ASP A N 1
ATOM 3312 C CA . ASP A 1 402 ? 38.317 -4.105 -39.546 1.00 96.94 402 ASP A CA 1
ATOM 3313 C C . ASP A 1 402 ? 37.256 -4.517 -38.513 1.00 96.94 402 ASP A C 1
ATOM 3315 O O . ASP A 1 402 ? 36.777 -3.699 -37.721 1.00 96.94 402 ASP A O 1
ATOM 3319 N N . TYR A 1 403 ? 36.855 -5.790 -38.543 1.00 95.88 403 TYR A N 1
ATOM 3320 C CA . TYR A 1 403 ? 35.838 -6.303 -37.627 1.00 95.88 403 TYR A CA 1
ATOM 3321 C C . TYR A 1 403 ? 36.341 -6.360 -36.183 1.00 95.88 403 TYR A C 1
ATOM 3323 O O . TYR A 1 403 ? 35.581 -6.052 -35.268 1.00 95.88 403 TYR A O 1
ATOM 3331 N N . ALA A 1 404 ? 37.596 -6.765 -35.965 1.00 95.50 404 ALA A N 1
ATOM 3332 C CA . ALA A 1 404 ? 38.141 -6.942 -34.625 1.00 95.50 404 ALA A CA 1
ATOM 3333 C C . ALA A 1 404 ? 38.260 -5.596 -33.900 1.00 95.50 404 ALA A C 1
ATOM 3335 O O . ALA A 1 404 ? 37.915 -5.504 -32.725 1.00 95.50 404 ALA A O 1
ATOM 3336 N N . GLU A 1 405 ? 38.663 -4.544 -34.614 1.00 96.31 405 GLU A N 1
ATOM 3337 C CA . GLU A 1 405 ? 38.691 -3.180 -34.088 1.00 96.31 405 GLU A CA 1
ATOM 3338 C C . GLU A 1 405 ? 37.288 -2.699 -33.687 1.00 96.31 405 GLU A C 1
ATOM 3340 O O . GLU A 1 405 ? 37.086 -2.238 -32.563 1.00 96.31 405 GLU A O 1
ATOM 3345 N N . ALA A 1 406 ? 36.298 -2.858 -34.571 1.00 95.88 406 ALA A N 1
ATOM 3346 C CA . ALA A 1 406 ? 34.923 -2.445 -34.294 1.00 95.88 406 ALA A CA 1
ATOM 3347 C C . ALA A 1 406 ? 34.295 -3.253 -33.139 1.00 95.88 406 ALA A C 1
ATOM 3349 O O . ALA A 1 406 ? 33.620 -2.692 -32.272 1.00 95.88 406 ALA A O 1
ATOM 3350 N N . ALA A 1 407 ? 34.549 -4.563 -33.092 1.00 96.50 407 ALA A N 1
ATOM 3351 C CA . ALA A 1 407 ? 34.099 -5.442 -32.019 1.00 96.50 407 ALA A CA 1
ATOM 3352 C C . ALA A 1 407 ? 34.726 -5.066 -30.669 1.00 96.50 407 ALA A C 1
ATOM 3354 O O . ALA A 1 407 ? 34.018 -5.029 -29.664 1.00 96.50 407 ALA A O 1
ATOM 3355 N N . GLU A 1 408 ? 36.018 -4.732 -30.635 1.00 96.19 408 GLU A N 1
ATOM 3356 C CA . GLU A 1 408 ? 36.704 -4.323 -29.407 1.00 96.19 408 GLU A CA 1
ATOM 3357 C C . GLU A 1 408 ? 36.171 -2.992 -28.865 1.00 96.19 408 GLU A C 1
ATOM 3359 O O . GLU A 1 408 ? 35.989 -2.845 -27.655 1.00 96.19 408 GLU A O 1
ATOM 3364 N N . GLN A 1 409 ? 35.843 -2.038 -29.742 1.00 95.31 409 GLN A N 1
ATOM 3365 C CA . GLN A 1 409 ? 35.213 -0.780 -29.334 1.00 95.31 409 GLN A CA 1
ATOM 3366 C C . GLN A 1 409 ? 33.822 -1.014 -28.732 1.00 95.31 409 GLN A C 1
ATOM 3368 O O . GLN A 1 409 ? 33.515 -0.480 -27.665 1.00 95.31 409 GLN A O 1
ATOM 3373 N N . VAL A 1 410 ? 33.006 -1.873 -29.353 1.00 94.50 410 VAL A N 1
ATOM 3374 C CA . VAL A 1 410 ? 31.687 -2.267 -28.830 1.00 94.50 410 VAL A CA 1
ATOM 3375 C C . VAL A 1 410 ? 31.809 -3.016 -27.498 1.00 94.50 410 VAL A C 1
ATOM 3377 O O . VAL A 1 410 ? 31.068 -2.728 -26.555 1.00 94.50 410 VAL A O 1
ATOM 3380 N N . ARG A 1 411 ? 32.768 -3.940 -27.374 1.00 94.81 411 ARG A N 1
ATOM 3381 C CA . ARG A 1 411 ? 33.051 -4.647 -26.117 1.00 94.81 411 ARG A CA 1
ATOM 3382 C C . ARG A 1 411 ? 33.491 -3.695 -25.020 1.00 94.81 411 ARG A C 1
ATOM 3384 O O . ARG A 1 411 ? 32.965 -3.781 -23.917 1.00 94.81 411 ARG A O 1
ATOM 3391 N N . SER A 1 412 ? 34.404 -2.779 -25.323 1.00 93.50 412 SER A N 1
ATOM 3392 C CA . SER A 1 412 ? 34.898 -1.770 -24.383 1.00 93.50 412 SER A CA 1
ATOM 3393 C C . SER A 1 412 ? 33.787 -0.831 -23.921 1.00 93.50 412 SER A C 1
ATOM 3395 O O . SER A 1 412 ? 33.708 -0.505 -22.738 1.00 93.50 412 SER A O 1
ATOM 3397 N N . LEU A 1 413 ? 32.897 -0.438 -24.833 1.00 91.62 413 LEU A N 1
ATOM 3398 C CA . LEU A 1 413 ? 31.719 0.365 -24.524 1.00 91.62 413 LEU A CA 1
ATOM 3399 C C . LEU A 1 413 ? 30.781 -0.362 -23.556 1.00 91.62 413 LEU A C 1
ATOM 3401 O O . LEU A 1 413 ? 30.319 0.232 -22.586 1.00 91.62 413 LEU A O 1
ATOM 3405 N N . ILE A 1 414 ? 30.532 -1.651 -23.795 1.00 90.44 414 ILE A N 1
ATOM 3406 C CA . ILE A 1 414 ? 29.652 -2.457 -22.947 1.00 90.44 414 ILE A CA 1
ATOM 3407 C C . ILE A 1 414 ? 30.318 -2.758 -21.598 1.00 90.44 414 ILE A C 1
ATOM 3409 O O . ILE A 1 414 ? 29.711 -2.561 -20.551 1.00 90.44 414 ILE A O 1
ATOM 3413 N N . ALA A 1 415 ? 31.585 -3.169 -21.589 1.00 89.31 415 ALA A N 1
ATOM 3414 C CA . ALA A 1 415 ? 32.330 -3.499 -20.376 1.00 89.31 415 ALA A CA 1
ATOM 3415 C C . ALA A 1 415 ? 32.649 -2.274 -19.495 1.00 89.31 415 ALA A C 1
ATOM 3417 O O . ALA A 1 415 ? 32.845 -2.424 -18.289 1.00 89.31 415 ALA A O 1
ATOM 3418 N N . GLY A 1 416 ? 32.675 -1.066 -20.068 1.00 82.81 416 GLY A N 1
ATOM 3419 C CA . GLY A 1 416 ? 33.044 0.192 -19.408 1.00 82.81 416 GLY A CA 1
ATOM 3420 C C . GLY A 1 416 ? 32.041 0.753 -18.390 1.00 82.81 416 GLY A C 1
ATOM 3421 O O . GLY A 1 416 ? 32.211 1.895 -17.963 1.00 82.81 416 GLY A O 1
ATOM 3422 N N . GLY A 1 417 ? 31.029 -0.023 -17.977 1.00 67.56 417 GLY A N 1
ATOM 3423 C CA . GLY A 1 417 ? 29.851 0.409 -17.205 1.00 67.56 417 GLY A CA 1
ATOM 3424 C C . GLY A 1 417 ? 30.097 1.195 -15.906 1.00 67.56 417 GLY A C 1
ATOM 3425 O O . GLY A 1 417 ? 29.168 1.797 -15.378 1.00 67.56 417 GLY A O 1
ATOM 3426 N N . SER A 1 418 ? 31.325 1.241 -15.384 1.00 74.19 418 SER A N 1
ATOM 3427 C CA . SER A 1 418 ? 31.679 1.992 -14.172 1.00 74.19 418 SER A CA 1
ATOM 3428 C C . SER A 1 418 ? 32.221 3.408 -14.419 1.00 74.19 418 SER A C 1
ATOM 3430 O O . SER A 1 418 ? 32.284 4.191 -13.470 1.00 74.19 418 SER A O 1
ATOM 3432 N N . ASN A 1 419 ? 32.589 3.779 -15.654 1.00 88.12 419 ASN A N 1
ATOM 3433 C CA . ASN A 1 419 ? 33.118 5.109 -15.978 1.00 88.12 419 ASN A CA 1
ATOM 3434 C C . ASN A 1 419 ? 32.351 5.761 -17.136 1.00 88.12 419 ASN A C 1
ATOM 3436 O O . ASN A 1 419 ? 32.661 5.563 -18.311 1.00 88.12 419 ASN A O 1
ATOM 3440 N N . LEU A 1 420 ? 31.377 6.605 -16.786 1.00 84.00 420 LEU A N 1
ATOM 3441 C CA . LEU A 1 420 ? 30.520 7.299 -17.747 1.00 84.00 420 LEU A CA 1
ATOM 3442 C C . LEU A 1 420 ? 31.301 8.141 -18.765 1.00 84.00 420 LEU A C 1
ATOM 3444 O O . LEU A 1 420 ? 31.002 8.091 -19.953 1.00 84.00 420 LEU A O 1
ATOM 3448 N N . GLN A 1 421 ? 32.315 8.891 -18.330 1.00 87.69 421 GLN A N 1
ATOM 3449 C CA . GLN A 1 421 ? 33.083 9.741 -19.247 1.00 87.69 421 GLN A CA 1
ATOM 3450 C C . GLN A 1 421 ? 33.800 8.904 -20.305 1.00 87.69 421 GLN A C 1
ATOM 3452 O O . GLN A 1 421 ? 33.778 9.247 -21.484 1.00 87.69 421 GLN A O 1
ATOM 3457 N N . GLN A 1 422 ? 34.378 7.777 -19.890 1.00 88.62 422 GLN A N 1
ATOM 3458 C CA . GLN A 1 422 ? 35.048 6.858 -20.800 1.00 88.62 422 GLN A CA 1
ATOM 3459 C C . GLN A 1 422 ? 34.065 6.228 -21.794 1.00 88.62 422 GLN A C 1
ATOM 3461 O O . GLN A 1 422 ? 34.371 6.184 -22.984 1.00 88.62 422 GLN A O 1
ATOM 3466 N N . MET A 1 423 ? 32.883 5.795 -21.339 1.00 88.00 423 MET A N 1
ATOM 3467 C CA . MET A 1 423 ? 31.847 5.254 -22.229 1.00 88.00 423 MET A CA 1
ATOM 3468 C C . MET A 1 423 ? 31.407 6.280 -23.274 1.00 88.00 423 MET A C 1
ATOM 3470 O O . MET A 1 423 ? 31.379 5.961 -24.459 1.00 88.00 423 MET A O 1
ATOM 3474 N N . THR A 1 424 ? 31.128 7.519 -22.858 1.00 88.50 424 THR A N 1
ATOM 3475 C CA . THR A 1 424 ? 30.726 8.593 -23.776 1.00 88.50 424 THR A CA 1
ATOM 3476 C C . THR A 1 424 ? 31.816 8.897 -24.802 1.00 88.50 424 THR A C 1
ATOM 3478 O O . THR A 1 424 ? 31.510 9.063 -25.979 1.00 88.50 424 THR A O 1
ATOM 3481 N N . SER A 1 425 ? 33.091 8.918 -24.400 1.00 91.19 425 SER A N 1
ATOM 3482 C CA . SER A 1 425 ? 34.198 9.131 -25.339 1.00 91.19 425 SER A CA 1
ATOM 3483 C C . SER A 1 425 ? 34.372 7.974 -26.327 1.00 91.19 425 SER A C 1
ATOM 3485 O O . SER A 1 425 ? 34.588 8.225 -27.508 1.00 91.19 425 SER A O 1
ATOM 3487 N N . ILE A 1 426 ? 34.252 6.717 -25.883 1.00 92.38 426 ILE A N 1
ATOM 3488 C CA . ILE A 1 426 ? 34.314 5.548 -26.780 1.00 92.38 426 ILE A CA 1
ATOM 3489 C C . ILE A 1 426 ? 33.157 5.596 -27.785 1.00 92.38 426 ILE A C 1
ATOM 3491 O O . ILE A 1 426 ? 33.379 5.429 -28.980 1.00 92.38 426 ILE A O 1
ATOM 3495 N N . ALA A 1 427 ? 31.945 5.877 -27.302 1.00 91.69 427 ALA A N 1
ATOM 3496 C CA . ALA A 1 427 ? 30.745 6.024 -28.116 1.00 91.69 427 ALA A CA 1
ATOM 3497 C C . ALA A 1 427 ? 30.918 7.076 -29.223 1.00 91.69 427 ALA A C 1
ATOM 3499 O O . ALA A 1 427 ? 30.710 6.778 -30.398 1.00 91.69 427 ALA A O 1
ATOM 3500 N N . GLN A 1 428 ? 31.346 8.285 -28.850 1.00 93.19 428 GLN A N 1
ATOM 3501 C CA . GLN A 1 428 ? 31.556 9.391 -29.785 1.00 93.19 428 GLN A CA 1
ATOM 3502 C C . GLN A 1 428 ? 32.635 9.064 -30.818 1.00 93.19 428 GLN A C 1
ATOM 3504 O O . GLN A 1 428 ? 32.387 9.195 -32.015 1.00 93.19 428 GLN A O 1
ATOM 3509 N N . ASN A 1 429 ? 33.790 8.559 -30.374 1.00 94.75 429 ASN A N 1
ATOM 3510 C CA . ASN A 1 429 ? 34.886 8.195 -31.272 1.00 94.75 429 ASN A CA 1
ATOM 3511 C C . ASN A 1 429 ? 34.462 7.120 -32.280 1.00 94.75 429 ASN A C 1
ATOM 3513 O O . ASN A 1 429 ? 34.784 7.224 -33.464 1.00 94.75 429 ASN A O 1
ATOM 3517 N N . PHE A 1 430 ? 33.709 6.111 -31.832 1.00 95.38 430 PHE A N 1
ATOM 3518 C CA . PHE A 1 430 ? 33.237 5.049 -32.713 1.00 95.38 430 PHE A CA 1
ATOM 3519 C C . PHE A 1 430 ? 32.265 5.589 -33.770 1.00 95.38 430 PHE A C 1
ATOM 3521 O O . PHE A 1 430 ? 32.408 5.301 -34.957 1.00 95.38 430 PHE A O 1
ATOM 3528 N N . LEU A 1 431 ? 31.309 6.435 -33.376 1.00 94.81 431 LEU A N 1
ATOM 3529 C CA . LEU A 1 431 ? 30.355 7.040 -34.311 1.00 94.81 431 LEU A CA 1
ATOM 3530 C C . LEU A 1 431 ? 31.037 7.983 -35.312 1.00 94.81 431 LEU A C 1
ATOM 3532 O O . LEU A 1 431 ? 30.713 7.944 -36.502 1.00 94.81 431 LEU A O 1
ATOM 3536 N N . GLU A 1 432 ? 32.015 8.774 -34.870 1.00 95.19 432 GLU A N 1
ATOM 3537 C CA . GLU A 1 432 ? 32.840 9.613 -35.746 1.00 95.19 432 GLU A CA 1
ATOM 3538 C C . GLU A 1 432 ? 33.659 8.770 -36.737 1.00 95.19 432 GLU A C 1
ATOM 3540 O O . GLU A 1 432 ? 33.758 9.116 -37.920 1.00 95.19 432 GLU A O 1
ATOM 3545 N N . GLN A 1 433 ? 34.196 7.624 -36.306 1.00 95.69 433 GLN A N 1
ATOM 3546 C CA . GLN A 1 433 ? 34.886 6.673 -37.183 1.00 95.69 433 GLN A CA 1
ATOM 3547 C C . GLN A 1 433 ? 33.940 6.094 -38.243 1.00 95.69 433 GLN A C 1
ATOM 3549 O O . GLN A 1 433 ? 34.290 6.042 -39.427 1.00 95.69 433 GLN A O 1
ATOM 3554 N N . LEU A 1 434 ? 32.720 5.706 -37.861 1.00 94.94 434 LEU A N 1
ATOM 3555 C CA . LEU A 1 434 ? 31.715 5.191 -38.797 1.00 94.94 434 LEU A CA 1
ATOM 3556 C C . LEU A 1 434 ? 31.281 6.237 -39.836 1.00 94.94 434 LEU A C 1
ATOM 3558 O O . LEU A 1 434 ? 31.061 5.890 -41.000 1.00 94.94 434 LEU A O 1
ATOM 3562 N N . GLN A 1 435 ? 31.189 7.511 -39.440 1.00 94.75 435 GLN A N 1
ATOM 3563 C CA . GLN A 1 435 ? 30.852 8.613 -40.348 1.00 94.75 435 GLN A CA 1
ATOM 3564 C C . GLN A 1 435 ? 32.012 8.972 -41.277 1.00 94.75 435 GLN A C 1
ATOM 3566 O O . GLN A 1 435 ? 31.821 9.075 -42.489 1.00 94.75 435 GLN A O 1
ATOM 3571 N N . SER A 1 436 ? 33.214 9.150 -40.726 1.00 94.00 436 SER A N 1
ATOM 3572 C CA . SER A 1 436 ? 34.399 9.580 -41.481 1.00 94.00 436 SER A CA 1
ATOM 3573 C C . SER A 1 436 ? 34.861 8.541 -42.503 1.00 94.00 436 SER A C 1
ATOM 3575 O O . SER A 1 436 ? 35.265 8.907 -43.606 1.00 94.00 436 SER A O 1
ATOM 3577 N N . SER A 1 437 ? 34.727 7.252 -42.184 1.00 94.00 437 SER A N 1
ATOM 3578 C CA . SER A 1 437 ? 34.991 6.152 -43.120 1.00 94.00 437 SER A CA 1
ATOM 3579 C C . SER A 1 437 ? 33.918 5.993 -44.200 1.00 94.00 437 SER A C 1
ATOM 3581 O O . SER A 1 437 ? 34.106 5.203 -45.117 1.00 94.00 437 SER A O 1
ATOM 3583 N N . GLN A 1 438 ? 32.795 6.717 -44.111 1.00 93.88 438 GLN A N 1
ATOM 3584 C CA . GLN A 1 438 ? 31.591 6.501 -44.924 1.00 93.88 438 GLN A CA 1
ATOM 3585 C C . GLN A 1 438 ? 30.988 5.095 -44.776 1.00 93.88 438 GLN A C 1
ATOM 3587 O O . GLN A 1 438 ? 30.189 4.671 -45.613 1.00 93.88 438 GLN A O 1
ATOM 3592 N N . MET A 1 439 ? 31.340 4.368 -43.709 1.00 93.50 439 MET A N 1
ATOM 3593 C CA . MET A 1 439 ? 30.781 3.050 -43.430 1.00 93.50 439 MET A CA 1
ATOM 3594 C C . MET A 1 439 ? 29.284 3.164 -43.120 1.00 93.50 439 MET A C 1
ATOM 3596 O O . MET A 1 439 ? 28.474 2.512 -43.776 1.00 93.50 439 MET A O 1
ATOM 3600 N N . ALA A 1 440 ? 28.911 4.044 -42.185 1.00 93.00 440 ALA A N 1
ATOM 3601 C CA . ALA A 1 440 ? 27.529 4.277 -41.773 1.00 93.00 440 ALA A CA 1
ATOM 3602 C C . ALA A 1 440 ? 27.292 5.773 -41.496 1.00 93.00 440 ALA A C 1
ATOM 3604 O O . ALA A 1 440 ? 27.577 6.283 -40.413 1.00 93.00 440 ALA A O 1
ATOM 3605 N N . VAL A 1 441 ? 26.780 6.486 -42.504 1.00 90.94 441 VAL A N 1
ATOM 3606 C CA . VAL A 1 441 ? 26.648 7.957 -42.477 1.00 90.94 441 VAL A CA 1
ATOM 3607 C C . VAL A 1 441 ? 25.337 8.418 -41.828 1.00 90.94 441 VAL A C 1
ATOM 3609 O O . VAL A 1 441 ? 25.281 9.496 -41.244 1.00 90.94 441 VAL A O 1
ATOM 3612 N N . SER A 1 442 ? 24.275 7.614 -41.924 1.00 91.62 442 SER A N 1
ATOM 3613 C CA . SER A 1 442 ? 22.965 7.935 -41.343 1.00 91.62 442 SER A CA 1
ATOM 3614 C C . SER A 1 442 ? 22.757 7.249 -39.994 1.00 91.62 442 SER A C 1
ATOM 3616 O O . SER A 1 442 ? 23.288 6.158 -39.773 1.00 91.62 442 SER A O 1
ATOM 3618 N N . LEU A 1 443 ? 21.923 7.843 -39.137 1.00 89.56 443 LEU A N 1
ATOM 3619 C CA . LEU A 1 443 ? 21.549 7.268 -37.841 1.00 89.56 443 LEU A CA 1
ATOM 3620 C C . LEU A 1 443 ? 21.008 5.834 -37.983 1.00 89.56 443 LEU A C 1
ATOM 3622 O O . LEU A 1 443 ? 21.461 4.936 -37.283 1.00 89.56 443 LEU A O 1
ATOM 3626 N N . ASP A 1 444 ? 20.115 5.591 -38.947 1.00 87.62 444 ASP A N 1
ATOM 3627 C CA . ASP A 1 444 ? 19.546 4.259 -39.199 1.00 87.62 444 ASP A CA 1
ATOM 3628 C C . ASP A 1 444 ? 20.636 3.231 -39.569 1.00 87.62 444 ASP A C 1
ATOM 3630 O O . ASP A 1 444 ? 20.645 2.121 -39.039 1.00 87.62 444 ASP A O 1
ATOM 3634 N N . THR A 1 445 ? 21.597 3.607 -40.424 1.00 91.38 445 THR A N 1
ATOM 3635 C CA . THR A 1 445 ? 22.719 2.723 -40.801 1.00 91.38 445 THR A CA 1
ATOM 3636 C C . THR A 1 445 ? 23.720 2.505 -39.666 1.00 91.38 445 THR A C 1
ATOM 3638 O O . THR A 1 445 ? 24.331 1.442 -39.597 1.00 91.38 445 THR A O 1
ATOM 3641 N N . GLN A 1 446 ? 23.894 3.486 -38.773 1.00 94.31 446 GLN A N 1
ATOM 3642 C CA . GLN A 1 446 ? 24.736 3.342 -37.582 1.00 94.31 446 GLN A CA 1
ATOM 3643 C C . GLN A 1 446 ? 24.101 2.358 -36.600 1.00 94.31 446 GLN A C 1
ATOM 3645 O O . GLN A 1 446 ? 24.769 1.427 -36.161 1.00 94.31 446 GLN A O 1
ATOM 3650 N N . ILE A 1 447 ? 22.802 2.515 -36.318 1.00 91.75 447 ILE A N 1
ATOM 3651 C CA . ILE A 1 447 ? 22.044 1.605 -35.450 1.00 91.75 447 ILE A CA 1
ATOM 3652 C C . ILE A 1 447 ? 22.128 0.171 -35.983 1.00 91.75 447 ILE A C 1
ATOM 3654 O O . ILE A 1 447 ? 22.452 -0.737 -35.219 1.00 91.75 447 ILE A O 1
ATOM 3658 N N . GLU A 1 448 ? 21.882 -0.033 -37.284 1.00 90.81 448 GLU A N 1
ATOM 3659 C CA . GLU A 1 448 ? 21.934 -1.362 -37.908 1.00 90.81 448 GLU A CA 1
ATOM 3660 C C . GLU A 1 448 ? 23.320 -2.003 -37.767 1.00 90.81 448 GLU A C 1
ATOM 3662 O O . GLU A 1 448 ? 23.423 -3.150 -37.330 1.00 90.81 448 GLU A O 1
ATOM 3667 N N . LEU A 1 449 ? 24.388 -1.271 -38.100 1.00 94.00 449 LEU A N 1
ATOM 3668 C CA . LEU A 1 449 ? 25.748 -1.799 -38.029 1.00 94.00 449 LEU A CA 1
ATOM 3669 C C . LEU A 1 449 ? 26.147 -2.157 -36.592 1.00 94.00 449 LEU A C 1
ATOM 3671 O O . LEU A 1 449 ? 26.645 -3.255 -36.343 1.00 94.00 449 LEU A O 1
ATOM 3675 N N . ILE A 1 450 ? 25.895 -1.256 -35.640 1.00 95.00 450 ILE A N 1
ATOM 3676 C CA . ILE A 1 450 ? 26.215 -1.481 -34.227 1.00 95.00 450 ILE A CA 1
ATOM 3677 C C . ILE A 1 450 ? 25.437 -2.695 -33.705 1.00 95.00 450 ILE A C 1
ATOM 3679 O O . ILE A 1 450 ? 26.024 -3.568 -33.068 1.00 95.00 450 ILE A O 1
ATOM 3683 N N . GLN A 1 451 ? 24.144 -2.803 -34.027 1.00 93.25 451 GLN A N 1
ATOM 3684 C CA . GLN A 1 451 ? 23.316 -3.952 -33.654 1.00 93.25 451 GLN A CA 1
ATOM 3685 C C . GLN A 1 451 ? 23.890 -5.267 -34.206 1.00 93.25 451 GLN A C 1
ATOM 3687 O O . GLN A 1 451 ? 23.990 -6.246 -33.466 1.00 93.25 451 GLN A O 1
ATOM 3692 N N . GLN A 1 452 ? 24.300 -5.305 -35.479 1.00 92.56 452 GLN A N 1
ATOM 3693 C CA . GLN A 1 452 ? 24.882 -6.510 -36.082 1.00 92.56 452 GLN A CA 1
ATOM 3694 C C . GLN A 1 452 ? 26.207 -6.916 -35.423 1.00 92.56 452 GLN A C 1
ATOM 3696 O O . GLN A 1 452 ? 26.425 -8.107 -35.191 1.00 92.56 452 GLN A O 1
ATOM 3701 N N . ILE A 1 453 ? 27.066 -5.951 -35.069 1.00 95.38 453 ILE A N 1
ATOM 3702 C CA . ILE A 1 453 ? 28.317 -6.226 -34.345 1.00 95.38 453 ILE A CA 1
ATOM 3703 C C . ILE A 1 453 ? 28.011 -6.812 -32.961 1.00 95.38 453 ILE A C 1
ATOM 3705 O O . ILE A 1 453 ? 28.561 -7.855 -32.613 1.00 95.38 453 ILE A O 1
ATOM 3709 N N . ILE A 1 454 ? 27.096 -6.203 -32.192 1.00 95.19 454 ILE A N 1
ATOM 3710 C CA . ILE A 1 454 ? 26.730 -6.694 -30.852 1.00 95.19 454 ILE A CA 1
ATOM 3711 C C . ILE A 1 454 ? 26.159 -8.117 -30.934 1.00 95.19 454 ILE A C 1
ATOM 3713 O O . ILE A 1 454 ? 26.556 -8.980 -30.152 1.00 95.19 454 ILE A O 1
ATOM 3717 N N . LEU A 1 455 ? 25.251 -8.385 -31.879 1.00 92.88 455 LEU A N 1
ATOM 3718 C CA . LEU A 1 455 ? 24.664 -9.717 -32.068 1.00 92.88 455 LEU A CA 1
ATOM 3719 C C . LEU A 1 455 ? 25.720 -10.762 -32.438 1.00 92.88 455 LEU A C 1
ATOM 3721 O O . LEU A 1 455 ? 25.718 -11.853 -31.870 1.00 92.88 455 LEU A O 1
ATOM 3725 N N . SER A 1 456 ? 26.624 -10.428 -33.361 1.00 93.25 456 SER A N 1
ATOM 3726 C CA . SER A 1 456 ? 27.723 -11.309 -33.765 1.00 93.25 456 SER A CA 1
ATOM 3727 C C . SER A 1 456 ? 28.644 -11.628 -32.579 1.00 93.25 456 SER A C 1
ATOM 3729 O O . SER A 1 456 ? 28.985 -12.789 -32.353 1.00 93.25 456 SER A O 1
ATOM 3731 N N . GLU A 1 457 ? 28.984 -10.633 -31.755 1.00 96.38 457 GLU A N 1
ATOM 3732 C CA . GLU A 1 457 ? 29.794 -10.846 -30.550 1.00 96.38 457 GLU A CA 1
ATOM 3733 C C . GLU A 1 457 ? 29.062 -11.659 -29.473 1.00 96.38 457 GLU A C 1
ATOM 3735 O O . GLU A 1 457 ? 29.660 -12.554 -28.878 1.00 96.38 457 GLU A O 1
ATOM 3740 N N . ALA A 1 458 ? 27.761 -11.434 -29.267 1.00 94.44 458 ALA A N 1
ATOM 3741 C CA . ALA A 1 458 ? 26.943 -12.218 -28.336 1.00 94.44 458 ALA A CA 1
ATOM 3742 C C . ALA A 1 458 ? 26.804 -13.688 -28.765 1.00 94.44 458 ALA A C 1
ATOM 3744 O O . ALA A 1 458 ? 26.779 -14.585 -27.924 1.00 94.44 458 ALA A O 1
ATOM 3745 N N . GLN A 1 459 ? 26.759 -13.961 -30.071 1.00 91.31 459 GLN A N 1
ATOM 3746 C CA . GLN A 1 459 ? 26.756 -15.329 -30.592 1.00 91.31 459 GLN A CA 1
ATOM 3747 C C . GLN A 1 459 ? 28.101 -16.036 -30.381 1.00 91.31 459 GLN A C 1
ATOM 3749 O O . GLN A 1 459 ? 28.117 -17.230 -30.074 1.00 91.31 459 GLN A O 1
ATOM 3754 N N . LYS A 1 460 ? 29.218 -15.311 -30.532 1.00 93.75 460 LYS A N 1
ATOM 3755 C CA . LYS A 1 460 ? 30.580 -15.843 -30.353 1.00 93.75 460 LYS A CA 1
ATOM 3756 C C . LYS A 1 460 ? 30.948 -16.049 -28.883 1.00 93.75 460 LYS A C 1
ATOM 3758 O O . LYS A 1 460 ? 31.675 -16.988 -28.566 1.00 93.75 460 LYS A O 1
ATOM 3763 N N . ASP A 1 461 ? 30.463 -15.187 -27.992 1.00 96.06 461 ASP A N 1
ATOM 3764 C CA . ASP A 1 461 ? 30.858 -15.147 -26.586 1.00 96.06 461 ASP A CA 1
ATOM 3765 C C . ASP A 1 461 ? 29.638 -15.082 -25.652 1.00 96.06 461 ASP A C 1
ATOM 3767 O O . ASP A 1 461 ? 29.004 -14.043 -25.457 1.00 96.06 461 ASP A O 1
ATOM 3771 N N . LYS A 1 462 ? 29.341 -16.216 -25.005 1.00 93.44 462 LYS A N 1
ATOM 3772 C CA . LYS A 1 462 ? 28.223 -16.341 -24.059 1.00 93.44 462 LYS A CA 1
ATOM 3773 C C . LYS A 1 462 ? 28.395 -15.520 -22.785 1.00 93.44 462 LYS A C 1
ATOM 3775 O O . LYS A 1 462 ? 27.394 -15.162 -22.166 1.00 93.44 462 LYS A O 1
ATOM 3780 N N . ILE A 1 463 ? 29.629 -15.213 -22.387 1.00 94.06 463 ILE A N 1
ATOM 3781 C CA . ILE A 1 463 ? 29.879 -14.335 -21.240 1.00 94.06 463 ILE A CA 1
ATOM 3782 C C . ILE A 1 463 ? 29.494 -12.907 -21.624 1.00 94.06 463 ILE A C 1
ATOM 3784 O O . ILE A 1 463 ? 28.806 -12.237 -20.857 1.00 94.06 463 ILE A O 1
ATOM 3788 N N . PHE A 1 464 ? 29.866 -12.471 -22.830 1.00 94.75 464 PHE A N 1
ATOM 3789 C CA . PHE A 1 464 ? 29.463 -11.172 -23.363 1.00 94.75 464 PHE A CA 1
ATOM 3790 C C . PHE A 1 464 ? 27.937 -11.048 -23.500 1.00 94.75 464 PHE A C 1
ATOM 3792 O O . PHE A 1 464 ? 27.378 -10.039 -23.081 1.00 94.75 464 PHE A O 1
ATOM 3799 N N . GLU A 1 465 ? 27.244 -12.087 -23.983 1.00 94.81 465 GLU A N 1
ATOM 3800 C CA . GLU A 1 465 ? 25.772 -12.120 -24.029 1.00 94.81 465 GLU A CA 1
ATOM 3801 C C . GLU A 1 465 ? 25.140 -11.918 -22.640 1.00 94.81 465 GLU A C 1
ATOM 3803 O O . GLU A 1 465 ? 24.287 -11.046 -22.454 1.00 94.81 465 GLU A O 1
ATOM 3808 N N . GLN A 1 466 ? 25.574 -12.691 -21.637 1.00 91.06 466 GLN A N 1
ATOM 3809 C CA . GLN A 1 466 ? 25.067 -12.561 -20.267 1.00 91.06 466 GLN A CA 1
ATOM 3810 C C . GLN A 1 466 ? 25.367 -11.184 -19.678 1.00 91.06 466 GLN A C 1
ATOM 3812 O O . GLN A 1 466 ? 24.513 -10.580 -19.026 1.00 91.06 466 GLN A O 1
ATOM 3817 N N . PHE A 1 467 ? 26.572 -10.677 -19.922 1.00 92.19 467 PHE A N 1
ATOM 3818 C CA . PHE A 1 467 ? 26.985 -9.363 -19.465 1.00 92.19 467 PHE A CA 1
ATOM 3819 C C . PHE A 1 467 ? 26.122 -8.262 -20.094 1.00 92.19 467 PHE A C 1
ATOM 3821 O O . PHE A 1 467 ? 25.623 -7.398 -19.377 1.00 92.19 467 PHE A O 1
ATOM 3828 N N . LEU A 1 468 ? 25.854 -8.337 -21.400 1.00 93.38 468 LEU A N 1
ATOM 3829 C CA . LEU A 1 468 ? 24.965 -7.422 -22.114 1.00 93.38 468 LEU A CA 1
ATOM 3830 C C . LEU A 1 468 ? 23.535 -7.447 -21.552 1.00 93.38 468 LEU A C 1
ATOM 3832 O O . LEU A 1 468 ? 22.933 -6.392 -21.366 1.00 93.38 468 LEU A O 1
ATOM 3836 N N . LEU A 1 469 ? 22.993 -8.626 -21.231 1.00 90.75 469 LEU A N 1
ATOM 3837 C CA . LEU A 1 469 ? 21.653 -8.753 -20.643 1.00 90.75 469 LEU A CA 1
ATOM 3838 C C . LEU A 1 469 ? 21.554 -8.165 -19.227 1.00 90.75 469 LEU A C 1
ATOM 3840 O O . LEU A 1 469 ? 20.483 -7.683 -18.848 1.00 90.75 469 LEU A O 1
ATOM 3844 N N . LEU A 1 470 ? 22.645 -8.210 -18.456 1.00 88.88 470 LEU A N 1
ATOM 3845 C CA . LEU A 1 470 ? 22.713 -7.694 -17.086 1.00 88.88 470 LEU A CA 1
ATOM 3846 C C . LEU A 1 470 ? 23.008 -6.189 -17.033 1.00 88.88 470 LEU A C 1
ATOM 3848 O O . LEU A 1 470 ? 22.380 -5.469 -16.261 1.00 88.88 470 LEU A O 1
ATOM 3852 N N . GLN A 1 471 ? 23.965 -5.722 -17.835 1.00 87.12 471 GLN A N 1
ATOM 3853 C CA . GLN A 1 471 ? 24.529 -4.368 -17.759 1.00 87.12 471 GLN A CA 1
ATOM 3854 C C . GLN A 1 471 ? 23.991 -3.430 -18.839 1.00 87.12 471 GLN A C 1
ATOM 3856 O O . GLN A 1 471 ? 24.000 -2.214 -18.663 1.00 87.12 471 GLN A O 1
ATOM 3861 N N . GLY A 1 472 ? 23.456 -3.968 -19.936 1.00 83.50 472 GLY A N 1
ATOM 3862 C CA . GLY A 1 472 ? 22.955 -3.171 -21.055 1.00 83.50 472 GLY A CA 1
ATOM 3863 C C . GLY A 1 472 ? 21.843 -2.190 -20.676 1.00 83.50 472 GLY A C 1
ATOM 3864 O O . GLY A 1 472 ? 21.748 -1.119 -21.270 1.00 83.50 472 GLY A O 1
ATOM 3865 N N . GLN A 1 473 ? 21.058 -2.498 -19.637 1.00 76.94 473 GLN A N 1
ATOM 3866 C CA . GLN A 1 473 ? 20.055 -1.572 -19.104 1.00 76.94 473 GLN A CA 1
ATOM 3867 C C . GLN A 1 473 ? 20.688 -0.363 -18.395 1.00 76.94 473 GLN A C 1
ATOM 3869 O O . GLN A 1 473 ? 20.198 0.749 -18.544 1.00 76.94 473 GLN A O 1
ATOM 3874 N N . GLN A 1 474 ? 21.795 -0.555 -17.670 1.00 80.69 474 GLN A N 1
ATOM 3875 C CA . GLN A 1 474 ? 22.503 0.550 -17.012 1.00 80.69 474 GLN A CA 1
ATOM 3876 C C . GLN A 1 474 ? 23.168 1.463 -18.046 1.00 80.69 474 GLN A C 1
ATOM 3878 O O . GLN A 1 474 ? 23.133 2.683 -17.915 1.00 80.69 474 GLN A O 1
ATOM 3883 N N . ILE A 1 475 ? 23.719 0.883 -19.116 1.00 78.69 475 ILE A N 1
ATOM 3884 C CA . ILE A 1 475 ? 24.291 1.647 -20.233 1.00 78.69 475 ILE A CA 1
ATOM 3885 C C . ILE A 1 475 ? 23.207 2.500 -20.903 1.00 78.69 475 ILE A C 1
ATOM 3887 O O . ILE A 1 475 ? 23.445 3.680 -21.153 1.00 78.69 475 ILE A O 1
ATOM 3891 N N . PHE A 1 476 ? 22.006 1.939 -21.110 1.00 75.12 476 PHE A N 1
ATOM 3892 C CA . PHE A 1 476 ? 20.844 2.664 -21.639 1.00 75.12 476 PHE A CA 1
ATOM 3893 C C . PHE A 1 476 ? 20.493 3.907 -20.810 1.00 75.12 476 PHE A C 1
ATOM 3895 O O . PHE A 1 476 ? 20.247 4.968 -21.377 1.00 75.12 476 PHE A O 1
ATOM 3902 N N . ASP A 1 477 ? 20.502 3.794 -19.481 1.00 74.94 477 ASP A N 1
ATOM 3903 C CA . ASP A 1 477 ? 20.140 4.908 -18.600 1.00 74.94 477 ASP A CA 1
ATOM 3904 C C . ASP A 1 477 ? 21.216 6.009 -18.554 1.00 74.94 477 ASP A C 1
ATOM 3906 O O . ASP A 1 477 ? 20.942 7.125 -18.106 1.00 74.94 477 ASP A O 1
ATOM 3910 N N . THR A 1 478 ? 22.441 5.712 -19.006 1.00 77.56 478 THR A N 1
ATOM 3911 C CA . THR A 1 478 ? 23.600 6.589 -18.792 1.00 77.56 478 THR A CA 1
ATOM 3912 C C . THR A 1 478 ? 24.153 7.212 -20.081 1.00 77.56 478 THR A C 1
ATOM 3914 O O . THR A 1 478 ? 24.648 8.338 -20.043 1.00 77.56 478 THR A O 1
ATOM 3917 N N . VAL A 1 479 ? 24.067 6.533 -21.231 1.00 80.19 479 VAL A N 1
ATOM 3918 C CA . VAL A 1 479 ? 24.590 7.036 -22.515 1.00 80.19 479 VAL A CA 1
ATOM 3919 C C . VAL A 1 479 ? 23.498 7.792 -23.278 1.00 80.19 479 VAL A C 1
ATOM 3921 O O . VAL A 1 479 ? 22.504 7.215 -23.710 1.00 80.19 479 VAL A O 1
ATOM 3924 N N . SER A 1 480 ? 23.695 9.097 -23.488 1.00 76.12 480 SER A N 1
ATOM 3925 C CA . SER A 1 480 ? 22.727 9.980 -24.161 1.00 76.12 480 SER A CA 1
ATOM 3926 C C . SER A 1 480 ? 22.757 9.916 -25.696 1.00 76.12 480 SER A C 1
ATOM 3928 O O . SER A 1 480 ? 22.219 10.816 -26.336 1.00 76.12 480 SER A O 1
ATOM 3930 N N . ASP A 1 481 ? 23.441 8.935 -26.294 1.00 76.81 481 ASP A N 1
ATOM 3931 C CA . ASP A 1 481 ? 23.589 8.833 -27.749 1.00 76.81 481 ASP A CA 1
ATOM 3932 C C . ASP A 1 481 ? 22.534 7.906 -28.361 1.00 76.81 481 ASP A C 1
ATOM 3934 O O . ASP A 1 481 ? 22.499 6.701 -28.091 1.00 76.81 481 ASP A O 1
ATOM 3938 N N . ASP A 1 482 ? 21.681 8.476 -29.211 1.00 82.69 482 ASP A N 1
ATOM 3939 C CA . ASP A 1 482 ? 20.514 7.798 -29.767 1.00 82.69 482 ASP A CA 1
ATOM 3940 C C . ASP A 1 482 ? 20.873 6.556 -30.605 1.00 82.69 482 ASP A C 1
ATOM 3942 O O . ASP A 1 482 ? 20.073 5.616 -30.648 1.00 82.69 482 ASP A O 1
ATOM 3946 N N . ALA A 1 483 ? 22.049 6.502 -31.248 1.00 87.56 483 ALA A N 1
ATOM 3947 C CA . ALA A 1 483 ? 22.427 5.391 -32.127 1.00 87.56 483 ALA A CA 1
ATOM 3948 C C . ALA A 1 483 ? 22.801 4.132 -31.329 1.00 87.56 483 ALA A C 1
ATOM 3950 O O . ALA A 1 483 ? 22.243 3.049 -31.521 1.00 87.56 483 ALA A O 1
ATOM 3951 N N . ILE A 1 484 ? 23.737 4.293 -30.395 1.00 89.44 484 ILE A N 1
ATOM 3952 C CA . ILE A 1 484 ? 24.260 3.215 -29.548 1.00 89.44 484 ILE A CA 1
ATOM 3953 C C . ILE A 1 484 ? 23.168 2.682 -28.633 1.00 89.44 484 ILE A C 1
ATOM 3955 O O . ILE A 1 484 ? 22.956 1.470 -28.543 1.00 89.44 484 ILE A O 1
ATOM 3959 N N . THR A 1 485 ? 22.443 3.593 -27.990 1.00 88.19 485 THR A N 1
ATOM 3960 C CA . THR A 1 485 ? 21.382 3.257 -27.049 1.00 88.19 485 THR A CA 1
ATOM 3961 C C . THR A 1 485 ? 20.267 2.483 -27.756 1.00 88.19 485 THR A C 1
ATOM 3963 O O . THR A 1 485 ? 19.842 1.433 -27.267 1.00 88.19 485 THR A O 1
ATOM 3966 N N . SER A 1 486 ? 19.873 2.903 -28.965 1.00 89.19 486 SER A N 1
ATOM 3967 C CA . SER A 1 486 ? 18.891 2.169 -29.776 1.00 89.19 486 SER A CA 1
ATOM 3968 C C . SER A 1 486 ? 19.394 0.786 -30.208 1.00 89.19 486 SER A C 1
ATOM 3970 O O . SER A 1 486 ? 18.635 -0.183 -30.145 1.00 89.19 486 SER A O 1
ATOM 3972 N N . ALA A 1 487 ? 20.663 0.664 -30.614 1.00 90.06 487 ALA A N 1
ATOM 3973 C CA . ALA A 1 487 ? 21.247 -0.606 -31.051 1.00 90.06 487 ALA A CA 1
ATOM 3974 C C . ALA A 1 487 ? 21.359 -1.634 -29.908 1.00 90.06 487 ALA A C 1
ATOM 3976 O O . ALA A 1 487 ? 21.017 -2.808 -30.088 1.00 90.06 487 ALA A O 1
ATOM 3977 N N . ILE A 1 488 ? 21.774 -1.200 -28.711 1.00 91.81 488 ILE A N 1
ATOM 3978 C CA . ILE A 1 488 ? 21.847 -2.049 -27.510 1.00 91.81 488 ILE A CA 1
ATOM 3979 C C . ILE A 1 488 ? 20.450 -2.534 -27.114 1.00 91.81 488 ILE A C 1
ATOM 3981 O O . ILE A 1 488 ? 20.251 -3.733 -26.902 1.00 91.81 488 ILE A O 1
ATOM 3985 N N . GLN A 1 489 ? 19.463 -1.633 -27.065 1.00 88.94 489 GLN A N 1
ATOM 3986 C CA . GLN A 1 489 ? 18.079 -1.995 -26.750 1.00 88.94 489 GLN A CA 1
ATOM 3987 C C . GLN A 1 489 ? 17.507 -3.012 -27.738 1.00 88.94 489 GLN A C 1
ATOM 3989 O O . GLN A 1 489 ? 16.903 -4.005 -27.320 1.00 88.94 489 GLN A O 1
ATOM 3994 N N . ALA A 1 490 ? 17.718 -2.780 -29.037 1.00 86.88 490 ALA A N 1
ATOM 3995 C CA . ALA A 1 490 ? 17.255 -3.686 -30.076 1.00 86.88 490 ALA A CA 1
ATOM 3996 C C . ALA A 1 490 ? 17.885 -5.077 -29.930 1.00 86.88 490 ALA A C 1
ATOM 3998 O O . ALA A 1 490 ? 17.178 -6.087 -29.980 1.00 86.88 490 ALA A O 1
ATOM 3999 N N . THR A 1 491 ? 19.188 -5.124 -29.644 1.00 90.88 491 THR A N 1
ATOM 4000 C CA . THR A 1 491 ? 19.924 -6.377 -29.452 1.00 90.88 491 THR A CA 1
ATOM 4001 C C . THR A 1 491 ? 19.446 -7.154 -28.224 1.00 90.88 491 THR A C 1
ATOM 4003 O O . THR A 1 491 ? 19.142 -8.340 -28.335 1.00 90.88 491 THR A O 1
ATOM 4006 N N . ILE A 1 492 ? 19.314 -6.504 -27.060 1.00 91.38 492 ILE A N 1
ATOM 4007 C CA . ILE A 1 492 ? 18.835 -7.146 -25.819 1.00 91.38 492 ILE A CA 1
ATOM 4008 C C . ILE A 1 492 ? 17.458 -7.764 -26.029 1.00 91.38 492 ILE A C 1
ATOM 4010 O O . ILE A 1 492 ? 17.192 -8.884 -25.594 1.00 91.38 492 ILE A O 1
ATOM 4014 N N . ALA A 1 493 ? 16.569 -7.031 -26.688 1.00 86.25 493 ALA A N 1
ATOM 4015 C CA . ALA A 1 493 ? 15.224 -7.509 -26.910 1.00 86.25 493 ALA A CA 1
ATOM 4016 C C . ALA A 1 493 ? 15.180 -8.674 -27.915 1.00 86.25 493 ALA A C 1
ATOM 4018 O O . ALA A 1 493 ? 14.428 -9.621 -27.696 1.00 86.25 493 ALA A O 1
ATOM 4019 N N . GLN A 1 494 ? 16.027 -8.667 -28.951 1.00 86.06 494 GLN A N 1
ATOM 4020 C CA . GLN A 1 494 ? 16.171 -9.799 -29.870 1.00 86.06 494 GLN A CA 1
ATOM 4021 C C . GLN A 1 494 ? 16.736 -11.049 -29.175 1.00 86.06 494 GLN A C 1
ATOM 4023 O O . GLN A 1 494 ? 16.182 -12.136 -29.337 1.00 86.06 494 GLN A O 1
ATOM 4028 N N . LEU A 1 495 ? 17.778 -10.898 -28.350 1.00 88.56 495 LEU A N 1
ATOM 4029 C CA . LEU A 1 495 ? 18.356 -11.998 -27.567 1.00 88.56 495 LEU A CA 1
ATOM 4030 C C . LEU A 1 495 ? 17.336 -12.599 -26.591 1.00 88.56 495 LEU A C 1
ATOM 4032 O O . LEU A 1 495 ? 17.235 -13.815 -26.473 1.00 88.56 495 LEU A O 1
ATOM 4036 N N . ARG A 1 496 ? 16.511 -11.767 -25.941 1.00 87.19 496 ARG A N 1
ATOM 4037 C CA . ARG A 1 496 ? 15.451 -12.242 -25.033 1.00 87.19 496 ARG A CA 1
ATOM 4038 C C . ARG A 1 496 ? 14.368 -13.059 -25.734 1.00 87.19 496 ARG A C 1
ATOM 4040 O O . ARG A 1 496 ? 13.809 -13.945 -25.102 1.00 87.19 496 ARG A O 1
ATOM 4047 N N . ILE A 1 497 ? 14.065 -12.770 -27.001 1.00 82.12 497 ILE A N 1
ATOM 4048 C CA . ILE A 1 497 ? 13.088 -13.545 -27.779 1.00 82.12 497 ILE A CA 1
ATOM 4049 C C . ILE A 1 497 ? 13.672 -14.916 -28.149 1.00 82.12 497 ILE A C 1
ATOM 4051 O O . ILE A 1 497 ? 12.989 -15.921 -27.989 1.00 82.12 497 ILE A O 1
ATOM 4055 N N . GLY A 1 498 ? 14.938 -14.969 -28.577 1.00 71.94 498 GLY A N 1
ATOM 4056 C CA . GLY A 1 498 ? 15.597 -16.212 -29.001 1.00 71.94 498 GLY A CA 1
ATOM 4057 C C . GLY A 1 498 ? 15.905 -17.216 -27.882 1.00 71.94 498 GLY A C 1
ATOM 4058 O O . GLY A 1 498 ? 16.182 -18.369 -28.175 1.00 71.94 498 GLY A O 1
ATOM 4059 N N . VAL A 1 499 ? 15.851 -16.810 -26.610 1.00 58.62 499 VAL A N 1
ATOM 4060 C CA . VAL A 1 499 ? 16.023 -17.706 -25.444 1.00 58.62 499 VAL A CA 1
ATOM 4061 C C . VAL A 1 499 ? 14.725 -18.460 -25.090 1.00 58.62 499 VAL A C 1
ATOM 4063 O O . VAL A 1 499 ? 14.741 -19.355 -24.248 1.00 58.62 499 VAL A O 1
ATOM 4066 N N . VAL A 1 500 ? 13.591 -18.092 -25.697 1.00 39.66 500 VAL A N 1
ATOM 4067 C CA . VAL A 1 500 ? 12.261 -18.653 -25.383 1.00 39.66 500 VAL A CA 1
ATOM 4068 C C . VAL A 1 500 ? 11.843 -19.778 -26.352 1.00 39.66 500 VAL A C 1
ATOM 4070 O O . VAL A 1 500 ? 10.820 -20.423 -26.121 1.00 39.66 500 VAL A O 1
ATOM 4073 N N . GLU A 1 501 ? 12.642 -20.060 -27.385 1.00 37.47 501 GLU A N 1
ATOM 4074 C CA . GLU A 1 501 ? 12.545 -21.271 -28.224 1.00 37.47 501 GLU A CA 1
ATOM 4075 C C . GLU A 1 501 ? 13.529 -22.344 -27.745 1.00 37.47 501 GLU A C 1
ATOM 4077 O O . GLU A 1 501 ? 13.125 -23.532 -27.724 1.00 37.47 501 GLU A O 1
#

Foldseek 3Di:
DPPDDAQPQDLVLLVLLLVVLCVDPLNVVLLVVVVVDPQDPVNVVVVVVVLVVLAPDPDPRLVVSVVSLVVVCVVDDVSSCSLSVLCVQQSHHSNQLSVLFDSDGDNNRSVRSSVVSVVVPPPGDHGQQDDCVPPDLVVLVVLQVVLLVLQVVVVDDDPLNVVLVVVCVVCVVPSSVNSRLSSVCSVVSHHSVLLVVLCVVLVDPPSLLSVLSSVLVVVVVVVVVLVVVLVVVVVDDDNVVSVVVVVVVVVVVVVPDDQDPQQDDCVPPDLVRLVVLQVVLLVLQVVVPADPVLNVVLVVVCVVCVVPSSVNSSLSRLCSVVSHHSNLLVVLCVVSVDPPSSSSSSSSSSVVSRVVVVVVVVVVVVVVVLVVVLVVVVVPPQDPQWDDDPFWIAGPVRQIDGLVVLLVLLLCLLVVLVDLVSNQVSVVVSVVVCCVSVVANDLSSLLSVSLVSLLVVCVVDVVSVVSLLVRVVSSLVRHPDPSNNNSSSSNNVVSVVVVVD

Secondary structure (DSSP, 8-state):
---PPPP---HHHHHHHHHHHHHSHHHHHHHHHHHSS---HHHHHHHHHHHHHT-----HHHHHHHHHHHHHHHHS-GGGGGGTHHHHHTT--HHHHHHHS-SS--TTHHHHHHHHHHHTTTTSPPTT----TT--HHHHHHHHHHHHHHTTTTT--HHHHHHHHHHHHHTGGGHHHHHHHHHHHHHTT--HHHHHHHHHHHT---HHHHHHHHHHHHHHHHHHHHHHHHHHHTTSS-HHHHHHHHHHHHHHHHHHSPPPTT----TT--HHHHHHHHHHHHHHTTTTT--HHHHHHHHHHHHHTTT-HHHHHHHHHHHHHTT--HHHHHHHHHHHT---HHHHHHHHHHHHHHHHHHHHHHHHHHHHHHHHHHHHHHHS-S-SSEEE-SSEEEETT--EEEHHHHHHHHHHHHHTTT-HHHHHHHHHHHHHHHHHTTS--SHHHHHHHHHHHHHHHHHH-HHHHHHHHHHHHHHHHH---HHHHHHHHHHHHHHHHHT--

Sequence (501 aa):
MNNKEPIEWTEEQAFKALKVFLESDDGIRFQKLFKEIDLNQEDLSVFMQDASRRQRCQSEQAKRWWASIQKFIVQNDIKYLAVIEPFAQNGRSPEDLYRALSKVYYPSGLVDAFSRCRARTSSSPLPGITKTKGWTDEQILERLEEIKIALDWENTTGSAKKWWEAFEGENTHRVALVLRLAEELANRKATITEFFLAYVYSNTDNIQANLSYLEYTRLKKEEERRKKEIAEKGKGKDIDQIEQDIKRDLSLEAQLLVFPPGITNIKGWTDEQILERLEEVKTKLDWENTTGSAKKYWEGFQRENNHRPGFVLRLAEELANREATITEFFLAYVYSYTENIQANLFYLDYTRLKKEEERRKKEAAANAAAERKLKELNKRPIGNNFTITESTISNLAGVQIDYAEAAEQVRSLIAGGSNLQQMTSIAQNFLEQLQSSQMAVSLDTQIELIQQIILSEAQKDKIFEQFLLLQGQQIFDTVSDDAITSAIQATIAQLRIGVVE

Radius of gyration: 33.01 Å; chains: 1; bounding box: 69×64×89 Å